Protein AF-A0A8T0EM55-F1 (afdb_monomer)

Radius of gyration: 34.76 Å; Cα contacts (8 Å, |Δi|>4): 1047; chains: 1; bounding box: 90×56×121 Å

pLDDT: mean 71.38, std 19.32, range [20.34, 96.81]

Organism: Argiope bruennichi (NCBI:txid94029)

Sequence (572 aa):
MATAEDGNACCFRWIIVNPFVPWRKMEAVFYCGSPGVTQWRVTIQPIDRRVSYWAFSFCLEFDVWFDGRYEIVADKLLVVIRLNGDLVKQEEISHYSFNSGNKYQYYLETYTTMPSSMVPHLLFIRIQISLPGLEAVNQESNELVFNRYDLERLSADLRNLIRWRYFPDMILVSAADPRSRVPAHSYILDVRWDNFFRLHHFDALAHTTVQANISVRLLMNILSYMYTGQKPASWPDWGETSYFPELFQVIDRYKLYHLYKVFVKRDLNQVRVTRNSVFTDSRAFSIKRVNGRHINDASYTWYIFQRPGYGFIFRIHVRNRNGAGPWLSYSLKSNCLFRVFTQVYLELVKRTAMPGNPRVTFRRVQLFHERDYTMDENEHVYSGPILFLGCPETFGGSSPTRRSETGRDDRLWFNSTLNFSDGITTYQIRSLDDTLPPLSESLHVLSGHMHELRKLKIGADLQVLSPSINRLPEHRDCVHKGILVARVPRWQPTFENAPREIVETVRCTLVGEALSYVLDYIYTECKIAAALWRGPAPRLFQAQPRVQMGLYINNMTDIWWHVYVPKNNCNV

Secondary structure (DSSP, 8-state):
------TTSEEEEEEEESTTSS---EEEEEE--SSS--EEEEEEEEEEEETTEEEEEEEEEEE--S---SEEEEEEEEEEEEETTEEEEEEEEEEEEEEGGGTTEEEEEEEEEPPP-SSPPEEEEEEEEE-TTGGGTTS--------HHHHHHHHHHHHHHHHH--S--EEEEETTEEEEEEEE-HHHHHHH-TTHHHHS---TTTT-EEEESS-HHHHHHHHHHHHHSS--TTPPPTT-TTHHHHHHHHHHHTT-HHHHHTT-S-TTEEEEEEEE--EEEEEEEE--EETTEE-EEEEEEEESTT-TT-EEEEEEEEEE-TTS-EEEEEEEEE--SS-EEEEEEEEEEEEEPPTT----EEEEEEEEEEEEEEE-TT-EEE---EE----HHHHS-S-S----TT----EEEEEEEEEEE-SPEEEEEE-S--PPPPHHHHHHHHHHHHHHHHHH-TT--EEEEEPP-TTPPPEEEEE-HHHHHHH-GGGHHHHHTS---SSEEEEESS-HHHHHHHHHHHHH----SSSS--SPPPS----------------TT---EE----------

Foldseek 3Di:
DDDPPPPLKAKEKEKEWQCVFPQAKDKDWAWDDPPDIKIKMWIWHWDDDDQQKTKIKIKIATPDDDDPDQKFWFQKKWKWKDKPNHTFDIDIDGGDMQHVVVPRMDMDMTMGGDDDDLHTMIMMMMIITHGPPSPDPVDDDVDFDDDPVLLQVQLVLLLCCQVVVQDFLEWEAEPVGNVDTGGDHVLLCVLQQVCQCVVWPDDSVVSDYTYDPADSLLVSQVVSCSRRLDRDPSDDDPPPQPRVVRNVVSCVNRVNVSVVCQVAVDSRYWYKYKYFDKDKDKDKAFFDDDPLFTFDFDWDWAAPPPDVQFTWIKTKGWGDDPPQGIWIKIKIWTRDQAKKKKKKWKWKWKWWDDVPDPDIDTHTDDTQDMDMDTAGHGDMDMPPIRDDPPDCPLRDDDDPPDPPPPPTPTTMIIMMMMMMGSRDMDMDIDHPDPDGHPSVVSSQVQLVSLLVCQVVVPPFQAKEWEDDDPPDPTDIGTHHSSLVCSQVVVCSVVVVPDDPDRHFYKYWDDHNVRVSQVSSCSRRVGDPPDPPPPDDDDPPDDDDDDDDPPPCPVDPPPRDIDRDDDPDDDDD

Nearest PDB structures (foldseek):
  2xxn-assembly1_A  TM=4.332E-01  e=5.073E-04  Homo sapiens
  1xf1-assembly1_A  TM=4.500E-01  e=2.824E-01  Streptococcus pyogenes
  7bj3-assembly1_A  TM=4.607E-01  e=2.395E-01  Streptococcus pyogenes
  7yzx-assembly1_A  TM=4.211E-01  e=6.443E-01  Streptococcus pyogenes
  8bty-assembly1_A  TM=4.254E-01  e=6.807E-01  Streptococcus agalactiae

InterPro domains:
  IPR011333 SKP1/BTB/POZ domain superfamily [G3DSA:3.30.710.10] (145-266)
  IPR011333 SKP1/BTB/POZ domain superfamily [SSF54695] (152-262)

Structure (mmCIF, N/CA/C/O backbone):
data_AF-A0A8T0EM55-F1
#
_entry.id   AF-A0A8T0EM55-F1
#
loop_
_atom_site.group_PDB
_atom_site.id
_atom_site.type_symbol
_atom_site.label_atom_id
_atom_site.label_alt_id
_atom_site.label_comp_id
_atom_site.label_asym_id
_atom_site.label_entity_id
_atom_site.label_seq_id
_atom_site.pdbx_PDB_ins_code
_atom_site.Cartn_x
_atom_site.Cartn_y
_atom_site.Cartn_z
_atom_site.occupancy
_atom_site.B_iso_or_equiv
_atom_site.auth_seq_id
_atom_site.auth_comp_id
_atom_site.auth_asym_id
_atom_site.auth_atom_id
_atom_site.pdbx_PDB_model_num
ATOM 1 N N . MET A 1 1 ? 9.951 -19.256 22.114 1.00 27.17 1 MET A N 1
ATOM 2 C CA . MET A 1 1 ? 10.566 -20.380 21.379 1.00 27.17 1 MET A CA 1
ATOM 3 C C . MET A 1 1 ? 10.653 -19.992 19.915 1.00 27.17 1 MET A C 1
ATOM 5 O O . MET A 1 1 ? 9.616 -19.760 19.307 1.00 27.17 1 MET A O 1
ATOM 9 N N . ALA A 1 2 ? 11.870 -19.807 19.404 1.00 26.14 2 ALA A N 1
ATOM 10 C CA . ALA A 1 2 ? 12.123 -19.561 17.990 1.00 26.14 2 ALA A CA 1
ATOM 11 C C . ALA A 1 2 ? 12.137 -20.921 17.282 1.00 26.14 2 ALA A C 1
ATOM 13 O O . ALA A 1 2 ? 13.048 -21.715 17.494 1.00 26.14 2 ALA A O 1
ATOM 14 N N . THR A 1 3 ? 11.083 -21.231 16.532 1.00 33.00 3 THR A N 1
ATOM 15 C CA . THR A 1 3 ? 11.101 -22.350 15.585 1.00 33.00 3 THR A CA 1
ATOM 16 C C . THR A 1 3 ? 12.055 -21.991 14.454 1.00 33.00 3 THR A C 1
ATOM 18 O O . THR A 1 3 ? 12.024 -20.847 13.994 1.00 33.00 3 THR A O 1
ATOM 21 N N . ALA A 1 4 ? 12.892 -22.950 14.049 1.00 30.70 4 ALA A N 1
ATOM 22 C CA . ALA A 1 4 ? 13.781 -22.850 12.898 1.00 30.70 4 ALA A CA 1
ATOM 23 C C . ALA A 1 4 ? 13.047 -22.188 11.722 1.00 30.70 4 ALA A C 1
ATOM 25 O O . ALA A 1 4 ? 11.931 -22.581 11.380 1.00 30.70 4 ALA A O 1
ATOM 26 N N . GLU A 1 5 ? 13.619 -21.112 11.185 1.00 42.66 5 GLU A N 1
ATOM 27 C CA . GLU A 1 5 ? 13.081 -20.468 9.994 1.00 42.66 5 GLU A CA 1
ATOM 28 C C . GLU A 1 5 ? 13.340 -21.416 8.820 1.00 42.66 5 GLU A C 1
ATOM 30 O O . GLU A 1 5 ? 14.487 -21.584 8.411 1.00 42.66 5 GLU A O 1
ATOM 35 N N . ASP A 1 6 ? 12.285 -22.066 8.316 1.00 46.06 6 ASP A N 1
ATOM 36 C CA . ASP A 1 6 ? 12.307 -22.722 7.008 1.00 46.06 6 ASP A CA 1
ATOM 37 C C . ASP A 1 6 ? 12.809 -21.687 5.992 1.00 46.06 6 ASP A C 1
ATOM 39 O O . ASP A 1 6 ? 12.113 -20.715 5.686 1.00 46.06 6 ASP A O 1
ATOM 43 N N . GLY A 1 7 ? 14.048 -21.858 5.521 1.00 52.88 7 GLY A N 1
ATOM 44 C CA . GLY A 1 7 ? 14.805 -20.841 4.779 1.00 52.88 7 GLY A CA 1
ATOM 45 C C . GLY A 1 7 ? 14.199 -20.410 3.438 1.00 52.88 7 GLY A C 1
ATOM 46 O O . GLY A 1 7 ? 14.714 -19.479 2.824 1.00 52.88 7 GLY A O 1
ATOM 47 N N . ASN A 1 8 ? 13.100 -21.042 3.014 1.00 62.94 8 ASN A N 1
ATOM 48 C CA . ASN A 1 8 ? 12.496 -20.896 1.689 1.00 62.94 8 ASN A CA 1
ATOM 49 C C . ASN A 1 8 ? 11.058 -20.342 1.718 1.00 62.94 8 ASN A C 1
ATOM 51 O O . ASN A 1 8 ? 10.436 -20.214 0.667 1.00 62.94 8 ASN A O 1
ATOM 55 N N . ALA A 1 9 ? 10.508 -20.004 2.890 1.00 74.31 9 ALA A N 1
ATOM 56 C CA . ALA A 1 9 ? 9.160 -19.445 3.002 1.00 74.31 9 ALA A CA 1
ATOM 57 C C . ALA A 1 9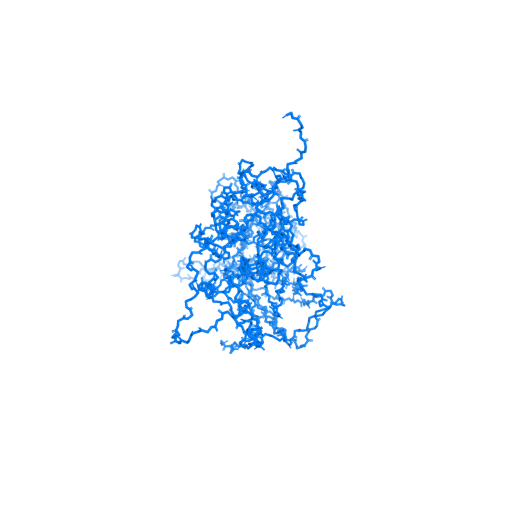 ? 9.197 -17.913 3.080 1.00 74.31 9 ALA A C 1
ATOM 59 O O . ALA A 1 9 ? 9.936 -17.338 3.884 1.00 74.31 9 ALA A O 1
ATOM 60 N N . CYS A 1 10 ? 8.339 -17.229 2.321 1.00 83.50 10 CYS A N 1
ATOM 61 C CA . CYS A 1 10 ? 8.109 -15.811 2.555 1.00 83.50 10 CYS A CA 1
ATOM 62 C C . CYS A 1 10 ? 7.296 -15.611 3.824 1.00 83.50 10 CYS A C 1
ATOM 64 O O . CYS A 1 10 ? 6.172 -16.081 3.934 1.00 83.50 10 CYS A O 1
ATOM 66 N N . CYS A 1 11 ? 7.858 -14.873 4.767 1.00 87.38 11 CYS A N 1
ATOM 67 C CA . CYS A 1 11 ? 7.248 -14.436 5.999 1.00 87.38 11 CYS A CA 1
ATOM 68 C C . CYS A 1 11 ? 6.880 -12.947 5.923 1.00 87.38 11 CYS A C 1
ATOM 70 O O . CYS A 1 11 ? 7.725 -12.049 5.974 1.00 87.38 11 CYS A O 1
ATOM 72 N N . PHE A 1 12 ? 5.583 -12.679 5.935 1.00 90.69 12 PHE A N 1
ATOM 73 C CA . PHE A 1 12 ? 5.027 -11.354 6.153 1.00 90.69 12 PHE A CA 1
ATOM 74 C C . PHE A 1 12 ? 4.574 -11.200 7.607 1.00 90.69 12 PHE A C 1
ATOM 76 O O . PHE A 1 12 ? 3.927 -12.084 8.168 1.00 90.69 12 PHE A O 1
ATOM 83 N N . ARG A 1 13 ? 4.904 -10.069 8.236 1.00 92.31 13 ARG A N 1
ATOM 84 C CA . ARG A 1 13 ? 4.462 -9.707 9.587 1.00 92.31 13 ARG A CA 1
ATOM 85 C C . ARG A 1 13 ? 3.774 -8.353 9.552 1.00 92.31 13 ARG A C 1
ATOM 87 O O . ARG A 1 13 ? 4.360 -7.365 9.117 1.00 92.31 13 ARG A O 1
ATOM 94 N N . TRP A 1 14 ? 2.570 -8.283 10.093 1.00 93.81 14 TRP A N 1
ATOM 95 C CA . TRP A 1 14 ? 1.814 -7.051 10.225 1.00 93.81 14 TRP A CA 1
ATOM 96 C C . TRP A 1 14 ? 1.487 -6.788 11.687 1.00 93.81 14 TRP A C 1
ATOM 98 O O . TRP A 1 14 ? 0.830 -7.587 12.350 1.00 93.81 14 TRP A O 1
ATOM 108 N N . ILE A 1 15 ? 1.991 -5.668 12.194 1.00 91.62 15 ILE A N 1
ATOM 109 C CA . ILE A 1 15 ? 1.780 -5.192 13.556 1.00 91.62 15 ILE A CA 1
ATOM 110 C C . ILE A 1 15 ? 0.816 -4.014 13.480 1.00 91.62 15 ILE A C 1
ATOM 112 O O . ILE A 1 15 ? 1.168 -2.957 12.959 1.00 91.62 15 ILE A O 1
ATOM 116 N N . ILE A 1 16 ? -0.384 -4.175 14.019 1.00 90.56 16 ILE A N 1
ATOM 117 C CA . ILE A 1 16 ? -1.382 -3.113 14.089 1.00 90.56 16 ILE A CA 1
ATOM 118 C C . ILE A 1 16 ? -1.510 -2.674 15.541 1.00 90.56 16 ILE A C 1
ATOM 120 O O . ILE A 1 16 ? -1.890 -3.454 16.415 1.00 90.56 16 ILE A O 1
ATOM 124 N N . VAL A 1 17 ? -1.189 -1.409 15.789 1.00 88.19 17 VAL A N 1
ATOM 125 C CA . VAL A 1 17 ? -1.362 -0.761 17.088 1.00 88.19 17 VAL A CA 1
ATOM 126 C C . VAL A 1 17 ? -2.703 -0.042 17.084 1.00 88.19 17 VAL A C 1
ATOM 128 O O . VAL A 1 17 ? -2.947 0.805 16.223 1.00 88.19 17 VAL A O 1
ATOM 131 N N . ASN A 1 18 ? -3.545 -0.368 18.064 1.00 84.06 18 ASN A N 1
ATOM 132 C CA . ASN A 1 18 ? -4.920 0.109 18.203 1.00 84.06 18 ASN A CA 1
ATOM 133 C C . ASN A 1 18 ? -5.805 -0.199 16.981 1.00 84.06 18 ASN A C 1
ATOM 135 O O . ASN A 1 18 ? -6.318 0.724 16.345 1.00 84.06 18 ASN A O 1
ATOM 139 N N . PRO A 1 19 ? -6.040 -1.484 16.657 1.00 85.81 19 PRO A N 1
ATOM 140 C CA . PRO A 1 19 ? -6.855 -1.893 15.505 1.00 85.81 19 PRO A CA 1
ATOM 141 C C . PRO A 1 19 ? -8.333 -1.457 15.566 1.00 85.81 19 PRO A C 1
ATOM 143 O O . PRO A 1 19 ? -9.062 -1.669 14.604 1.00 85.81 19 PRO A O 1
ATOM 146 N N . PHE A 1 20 ? -8.795 -0.892 16.686 1.00 80.81 20 PHE A N 1
ATOM 147 C CA . PHE A 1 20 ? -10.221 -0.694 16.972 1.00 80.81 20 PHE A CA 1
ATOM 148 C C . PHE A 1 20 ? -10.729 0.729 16.786 1.00 80.81 20 PHE A C 1
ATOM 150 O O . PHE A 1 20 ? -11.933 0.924 16.666 1.00 80.81 20 PHE A O 1
ATOM 157 N N . VAL A 1 21 ? -9.835 1.718 16.782 1.00 79.69 21 VAL A N 1
ATOM 158 C CA . VAL A 1 21 ? -10.209 3.132 16.700 1.00 79.69 21 VAL A CA 1
ATOM 159 C C . VAL A 1 21 ? -9.374 3.782 15.592 1.00 79.69 21 VAL A C 1
ATOM 161 O O . VAL A 1 21 ? -8.181 4.006 15.801 1.00 79.69 21 VAL A O 1
ATOM 164 N N . PRO A 1 22 ? -9.960 4.074 14.413 1.00 83.44 22 PRO A N 1
ATOM 165 C CA . PRO A 1 22 ? -11.349 3.807 14.019 1.00 83.44 22 PRO A CA 1
ATOM 166 C C . PRO A 1 22 ? -11.650 2.326 13.749 1.00 83.44 22 PRO A C 1
ATOM 168 O O . PRO A 1 22 ? -10.793 1.576 13.284 1.00 83.44 22 PRO A O 1
ATOM 171 N N . TRP A 1 23 ? -12.909 1.937 13.954 1.00 83.12 23 TRP A N 1
ATOM 172 C CA . TRP A 1 23 ? -13.425 0.624 13.580 1.00 83.12 23 TRP A CA 1
ATOM 173 C C . TRP A 1 23 ? -13.662 0.554 12.071 1.00 83.12 23 TRP A C 1
ATOM 175 O O . TRP A 1 23 ? -14.714 0.948 11.568 1.00 83.12 23 TRP A O 1
ATOM 185 N N . ARG A 1 24 ? -12.650 0.109 11.324 1.00 87.81 24 ARG A N 1
ATOM 186 C CA . ARG A 1 24 ? -12.695 0.077 9.858 1.00 87.81 24 ARG A CA 1
ATOM 187 C C . ARG A 1 24 ? -11.931 -1.095 9.269 1.00 87.81 24 ARG A C 1
ATOM 189 O O . ARG A 1 24 ? -11.097 -1.706 9.935 1.00 87.81 24 ARG A O 1
ATOM 196 N N . LYS A 1 25 ? -12.179 -1.337 7.980 1.00 90.31 25 LYS A N 1
ATOM 197 C CA . LYS A 1 25 ? -11.324 -2.176 7.139 1.00 90.31 25 LYS A CA 1
ATOM 198 C C . LYS A 1 25 ? -9.885 -1.670 7.218 1.00 90.31 25 LYS A C 1
ATOM 200 O O . LYS A 1 25 ? -9.634 -0.475 7.051 1.00 90.31 25 LYS A O 1
ATOM 205 N N . MET A 1 26 ? -8.954 -2.580 7.451 1.00 91.50 26 MET A N 1
ATOM 206 C CA . MET A 1 26 ? -7.525 -2.309 7.382 1.00 91.50 26 MET A CA 1
ATOM 207 C C . MET A 1 26 ? -6.910 -3.204 6.323 1.00 91.50 26 MET A C 1
ATOM 209 O O . MET A 1 26 ? -7.303 -4.362 6.183 1.00 91.50 26 MET A O 1
ATOM 213 N N . GLU A 1 27 ? -5.908 -2.687 5.626 1.00 91.44 27 GLU A N 1
ATOM 214 C CA . GLU A 1 27 ? -5.194 -3.440 4.608 1.00 91.44 27 GLU A CA 1
ATOM 215 C C . GLU A 1 27 ? -3.694 -3.154 4.636 1.00 91.44 27 GLU A C 1
ATOM 217 O O . GLU A 1 27 ? -3.240 -2.082 5.049 1.00 91.44 27 GLU A O 1
ATOM 222 N N . ALA A 1 28 ? -2.922 -4.149 4.217 1.00 89.00 28 ALA A N 1
ATOM 223 C CA . ALA A 1 28 ? -1.491 -4.045 4.013 1.00 89.00 28 ALA A CA 1
ATOM 224 C C . ALA A 1 28 ? -1.079 -4.901 2.818 1.00 89.00 28 ALA A C 1
ATOM 226 O O . ALA A 1 28 ? -1.608 -5.990 2.607 1.00 89.00 28 ALA A O 1
ATOM 227 N N . VAL A 1 29 ? -0.104 -4.414 2.056 1.00 85.44 29 VAL A N 1
ATOM 228 C CA . VAL A 1 29 ? 0.433 -5.121 0.891 1.00 85.44 29 VAL A CA 1
ATOM 229 C C . VAL A 1 29 ? 1.866 -5.571 1.138 1.00 85.44 29 VAL A C 1
ATOM 231 O O . VAL A 1 29 ? 2.669 -4.856 1.761 1.00 85.44 29 VAL A O 1
ATOM 234 N N . PHE A 1 30 ? 2.186 -6.756 0.635 1.00 83.31 30 PHE A N 1
ATOM 235 C CA . PHE A 1 30 ? 3.533 -7.309 0.591 1.00 83.31 30 PHE A CA 1
ATOM 236 C C . PHE A 1 30 ? 3.754 -8.043 -0.724 1.00 83.31 30 PHE A C 1
ATOM 238 O O . PHE A 1 30 ? 2.825 -8.235 -1.500 1.00 83.31 30 PHE A O 1
ATOM 245 N N . TYR A 1 31 ? 4.999 -8.410 -0.990 1.00 78.94 31 TYR A N 1
ATOM 246 C CA . TYR A 1 31 ? 5.387 -8.932 -2.295 1.00 78.94 31 TYR A CA 1
ATOM 247 C C . TYR A 1 31 ? 6.190 -10.212 -2.150 1.00 78.94 31 TYR A C 1
ATOM 249 O O . TYR A 1 31 ? 7.161 -10.248 -1.406 1.00 78.94 31 TYR A O 1
ATOM 257 N N . CYS A 1 32 ? 5.805 -11.266 -2.843 1.00 76.19 32 CYS A N 1
ATOM 258 C CA . CYS A 1 32 ? 6.500 -12.541 -2.771 1.00 76.19 32 CYS A CA 1
ATOM 259 C C . CYS A 1 32 ? 6.181 -13.343 -4.012 1.00 76.19 32 CYS A C 1
ATOM 261 O O . CYS A 1 32 ? 5.009 -13.650 -4.188 1.00 76.19 32 CYS A O 1
ATOM 263 N N . GLY A 1 33 ? 7.193 -13.697 -4.805 1.00 61.41 33 GLY A N 1
ATOM 264 C CA . GLY A 1 33 ? 7.090 -14.590 -5.958 1.00 61.41 33 GLY A CA 1
ATOM 265 C C . GLY A 1 33 ? 8.435 -14.736 -6.671 1.00 61.41 33 GLY A C 1
ATOM 266 O O . GLY A 1 33 ? 9.249 -13.815 -6.646 1.00 61.41 33 GLY A O 1
ATOM 267 N N . SER A 1 34 ? 8.671 -15.902 -7.270 1.00 49.12 34 SER A N 1
ATOM 268 C CA . SER A 1 34 ? 9.772 -16.186 -8.200 1.00 49.12 34 SER A CA 1
ATOM 269 C C . SER A 1 34 ? 9.191 -16.944 -9.404 1.00 49.12 34 SER A C 1
ATOM 271 O O . SER A 1 34 ? 8.292 -17.769 -9.206 1.00 49.12 34 SER A O 1
ATOM 273 N N . PRO A 1 35 ? 9.633 -16.700 -10.653 1.00 44.50 35 PRO A N 1
ATOM 274 C CA . PRO A 1 35 ? 10.558 -15.653 -11.105 1.00 44.50 35 PRO A CA 1
ATOM 275 C C . PRO A 1 35 ? 9.879 -14.280 -11.296 1.00 44.50 35 PRO A C 1
ATOM 277 O O . PRO A 1 35 ? 10.556 -13.275 -11.489 1.00 44.50 35 PRO A O 1
ATOM 280 N N . GLY A 1 36 ? 8.545 -14.230 -11.232 1.00 55.41 36 GLY A N 1
ATOM 281 C CA . GLY A 1 36 ? 7.751 -13.005 -11.297 1.00 55.41 36 GLY A CA 1
ATOM 282 C C . GLY A 1 36 ? 7.426 -12.457 -9.913 1.00 55.41 36 GLY A C 1
ATOM 283 O O . GLY A 1 36 ? 7.245 -13.200 -8.949 1.00 55.41 36 GLY A O 1
ATOM 284 N N . VAL A 1 37 ? 7.331 -11.138 -9.815 1.00 58.06 37 VAL A N 1
ATOM 285 C CA . VAL A 1 37 ? 6.968 -10.468 -8.572 1.00 58.06 37 VAL A CA 1
ATOM 286 C C . VAL A 1 37 ? 5.467 -10.512 -8.417 1.00 58.06 37 VAL A C 1
ATOM 288 O O . VAL A 1 37 ? 4.745 -9.841 -9.149 1.00 58.06 37 VAL A O 1
ATOM 291 N N . THR A 1 38 ? 5.010 -11.213 -7.392 1.00 72.56 38 THR A N 1
ATOM 292 C CA . THR A 1 38 ? 3.590 -11.271 -7.092 1.00 72.56 38 THR A CA 1
ATOM 293 C C . THR A 1 38 ? 3.211 -10.431 -5.880 1.00 72.56 38 THR A C 1
ATOM 295 O O . THR A 1 38 ? 3.831 -10.524 -4.815 1.00 72.56 38 THR A O 1
ATOM 298 N N . GLN A 1 39 ? 2.210 -9.565 -6.065 1.00 81.31 39 GLN A N 1
ATOM 299 C CA . GLN A 1 39 ? 1.658 -8.713 -5.020 1.00 81.31 39 GLN A CA 1
ATOM 300 C C . GLN A 1 39 ? 0.609 -9.494 -4.227 1.00 81.31 39 GLN A C 1
ATOM 302 O O . GLN A 1 39 ? -0.284 -10.130 -4.778 1.00 81.31 39 GLN A O 1
ATOM 307 N N . TRP A 1 40 ? 0.707 -9.404 -2.908 1.00 86.12 40 TRP A N 1
ATOM 308 C CA . TRP A 1 40 ? -0.240 -9.981 -1.973 1.00 86.12 40 TRP A CA 1
ATOM 309 C C . TRP A 1 40 ? -0.866 -8.869 -1.149 1.00 86.12 40 TRP A C 1
ATOM 311 O O . TRP A 1 40 ? -0.176 -7.968 -0.652 1.00 86.12 40 TRP A O 1
ATOM 321 N N . ARG A 1 41 ? -2.181 -8.939 -0.977 1.00 90.62 41 ARG A N 1
ATOM 322 C CA . ARG A 1 41 ? -2.951 -8.005 -0.165 1.00 90.62 41 ARG A CA 1
ATOM 323 C C . ARG A 1 41 ? -3.534 -8.737 1.028 1.00 90.62 41 ARG A C 1
ATOM 325 O O . ARG A 1 41 ? -4.213 -9.748 0.900 1.00 90.62 41 ARG A O 1
ATOM 332 N N . VAL A 1 42 ? -3.280 -8.194 2.207 1.00 93.69 42 VAL A N 1
ATOM 333 C CA . VAL A 1 42 ? -3.814 -8.687 3.470 1.00 93.69 42 VAL A CA 1
ATOM 334 C C . VAL A 1 42 ? -4.862 -7.711 3.945 1.00 93.69 42 VAL A C 1
ATOM 336 O O . VAL A 1 42 ? -4.570 -6.528 4.103 1.00 93.69 42 VAL A O 1
ATOM 339 N N . THR A 1 43 ? -6.065 -8.205 4.192 1.00 94.56 43 THR A N 1
ATOM 340 C CA . THR A 1 43 ? -7.189 -7.417 4.683 1.00 94.56 43 THR A CA 1
ATOM 341 C C . THR A 1 43 ? -7.671 -7.968 6.016 1.00 94.56 43 THR A C 1
ATOM 343 O O . THR A 1 43 ? -7.861 -9.174 6.167 1.00 94.56 43 THR A O 1
ATOM 346 N N . ILE A 1 44 ? -7.932 -7.067 6.961 1.00 94.56 44 ILE A N 1
ATOM 347 C CA . ILE A 1 44 ? -8.779 -7.345 8.119 1.00 94.56 44 ILE A CA 1
ATOM 348 C C . ILE A 1 44 ? -10.042 -6.517 7.982 1.00 94.56 44 ILE A C 1
ATOM 350 O O . ILE A 1 44 ? -9.987 -5.286 7.912 1.00 94.56 44 ILE A O 1
ATOM 354 N N . GLN A 1 45 ? -11.176 -7.201 7.998 1.00 94.06 45 GLN A N 1
ATOM 355 C CA . GLN A 1 45 ? -12.486 -6.581 8.013 1.00 94.06 45 GLN A CA 1
ATOM 356 C C . GLN A 1 45 ? -13.159 -6.894 9.356 1.00 94.06 45 GLN A C 1
ATOM 358 O O . GLN A 1 45 ? -13.415 -8.059 9.664 1.00 94.06 45 GLN A O 1
ATOM 363 N N . PRO A 1 46 ? -13.433 -5.875 10.181 1.00 91.31 46 PRO A N 1
ATOM 364 C CA . PRO A 1 46 ? -14.202 -6.073 11.400 1.00 91.31 46 PRO A CA 1
ATOM 365 C C . PRO A 1 46 ? -15.653 -6.492 11.089 1.00 91.31 46 PRO A C 1
ATOM 367 O O . PRO A 1 46 ? -16.251 -5.940 10.161 1.00 91.31 46 PRO A O 1
ATOM 370 N N . ILE A 1 47 ? -16.205 -7.445 11.857 1.00 91.75 47 I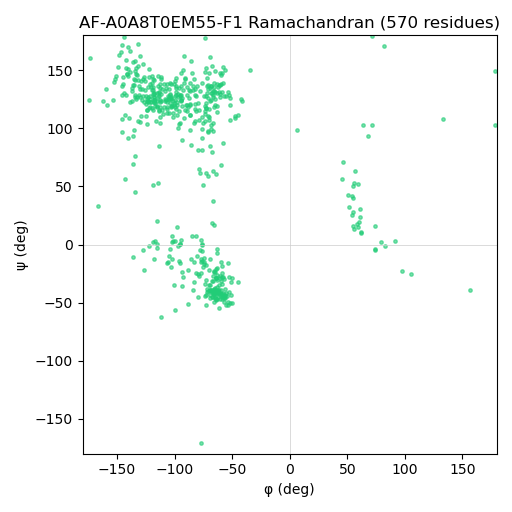LE A N 1
ATOM 371 C CA . ILE A 1 47 ? -17.554 -8.021 11.652 1.00 91.75 47 ILE A CA 1
ATOM 372 C C . ILE A 1 47 ? -18.508 -7.618 12.778 1.00 91.75 47 ILE A C 1
ATOM 374 O O . ILE A 1 47 ? -19.500 -6.940 12.534 1.00 91.75 47 ILE A O 1
ATOM 378 N N . ASP A 1 48 ? -18.207 -8.028 14.012 1.00 86.94 48 ASP A N 1
ATOM 379 C CA . ASP A 1 48 ? -19.027 -7.750 15.198 1.00 86.94 48 ASP A CA 1
ATOM 380 C C . ASP A 1 48 ? -18.118 -7.395 16.376 1.00 86.94 48 ASP A C 1
ATOM 382 O O . ASP A 1 48 ? -16.989 -7.891 16.498 1.00 86.94 48 ASP A O 1
ATOM 386 N N . ARG A 1 49 ? -18.620 -6.540 17.264 1.00 79.69 49 ARG A N 1
ATOM 387 C CA . ARG A 1 49 ? -17.958 -6.213 18.519 1.00 79.69 49 ARG A CA 1
ATOM 388 C C . ARG A 1 49 ? -18.973 -6.039 19.631 1.00 79.69 49 ARG A C 1
ATOM 390 O O . ARG A 1 49 ? -19.922 -5.267 19.524 1.00 79.69 49 ARG A O 1
ATOM 397 N N . ARG A 1 50 ? -18.725 -6.736 20.733 1.00 80.88 50 ARG A N 1
ATOM 398 C CA . ARG A 1 50 ? -19.485 -6.622 21.980 1.00 80.88 50 ARG A CA 1
ATOM 399 C C . ARG A 1 50 ? -18.500 -6.483 23.128 1.00 80.88 50 ARG A C 1
ATOM 401 O O . ARG A 1 50 ? -17.299 -6.656 22.944 1.00 80.88 50 ARG A O 1
ATOM 408 N N . VAL A 1 51 ? -19.011 -6.208 24.323 1.00 75.81 51 VAL A N 1
ATOM 409 C CA . VAL A 1 51 ? -18.177 -6.129 25.526 1.00 75.81 51 VAL A CA 1
ATOM 410 C C . VAL A 1 51 ? -17.321 -7.391 25.642 1.00 75.81 51 VAL A C 1
ATOM 412 O O . VAL A 1 51 ? -17.849 -8.500 25.717 1.00 75.81 51 VAL A O 1
ATOM 415 N N . SER A 1 52 ? -16.000 -7.210 25.643 1.00 77.00 52 SER A N 1
ATOM 416 C CA . SER A 1 52 ? -15.022 -8.303 25.708 1.00 77.00 52 SER A CA 1
ATOM 417 C C . SER A 1 52 ? -15.082 -9.315 24.555 1.00 77.00 52 SER A C 1
ATOM 419 O O . SER A 1 52 ? -14.527 -10.403 24.690 1.00 77.00 52 SER A O 1
ATOM 421 N N . TYR A 1 53 ? -15.685 -8.980 23.414 1.00 85.44 53 TYR A N 1
ATOM 422 C CA . TYR A 1 53 ? -15.800 -9.865 22.255 1.00 85.44 53 TYR A CA 1
ATOM 423 C C . TYR A 1 53 ? -15.527 -9.121 20.953 1.00 85.44 53 TYR A C 1
ATOM 425 O O . TYR A 1 53 ? -16.084 -8.053 20.696 1.00 85.44 53 TYR A O 1
ATOM 433 N N . TRP A 1 54 ? -14.725 -9.737 20.092 1.00 88.19 54 TRP A N 1
ATOM 434 C CA . TRP A 1 54 ? -14.421 -9.209 18.775 1.00 88.19 54 TRP A CA 1
ATOM 435 C C . TRP A 1 54 ? -14.409 -10.297 17.723 1.00 88.19 54 TRP A C 1
ATOM 437 O O . TRP A 1 54 ? -13.597 -11.208 17.825 1.00 88.19 54 TRP A O 1
ATOM 447 N N . ALA A 1 55 ? -15.244 -10.146 16.698 1.00 91.81 55 ALA A N 1
ATOM 448 C CA . ALA A 1 55 ? -15.205 -10.932 15.475 1.00 91.81 55 ALA A CA 1
ATOM 449 C C . ALA A 1 55 ? -14.654 -10.117 14.298 1.00 91.81 55 ALA A C 1
ATOM 451 O O . ALA A 1 55 ? -15.011 -8.948 14.097 1.00 91.81 55 ALA A O 1
ATOM 452 N N . PHE A 1 56 ? -13.810 -10.753 13.493 1.00 94.06 56 PHE A N 1
ATOM 453 C CA . PHE A 1 56 ? -13.266 -10.184 12.267 1.00 94.06 56 PHE A CA 1
ATOM 454 C C . PHE A 1 56 ? -13.001 -11.278 11.233 1.00 94.06 56 PHE A C 1
ATOM 456 O O . PHE A 1 56 ? -12.713 -12.427 11.575 1.00 94.06 56 PHE A O 1
ATOM 463 N N . SER A 1 57 ? -13.049 -10.895 9.961 1.00 95.62 57 SER A N 1
ATOM 464 C CA . SER A 1 57 ? -12.556 -11.719 8.865 1.00 95.62 57 SER A CA 1
ATOM 465 C C . SER A 1 57 ? -11.163 -11.273 8.464 1.00 95.62 57 SER A C 1
ATOM 467 O O . SER A 1 57 ? -10.890 -10.078 8.300 1.00 95.62 57 SER A O 1
ATOM 469 N N . PHE A 1 58 ? -10.303 -12.253 8.258 1.00 96.81 58 PHE A N 1
ATOM 470 C CA . PHE A 1 58 ? -9.017 -12.104 7.612 1.00 96.81 58 PHE A CA 1
ATOM 471 C C . PHE A 1 58 ? -9.135 -12.579 6.162 1.00 96.81 58 PHE A C 1
ATOM 473 O O . PHE A 1 58 ? -9.754 -13.606 5.891 1.00 96.81 58 PHE A O 1
ATOM 480 N N . CYS A 1 59 ? -8.521 -11.844 5.240 1.00 96.06 59 CYS A N 1
ATOM 481 C CA . CYS A 1 59 ? -8.408 -12.232 3.841 1.00 96.06 59 CYS A CA 1
ATOM 482 C C . CYS A 1 59 ? -6.975 -12.004 3.358 1.00 96.06 59 CYS A C 1
ATOM 484 O O . CYS A 1 59 ? -6.427 -10.911 3.518 1.00 96.06 59 CYS A O 1
ATOM 486 N N . LEU A 1 60 ? -6.391 -13.029 2.750 1.00 94.94 60 LEU A N 1
ATOM 487 C CA . LEU A 1 60 ? -5.169 -12.962 1.967 1.00 94.94 60 LEU A CA 1
ATOM 488 C C . LEU A 1 60 ? -5.554 -13.099 0.497 1.00 94.94 60 LEU A C 1
ATOM 490 O O . LEU A 1 60 ? -6.078 -14.125 0.077 1.00 94.94 60 LEU A O 1
ATOM 494 N N . GLU A 1 61 ? -5.291 -12.059 -0.272 1.00 91.44 61 GLU A N 1
ATOM 495 C CA . GLU A 1 61 ? -5.604 -11.971 -1.689 1.00 91.44 61 GLU A CA 1
ATOM 496 C C . GLU A 1 61 ? -4.310 -11.938 -2.495 1.00 91.44 61 GLU A C 1
ATOM 498 O O . GLU A 1 61 ? -3.375 -11.201 -2.169 1.00 91.44 61 GLU A O 1
ATOM 503 N N . PHE A 1 62 ? -4.278 -12.729 -3.558 1.00 86.56 62 PHE A N 1
ATOM 504 C CA . PHE A 1 62 ? -3.266 -12.636 -4.590 1.00 86.56 62 PHE A CA 1
ATOM 505 C C . PHE A 1 62 ? -3.700 -11.600 -5.638 1.00 86.56 62 PHE A C 1
ATOM 507 O O . PHE A 1 62 ? -4.669 -11.797 -6.371 1.00 86.56 62 PHE A O 1
ATOM 514 N N . ASP A 1 63 ? -2.989 -10.475 -5.684 1.00 75.69 63 ASP A N 1
ATOM 515 C CA . ASP A 1 63 ? -3.268 -9.330 -6.552 1.00 75.69 63 ASP A CA 1
ATOM 516 C C . ASP A 1 63 ? -2.429 -9.501 -7.835 1.00 75.69 63 ASP A C 1
ATOM 518 O O . ASP A 1 63 ? -1.252 -9.140 -7.884 1.00 75.69 63 ASP A O 1
ATOM 522 N N . VAL A 1 64 ? -3.016 -10.178 -8.832 1.00 65.81 64 VAL A N 1
ATOM 523 C CA . VAL A 1 64 ? -2.374 -10.692 -10.063 1.00 65.81 64 VAL A CA 1
ATOM 524 C C . VAL A 1 64 ? -1.501 -9.645 -10.752 1.00 65.81 64 VAL A C 1
ATOM 526 O O . VAL A 1 64 ? -2.030 -8.737 -11.391 1.00 65.81 64 VAL A O 1
ATOM 529 N N . TRP A 1 65 ? -0.177 -9.809 -10.714 1.00 58.19 65 TRP A N 1
ATOM 530 C CA . TRP A 1 65 ? 0.753 -8.964 -11.461 1.00 58.19 65 TRP A CA 1
ATOM 531 C C . TRP A 1 65 ? 1.828 -9.813 -12.169 1.00 58.19 65 TRP A C 1
ATOM 533 O O . TRP A 1 65 ? 2.498 -10.637 -11.555 1.00 58.19 65 TRP A O 1
ATOM 543 N N . PHE A 1 66 ? 1.956 -9.584 -13.481 1.00 50.72 66 PHE A N 1
ATOM 544 C CA . PHE A 1 66 ? 3.018 -10.023 -14.406 1.00 50.72 66 PHE A CA 1
ATOM 545 C C . PHE A 1 66 ? 3.117 -11.473 -14.876 1.00 50.72 66 PHE A C 1
ATOM 547 O O . PHE A 1 66 ? 3.904 -11.727 -15.785 1.00 50.72 66 PHE A O 1
ATOM 554 N N . ASP A 1 67 ? 2.304 -12.399 -14.380 1.00 49.91 67 ASP A N 1
ATOM 555 C CA . ASP A 1 67 ? 2.309 -13.758 -14.917 1.00 49.91 67 ASP A CA 1
ATOM 556 C C . ASP A 1 67 ? 0.912 -14.151 -15.380 1.00 49.91 67 ASP A C 1
ATOM 558 O O . ASP A 1 67 ? -0.039 -14.110 -14.603 1.00 49.91 67 ASP A O 1
ATOM 562 N N . GLY A 1 68 ? 0.771 -14.539 -16.648 1.00 53.34 68 GLY A N 1
ATOM 563 C CA . GLY A 1 68 ? -0.488 -15.021 -17.229 1.00 53.34 68 GLY A CA 1
ATOM 564 C C . GLY A 1 68 ? -0.952 -16.367 -16.656 1.00 53.34 68 GLY A C 1
ATOM 565 O O . GLY A 1 68 ? -1.746 -17.060 -17.291 1.00 53.34 68 GLY A O 1
ATOM 566 N N . ARG A 1 69 ? -0.434 -16.773 -15.489 1.00 63.44 69 ARG A N 1
ATOM 567 C CA . ARG A 1 69 ? -0.831 -17.986 -14.782 1.00 63.44 69 ARG A CA 1
ATOM 568 C C . ARG A 1 69 ? -2.257 -17.841 -14.270 1.00 63.44 69 ARG A C 1
ATOM 570 O O . ARG A 1 69 ? -2.608 -16.890 -13.579 1.00 63.44 69 ARG A O 1
ATOM 577 N N . TYR A 1 70 ? -3.059 -18.854 -14.567 1.00 67.50 70 TYR A N 1
ATOM 578 C CA . TYR A 1 70 ? -4.444 -18.959 -14.116 1.00 67.50 70 TYR A CA 1
ATOM 579 C C . TYR A 1 70 ? -4.566 -19.395 -12.648 1.00 67.50 70 TYR A C 1
ATOM 581 O O . TYR A 1 70 ? -5.637 -19.242 -12.058 1.00 67.50 70 TYR A O 1
ATOM 589 N N . GLU A 1 71 ? -3.481 -19.913 -12.066 1.00 80.25 71 GLU A N 1
ATOM 590 C CA . GLU A 1 71 ? -3.437 -20.513 -10.737 1.00 80.25 71 GLU A CA 1
ATOM 591 C C . GLU A 1 71 ? -2.053 -20.352 -10.093 1.00 80.25 71 GLU A C 1
ATOM 593 O O . GLU A 1 71 ? -1.022 -20.444 -10.768 1.00 80.25 71 GLU A O 1
ATOM 598 N N . ILE A 1 72 ? -2.038 -20.163 -8.772 1.00 82.25 72 ILE A N 1
ATOM 599 C CA . ILE A 1 72 ? -0.841 -20.275 -7.935 1.00 82.25 72 ILE A CA 1
ATOM 600 C C . ILE A 1 72 ? -1.121 -21.233 -6.793 1.00 82.25 72 ILE A C 1
ATOM 602 O O . ILE A 1 72 ? -2.022 -21.007 -5.989 1.00 82.25 72 ILE A O 1
ATOM 606 N N . VAL A 1 73 ? -0.304 -22.274 -6.695 1.00 86.12 73 VAL A N 1
ATOM 607 C CA . VAL A 1 73 ? -0.376 -23.247 -5.609 1.00 86.12 73 VAL A CA 1
ATOM 608 C C . VAL A 1 73 ? 0.707 -22.918 -4.591 1.00 86.12 73 VAL A C 1
ATOM 610 O O . VAL A 1 73 ? 1.890 -22.898 -4.923 1.00 86.12 73 VAL A O 1
ATOM 613 N N . ALA A 1 74 ? 0.300 -22.636 -3.356 1.00 87.56 74 ALA A N 1
ATOM 614 C CA . ALA A 1 74 ? 1.210 -22.508 -2.228 1.00 87.56 74 ALA A CA 1
ATOM 615 C C . ALA A 1 74 ? 1.419 -23.884 -1.596 1.00 87.56 74 ALA A C 1
ATOM 617 O O . ALA A 1 74 ? 0.472 -24.470 -1.071 1.00 87.56 74 ALA A O 1
ATOM 618 N N . ASP A 1 75 ? 2.658 -24.378 -1.598 1.00 87.12 75 ASP A N 1
ATOM 619 C CA . ASP A 1 75 ? 3.024 -25.655 -0.971 1.00 87.12 75 ASP A CA 1
ATOM 620 C C . ASP A 1 75 ? 2.642 -25.665 0.508 1.00 87.12 75 ASP A C 1
ATOM 622 O O . ASP A 1 75 ? 2.133 -26.656 1.036 1.00 87.12 75 ASP A O 1
ATOM 626 N N . LYS A 1 76 ? 2.827 -24.514 1.159 1.00 89.62 76 LYS A N 1
ATOM 627 C CA . LYS A 1 76 ? 2.440 -24.284 2.544 1.00 89.62 76 LYS A CA 1
ATOM 628 C C . LYS A 1 76 ? 1.992 -22.843 2.739 1.00 89.62 76 LYS A C 1
ATOM 630 O O . LYS A 1 76 ? 2.718 -21.907 2.405 1.00 89.62 76 LYS A O 1
ATOM 635 N N . LEU A 1 77 ? 0.820 -22.678 3.337 1.00 92.81 77 LEU A N 1
ATOM 636 C CA . LEU A 1 77 ? 0.278 -21.413 3.810 1.00 92.81 77 LEU A CA 1
ATOM 637 C C . LEU A 1 77 ? 0.047 -21.516 5.319 1.00 92.81 77 LEU A C 1
ATOM 639 O O . LEU A 1 77 ? -0.767 -22.315 5.770 1.00 92.81 77 LEU A O 1
ATOM 643 N N . LEU A 1 78 ? 0.746 -20.697 6.099 1.00 94.94 78 LEU A N 1
ATOM 644 C CA . LEU A 1 78 ? 0.543 -20.572 7.541 1.00 94.94 78 LEU A CA 1
ATOM 645 C C . LEU A 1 78 ? 0.089 -19.153 7.869 1.00 94.94 78 LEU A C 1
ATOM 647 O O . LEU A 1 78 ? 0.803 -18.191 7.588 1.00 94.94 78 LEU A O 1
ATOM 651 N N . VAL A 1 79 ? -1.049 -19.021 8.543 1.00 96.38 79 VAL A N 1
ATOM 652 C CA . VAL A 1 79 ? -1.536 -17.750 9.085 1.00 96.38 79 VAL A CA 1
ATOM 653 C C . VAL A 1 79 ? -1.619 -17.853 10.601 1.00 96.38 79 VAL A C 1
ATOM 655 O O . VAL A 1 79 ? -2.288 -18.726 11.146 1.00 96.38 79 VAL A O 1
ATOM 658 N N . VAL A 1 80 ? -0.942 -16.940 11.296 1.00 96.50 80 VAL A N 1
ATOM 659 C CA . VAL A 1 80 ? -0.950 -16.832 12.759 1.00 96.50 80 VAL A CA 1
ATOM 660 C C . VAL A 1 80 ? -1.416 -15.439 13.145 1.00 96.50 80 VAL A C 1
ATOM 662 O O . VAL A 1 80 ? -0.791 -14.446 12.774 1.00 96.50 80 VAL A O 1
ATOM 665 N N . ILE A 1 81 ? -2.474 -15.364 13.945 1.00 95.69 81 ILE A N 1
ATOM 666 C CA . ILE A 1 81 ? -3.040 -14.117 14.456 1.00 95.69 81 ILE A CA 1
ATOM 667 C C . ILE A 1 81 ? -2.945 -14.124 15.978 1.00 95.69 81 ILE A C 1
ATOM 669 O O . ILE A 1 81 ? -3.394 -15.064 16.639 1.00 95.69 81 ILE A O 1
ATOM 673 N N . ARG A 1 82 ? -2.355 -13.071 16.544 1.00 94.00 82 ARG A N 1
ATOM 674 C CA . ARG A 1 82 ? -2.214 -12.877 17.990 1.00 94.00 82 ARG A CA 1
ATOM 675 C C . ARG A 1 82 ? -2.697 -11.501 18.408 1.00 94.00 82 ARG A C 1
ATOM 677 O O . ARG A 1 82 ? -2.401 -10.520 17.731 1.00 94.00 82 ARG A O 1
ATOM 684 N N . LEU A 1 83 ? -3.367 -11.417 19.549 1.00 90.62 83 LEU A N 1
ATOM 685 C CA . LEU A 1 83 ? -3.793 -10.161 20.159 1.00 90.62 83 LEU A CA 1
ATOM 686 C C . LEU A 1 83 ? -3.109 -10.027 21.517 1.00 90.62 83 LEU A C 1
ATOM 688 O O . LEU A 1 83 ? -3.240 -10.902 22.360 1.00 90.62 83 LEU A O 1
ATOM 692 N N . ASN A 1 84 ? -2.358 -8.946 21.728 1.00 88.25 84 ASN A N 1
ATOM 693 C CA . ASN A 1 84 ? -1.609 -8.690 22.965 1.00 88.25 84 ASN A CA 1
ATOM 694 C C . ASN A 1 84 ? -0.662 -9.836 23.387 1.00 88.25 84 ASN A C 1
ATOM 696 O O . ASN A 1 84 ? -0.314 -9.958 24.556 1.00 88.25 84 ASN A O 1
ATOM 700 N N . GLY A 1 85 ? -0.214 -10.652 22.428 1.00 86.88 85 GLY A N 1
ATOM 701 C CA . GLY A 1 85 ? 0.635 -11.824 22.661 1.00 86.88 85 GLY A CA 1
ATOM 702 C C . GLY A 1 85 ? -0.127 -13.150 22.717 1.00 86.88 85 GLY A C 1
ATOM 703 O O . GLY A 1 85 ? 0.467 -14.180 22.387 1.00 86.88 85 GLY A O 1
ATOM 704 N N . ASP A 1 86 ? -1.426 -13.116 23.017 1.00 89.62 86 ASP A N 1
ATOM 705 C CA . ASP A 1 86 ? -2.287 -14.295 23.091 1.00 89.62 86 ASP A CA 1
ATOM 706 C C . ASP A 1 86 ? -2.651 -14.797 21.692 1.00 89.62 86 ASP A C 1
ATOM 708 O O . ASP A 1 86 ? -2.916 -14.011 20.778 1.00 89.62 86 ASP A O 1
ATOM 712 N N . LEU A 1 87 ? -2.643 -16.119 21.507 1.00 93.06 87 LEU A N 1
ATOM 713 C CA . LEU A 1 87 ? -3.000 -16.740 20.235 1.00 93.06 87 LEU A CA 1
ATOM 714 C C . LEU A 1 87 ? -4.510 -16.642 20.007 1.00 93.06 87 LEU A C 1
ATOM 716 O O . LEU A 1 87 ? -5.285 -17.223 20.758 1.00 93.06 87 LEU A O 1
ATOM 720 N N . VAL A 1 88 ? -4.908 -15.942 18.944 1.00 93.00 88 VAL A N 1
ATOM 721 C CA . VAL A 1 88 ? -6.310 -15.857 18.512 1.00 93.00 88 VAL A CA 1
ATOM 722 C C . VAL A 1 88 ? -6.626 -17.000 17.559 1.00 93.00 88 VAL A C 1
ATOM 724 O O . VAL A 1 88 ? -7.595 -17.728 17.746 1.00 93.00 88 VAL A O 1
ATOM 727 N N . LYS A 1 89 ? -5.796 -17.159 16.526 1.00 94.94 89 LYS A N 1
ATOM 728 C CA . LYS A 1 89 ? -6.001 -18.151 15.474 1.00 94.94 89 LYS A CA 1
ATOM 729 C C . LYS A 1 89 ? -4.663 -18.575 14.883 1.00 94.94 89 LYS A C 1
ATOM 731 O O . LYS A 1 89 ? -3.769 -17.748 14.705 1.00 94.94 89 LYS A O 1
ATOM 736 N N . GLN A 1 90 ? -4.547 -19.856 14.563 1.00 95.75 90 GLN A N 1
ATOM 737 C CA . GLN A 1 90 ? -3.473 -20.408 13.750 1.00 95.75 90 GLN A CA 1
ATOM 738 C C . GLN A 1 90 ? -4.093 -21.398 12.767 1.00 95.75 90 GLN A C 1
ATOM 740 O O . GLN A 1 90 ? -4.779 -22.321 13.199 1.00 95.75 90 GLN A O 1
ATOM 745 N N . GLU A 1 91 ? -3.867 -21.193 11.473 1.00 95.25 91 GLU A N 1
ATOM 746 C CA . GLU A 1 91 ? -4.232 -22.148 10.423 1.00 95.25 91 GLU A CA 1
ATOM 747 C C . GLU A 1 91 ? -3.023 -22.428 9.544 1.00 95.25 91 GLU A C 1
ATOM 749 O O . GLU A 1 91 ? -2.310 -21.509 9.141 1.00 95.25 91 GLU A O 1
ATOM 754 N N . GLU A 1 92 ? -2.804 -23.709 9.273 1.00 94.94 92 GLU A N 1
ATOM 755 C CA . GLU A 1 92 ? -1.779 -24.205 8.368 1.00 94.94 92 GLU A CA 1
ATOM 756 C C . GLU A 1 92 ? -2.464 -25.059 7.308 1.00 94.94 92 GLU A C 1
ATOM 758 O O . GLU A 1 92 ? -3.209 -25.982 7.639 1.00 94.94 92 GLU A O 1
ATOM 763 N N . ILE A 1 93 ? -2.236 -24.723 6.043 1.00 93.81 93 ILE A N 1
ATOM 764 C CA . ILE A 1 93 ? -2.836 -25.395 4.898 1.00 93.81 93 ILE A CA 1
ATOM 765 C C . ILE A 1 93 ? -1.723 -25.736 3.920 1.00 93.81 93 ILE A C 1
ATOM 767 O O . ILE A 1 93 ? -0.945 -24.870 3.517 1.00 93.81 93 ILE A O 1
ATOM 771 N N . SER A 1 94 ? -1.657 -27.003 3.534 1.00 92.12 94 SER A N 1
ATOM 772 C CA . SER A 1 94 ? -0.751 -27.475 2.492 1.00 92.12 94 SER A CA 1
ATOM 773 C C . SER A 1 94 ? -1.437 -27.426 1.131 1.00 92.12 94 SER A C 1
ATOM 775 O O . SER A 1 94 ? -2.629 -27.717 1.03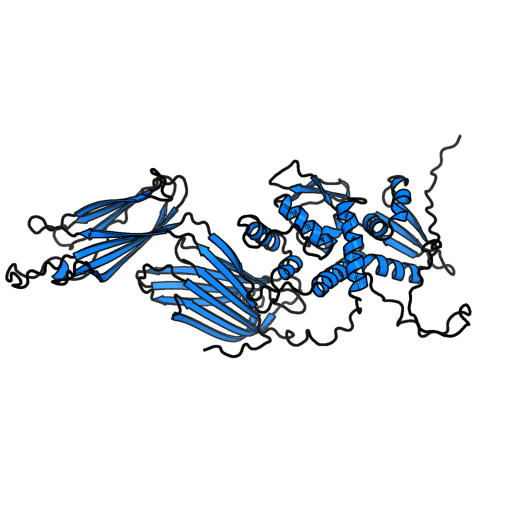2 1.00 92.12 94 SER A O 1
ATOM 777 N N . HIS A 1 95 ? -0.679 -27.086 0.089 1.00 90.81 95 HIS A N 1
ATOM 778 C CA . HIS A 1 95 ? -1.131 -27.077 -1.310 1.00 90.81 95 HIS A CA 1
ATOM 779 C C . HIS A 1 95 ? -2.392 -26.233 -1.564 1.00 90.81 95 HIS A C 1
ATOM 781 O O . HIS A 1 95 ? -3.276 -26.623 -2.328 1.00 90.81 95 HIS A O 1
ATOM 787 N N . TYR A 1 96 ? -2.496 -25.067 -0.919 1.00 91.50 96 TYR A N 1
ATOM 788 C CA . TYR A 1 96 ? -3.620 -24.164 -1.160 1.00 91.50 96 TYR A CA 1
ATOM 789 C C . TYR A 1 96 ? -3.506 -23.532 -2.550 1.00 91.50 96 TYR A C 1
ATOM 791 O O . TYR A 1 96 ? -2.491 -22.918 -2.878 1.00 91.50 96 TYR A O 1
ATOM 799 N N . SER A 1 97 ? -4.562 -23.651 -3.350 1.00 89.75 97 SER A N 1
ATOM 800 C CA . SER A 1 97 ? -4.628 -23.107 -4.705 1.00 89.75 97 SER A CA 1
ATOM 801 C C . SER A 1 97 ? -5.359 -21.764 -4.728 1.00 89.75 97 SER A C 1
ATOM 803 O O . SER A 1 97 ? -6.534 -21.677 -4.373 1.00 89.75 97 SER A O 1
ATOM 805 N N . PHE A 1 98 ? -4.672 -20.711 -5.167 1.00 89.00 98 PHE A N 1
ATOM 806 C CA . PHE A 1 98 ? -5.244 -19.409 -5.504 1.00 89.00 98 PHE A CA 1
ATOM 807 C C . PHE A 1 98 ? -5.594 -19.402 -6.996 1.00 89.00 98 PHE A C 1
ATOM 809 O O . PHE A 1 98 ? -4.701 -19.378 -7.843 1.00 89.00 98 PHE A O 1
ATOM 816 N N . ASN A 1 99 ? -6.885 -19.426 -7.326 1.00 88.56 99 ASN A N 1
ATOM 817 C CA . ASN A 1 99 ? -7.385 -19.538 -8.696 1.00 88.56 99 ASN A CA 1
ATOM 818 C C . ASN A 1 99 ? -8.661 -18.704 -8.911 1.00 88.56 99 ASN A C 1
ATOM 820 O O . ASN A 1 99 ? -9.196 -18.072 -8.002 1.00 88.56 99 ASN A O 1
ATOM 824 N N . SER A 1 100 ? -9.194 -18.698 -10.129 1.00 85.00 100 SER A N 1
ATOM 825 C CA . SER A 1 100 ? -10.422 -17.955 -10.440 1.00 85.00 100 SER A CA 1
ATOM 826 C C . SER A 1 100 ? -11.645 -18.418 -9.630 1.00 85.00 100 SER A C 1
ATOM 828 O O . SER A 1 100 ? -12.519 -17.604 -9.328 1.00 85.00 100 SER A O 1
ATOM 830 N N . GLY A 1 101 ? -11.694 -19.690 -9.222 1.00 86.44 101 GLY A N 1
ATOM 831 C CA . GLY A 1 101 ? -12.785 -20.279 -8.443 1.00 86.44 101 GLY A CA 1
ATOM 832 C C . GLY A 1 101 ? -12.917 -19.697 -7.035 1.00 86.44 101 GLY A C 1
ATOM 833 O O . GLY A 1 101 ? -14.033 -19.433 -6.590 1.00 86.44 101 GLY A O 1
ATOM 834 N N . ASN A 1 102 ? -11.800 -19.419 -6.356 1.00 89.62 102 ASN A N 1
ATOM 835 C CA . ASN A 1 102 ? -11.788 -18.696 -5.076 1.00 89.62 102 ASN A CA 1
ATOM 836 C C . ASN A 1 102 ? -11.481 -17.202 -5.234 1.00 89.62 102 ASN A C 1
ATOM 838 O O . ASN A 1 102 ? -11.163 -16.537 -4.250 1.00 89.62 102 ASN A O 1
ATOM 842 N N . LYS A 1 103 ? -11.569 -16.667 -6.460 1.00 88.50 103 LYS A N 1
ATOM 843 C CA . LYS A 1 103 ? -11.206 -15.279 -6.784 1.00 88.50 103 LYS A CA 1
ATOM 844 C C . LYS A 1 103 ? -9.807 -14.906 -6.285 1.00 88.50 103 LYS A C 1
ATOM 846 O O . LYS A 1 103 ? -9.584 -13.760 -5.912 1.00 88.50 103 LYS A O 1
ATOM 851 N N . TYR A 1 104 ? -8.885 -15.868 -6.267 1.00 89.06 104 TYR A N 1
ATOM 852 C CA . TYR A 1 104 ? -7.513 -15.698 -5.797 1.00 89.06 104 TYR A CA 1
ATOM 853 C C . TYR A 1 104 ? -7.411 -15.279 -4.320 1.00 89.06 104 TYR A C 1
ATOM 855 O O . TYR A 1 104 ? -6.469 -14.591 -3.922 1.00 89.06 104 TYR A O 1
ATOM 863 N N . GLN A 1 105 ? -8.375 -15.690 -3.492 1.00 92.31 105 GLN A N 1
ATOM 864 C CA . GLN A 1 105 ? -8.471 -15.299 -2.087 1.00 92.31 105 GLN A CA 1
ATOM 865 C C . GLN A 1 105 ? -8.487 -16.510 -1.159 1.00 92.31 105 GLN A C 1
ATOM 867 O O . GLN A 1 105 ? -9.236 -17.462 -1.362 1.00 92.31 105 GLN A O 1
ATOM 872 N N . TYR A 1 106 ? -7.709 -16.414 -0.084 1.00 94.69 106 TYR A N 1
ATOM 873 C CA . TYR A 1 106 ? -7.844 -17.228 1.115 1.00 94.69 106 TYR A CA 1
ATOM 874 C C . TYR A 1 106 ? -8.486 -16.386 2.217 1.00 94.69 106 TYR A C 1
ATOM 876 O O . TYR A 1 106 ? -8.032 -15.279 2.507 1.00 94.69 106 TYR A O 1
ATOM 884 N N . TYR A 1 107 ? -9.527 -16.911 2.853 1.00 94.69 107 TYR A N 1
ATOM 885 C CA . TYR A 1 107 ? -10.279 -16.206 3.883 1.00 94.69 107 TYR A CA 1
ATOM 886 C C . TYR A 1 107 ? -10.496 -17.101 5.098 1.00 94.69 107 TYR A C 1
ATOM 888 O O . TYR A 1 107 ? -10.706 -18.307 4.969 1.00 94.69 107 TYR A O 1
ATOM 896 N N . LEU A 1 108 ? -10.487 -16.477 6.274 1.00 94.88 108 LEU A N 1
ATOM 897 C CA . LEU A 1 108 ? -10.941 -17.092 7.511 1.00 94.88 108 LEU A CA 1
ATOM 898 C C . LEU A 1 108 ? -11.689 -16.066 8.360 1.00 94.88 108 LEU A C 1
ATOM 900 O O . LEU A 1 108 ? -11.338 -14.884 8.403 1.00 94.88 108 LEU A O 1
ATOM 904 N N . GLU A 1 109 ? -12.687 -16.543 9.089 1.00 94.81 109 GLU A N 1
ATOM 905 C CA . GLU A 1 109 ? -13.352 -15.797 10.149 1.00 94.81 109 GLU A CA 1
ATOM 906 C C . GLU A 1 109 ? -12.896 -16.296 11.509 1.00 94.81 109 GLU A C 1
ATOM 908 O O . GLU A 1 109 ? -12.723 -17.495 11.742 1.00 94.81 109 GLU A O 1
ATOM 913 N N . THR A 1 110 ? -12.684 -15.361 12.426 1.00 93.44 110 THR A N 1
ATOM 914 C CA . THR A 1 110 ? -12.332 -15.699 13.797 1.00 93.44 110 THR A CA 1
ATOM 915 C C . THR A 1 110 ? -12.878 -14.661 14.757 1.00 93.44 110 THR A C 1
ATOM 917 O O . THR A 1 110 ? -13.236 -13.541 14.386 1.00 93.44 110 THR A O 1
ATOM 920 N N . TYR A 1 111 ? -12.914 -15.043 16.025 1.00 92.31 111 TYR A N 1
ATOM 921 C CA . TYR A 1 111 ? -13.204 -14.133 17.110 1.00 92.31 111 TYR A CA 1
ATOM 922 C C . TYR A 1 111 ? -12.161 -14.257 18.214 1.00 92.31 111 TYR A C 1
ATOM 924 O O . TYR A 1 111 ? -11.418 -15.234 18.291 1.00 92.31 111 TYR A O 1
ATOM 932 N N . THR A 1 112 ? -12.101 -13.251 19.076 1.00 88.25 112 THR A N 1
ATOM 933 C CA . THR A 1 112 ? -11.277 -13.256 20.280 1.00 88.25 112 THR A CA 1
ATOM 934 C C . THR A 1 112 ? -12.025 -12.606 21.426 1.00 88.25 112 THR A C 1
ATOM 936 O O . THR A 1 112 ? -12.763 -11.632 21.247 1.00 88.25 112 THR A O 1
ATOM 939 N N . THR A 1 113 ? -11.808 -13.127 22.629 1.00 82.50 113 THR A N 1
ATOM 940 C CA . THR A 1 113 ? -12.217 -12.441 23.851 1.00 82.50 113 THR A CA 1
ATOM 941 C C . THR A 1 113 ? -11.219 -11.336 24.160 1.00 82.50 113 THR A C 1
ATOM 943 O O . THR A 1 113 ? -10.011 -11.573 24.129 1.00 82.50 113 THR A O 1
ATOM 946 N N . MET A 1 114 ? -11.702 -10.130 24.450 1.00 71.88 114 MET A N 1
ATOM 947 C CA . MET A 1 114 ? -10.831 -9.010 24.787 1.00 71.88 114 MET A CA 1
ATOM 948 C C . MET A 1 114 ? -10.661 -8.881 26.303 1.00 71.88 114 MET A C 1
ATOM 950 O O . MET A 1 114 ? -11.656 -8.682 27.018 1.00 71.88 114 MET A O 1
ATOM 954 N N . PRO A 1 115 ? -9.419 -8.896 26.816 1.00 62.44 115 PRO A N 1
ATOM 955 C CA . PRO A 1 115 ? -9.169 -8.361 28.141 1.00 62.44 115 PRO A CA 1
ATOM 956 C C . PRO A 1 115 ? -9.419 -6.851 28.087 1.00 62.44 115 PRO A C 1
ATOM 958 O O . PRO A 1 115 ? -8.867 -6.172 27.221 1.00 62.44 115 PRO A O 1
ATOM 961 N N . SER A 1 116 ? -10.231 -6.304 29.002 1.00 57.69 116 SER A N 1
ATOM 962 C CA . SER A 1 116 ? -10.226 -4.846 29.154 1.00 57.69 116 SER A CA 1
ATOM 963 C C . SER A 1 116 ? -8.851 -4.451 29.676 1.00 57.69 116 SER A C 1
ATOM 965 O O . SER A 1 116 ? -8.390 -4.924 30.720 1.00 57.69 116 SER A O 1
ATOM 967 N N . SER A 1 117 ? -8.160 -3.657 28.878 1.00 60.59 117 SER A N 1
ATOM 968 C CA . SER A 1 117 ? -6.829 -3.169 29.167 1.00 60.59 117 SER A CA 1
ATOM 969 C C . SER A 1 117 ? -6.799 -1.698 28.802 1.00 60.59 117 SER A C 1
ATOM 971 O O . SER A 1 117 ? -7.313 -1.303 27.761 1.00 60.59 117 SER A O 1
ATOM 973 N N . MET A 1 118 ? -6.178 -0.887 29.656 1.00 56.25 118 MET A N 1
ATOM 974 C CA . MET A 1 118 ? -5.854 0.501 29.315 1.00 56.25 118 MET A CA 1
ATOM 975 C C . MET A 1 118 ? -4.625 0.606 28.400 1.00 56.25 118 MET A C 1
ATOM 977 O O . MET A 1 118 ? -4.255 1.702 27.992 1.00 56.25 118 MET A O 1
ATOM 981 N N . VAL A 1 119 ? -3.962 -0.517 28.105 1.00 66.25 119 VAL A N 1
ATOM 982 C CA . VAL A 1 119 ? -2.805 -0.567 27.208 1.00 66.25 119 VAL A CA 1
ATOM 983 C C . VAL A 1 119 ? -3.302 -0.670 25.765 1.00 66.25 119 VAL A C 1
ATOM 985 O O . VAL A 1 119 ? -4.199 -1.478 25.507 1.00 66.25 119 VAL A O 1
ATOM 988 N N . PRO A 1 120 ? -2.716 0.092 24.821 1.00 73.06 120 PRO A N 1
ATOM 989 C CA . PRO A 1 120 ? -3.060 -0.004 23.411 1.00 73.06 120 PRO A CA 1
ATOM 990 C C . PRO A 1 120 ? -2.971 -1.448 22.924 1.00 73.06 120 PRO A C 1
ATOM 992 O O . PRO A 1 120 ? -1.961 -2.127 23.121 1.00 73.06 120 PRO A O 1
ATOM 995 N N . HIS A 1 121 ? -4.041 -1.913 22.286 1.00 83.44 121 HIS A N 1
ATOM 996 C CA . HIS A 1 121 ? -4.098 -3.276 21.790 1.00 83.44 121 HIS A CA 1
ATOM 997 C C . HIS A 1 121 ? -3.135 -3.453 20.618 1.00 83.44 121 HIS A C 1
ATOM 999 O O . HIS A 1 121 ? -3.096 -2.632 19.698 1.00 83.44 121 HIS A O 1
ATOM 1005 N N . LEU A 1 122 ? -2.377 -4.544 20.644 1.00 89.31 122 LEU A N 1
ATOM 1006 C CA . LEU A 1 122 ? -1.442 -4.915 19.596 1.00 89.31 122 LEU A CA 1
ATOM 1007 C C . LEU A 1 122 ? -1.943 -6.181 18.917 1.00 89.31 122 LEU A C 1
ATOM 1009 O O . LEU A 1 122 ? -1.908 -7.265 19.498 1.00 89.31 122 LEU A O 1
ATOM 1013 N N . LEU A 1 123 ? -2.396 -6.035 17.677 1.00 91.62 123 LEU A N 1
ATOM 1014 C CA . LEU A 1 123 ? -2.723 -7.160 16.817 1.00 91.62 123 LEU A CA 1
ATOM 1015 C C . LEU A 1 123 ? -1.509 -7.491 15.957 1.00 91.62 123 LEU A C 1
ATOM 1017 O O . LEU A 1 123 ? -0.960 -6.633 15.267 1.00 91.62 123 LEU A O 1
ATOM 1021 N N . PHE A 1 124 ? -1.092 -8.743 16.014 1.00 93.94 124 PHE A N 1
ATOM 1022 C CA . PHE A 1 124 ? 0.009 -9.281 15.242 1.00 93.94 124 PHE A CA 1
ATOM 1023 C C . PHE A 1 124 ? -0.527 -10.338 14.288 1.00 93.94 124 PHE A C 1
ATOM 1025 O O . PHE A 1 124 ? -1.117 -11.325 14.723 1.00 93.94 124 PHE A O 1
ATOM 1032 N N . ILE A 1 125 ? -0.278 -10.150 12.999 1.00 95.31 125 ILE A N 1
ATOM 1033 C CA . ILE A 1 125 ? -0.516 -11.161 11.976 1.00 95.31 125 ILE A CA 1
ATOM 1034 C C . ILE A 1 125 ? 0.828 -11.583 11.411 1.00 95.31 125 ILE A C 1
ATOM 1036 O O . ILE A 1 125 ? 1.629 -10.743 11.004 1.00 95.31 125 ILE A O 1
ATOM 1040 N N . ARG A 1 126 ? 1.053 -12.889 11.334 1.00 94.88 126 ARG A N 1
ATOM 1041 C CA . ARG A 1 126 ? 2.140 -13.488 10.569 1.00 94.88 126 ARG A CA 1
ATOM 1042 C C . ARG A 1 126 ? 1.549 -14.376 9.493 1.00 94.88 126 ARG A C 1
ATOM 1044 O O . ARG A 1 126 ? 0.715 -15.222 9.792 1.00 94.88 126 ARG A O 1
ATOM 1051 N N . ILE A 1 127 ? 2.024 -14.195 8.274 1.00 94.00 127 ILE A N 1
ATOM 1052 C CA . ILE A 1 127 ? 1.714 -15.047 7.133 1.00 94.00 127 ILE A CA 1
ATOM 1053 C C . ILE A 1 127 ? 3.032 -15.662 6.690 1.00 94.00 127 ILE A C 1
ATOM 1055 O O . ILE A 1 127 ? 4.013 -14.935 6.535 1.00 94.00 127 ILE A O 1
ATOM 1059 N N . GLN A 1 128 ? 3.071 -16.978 6.520 1.00 91.88 128 GLN A N 1
ATOM 1060 C CA . GLN A 1 128 ? 4.161 -17.656 5.834 1.00 91.88 128 GLN A CA 1
ATOM 1061 C C . GLN A 1 128 ? 3.618 -18.356 4.596 1.00 91.88 128 GLN A C 1
ATOM 1063 O O . GLN A 1 128 ? 2.656 -19.112 4.706 1.00 91.88 128 GLN A O 1
ATOM 1068 N N . ILE A 1 129 ? 4.219 -18.083 3.441 1.00 88.50 129 ILE A N 1
ATOM 1069 C CA . ILE A 1 129 ? 3.853 -18.676 2.155 1.00 88.50 129 ILE A CA 1
ATOM 1070 C C . ILE A 1 129 ? 5.101 -19.321 1.563 1.00 88.50 129 ILE A C 1
ATOM 1072 O O . ILE A 1 129 ? 6.102 -18.639 1.330 1.00 88.50 129 ILE A O 1
ATOM 1076 N N . SER A 1 130 ? 5.031 -20.620 1.308 1.00 85.94 130 SER A N 1
ATOM 1077 C CA . SER A 1 130 ? 6.012 -21.350 0.506 1.00 85.94 130 SER A CA 1
ATOM 1078 C C . SER A 1 130 ? 5.439 -21.533 -0.895 1.00 85.94 130 SER A C 1
ATOM 1080 O O . SER A 1 130 ? 4.347 -22.083 -1.038 1.00 85.94 130 SER A O 1
ATOM 1082 N N . LEU A 1 131 ? 6.147 -21.041 -1.911 1.00 79.88 131 LEU A N 1
ATOM 1083 C CA . LEU A 1 131 ? 5.776 -21.192 -3.320 1.00 79.88 131 LEU A CA 1
ATOM 1084 C C . LEU A 1 131 ? 6.790 -22.108 -4.029 1.00 79.88 131 LEU A C 1
ATOM 1086 O O . LEU A 1 131 ? 7.991 -22.005 -3.747 1.00 79.88 131 LEU A O 1
ATOM 1090 N N . PRO A 1 132 ? 6.348 -22.936 -4.988 1.00 67.44 132 PRO A N 1
ATOM 1091 C CA . PRO A 1 132 ? 7.245 -23.787 -5.760 1.00 67.44 132 PRO A CA 1
ATOM 1092 C C . PRO A 1 132 ? 8.232 -22.933 -6.573 1.00 67.44 132 PRO A C 1
ATOM 1094 O O . PRO A 1 132 ? 7.848 -21.943 -7.197 1.00 67.44 132 PRO A O 1
ATOM 1097 N N . GLY A 1 133 ? 9.517 -23.306 -6.568 1.00 58.97 133 GLY A N 1
ATOM 1098 C CA . GLY A 1 133 ? 10.576 -22.603 -7.315 1.00 58.97 133 GLY A CA 1
ATOM 1099 C C . GLY A 1 133 ? 11.308 -21.486 -6.555 1.00 58.97 133 GLY A C 1
ATOM 1100 O O . GLY A 1 133 ? 12.211 -20.860 -7.111 1.00 58.97 133 GLY A O 1
ATOM 1101 N N . LEU A 1 134 ? 10.995 -21.261 -5.273 1.00 55.75 134 LEU A N 1
ATOM 1102 C CA . LEU A 1 134 ? 11.825 -20.431 -4.381 1.00 55.75 134 LEU A CA 1
ATOM 1103 C C . LEU A 1 134 ? 13.228 -21.021 -4.144 1.00 55.75 134 LEU A C 1
ATOM 1105 O O . LEU A 1 134 ? 14.160 -20.290 -3.819 1.00 55.75 134 LEU A O 1
ATOM 1109 N N . GLU A 1 135 ? 13.386 -22.328 -4.362 1.00 46.97 135 GLU A N 1
ATOM 1110 C CA . GLU A 1 135 ? 14.619 -23.091 -4.131 1.00 46.97 135 GLU A CA 1
ATOM 1111 C C . GLU A 1 135 ? 15.715 -22.846 -5.189 1.00 46.97 135 GLU A C 1
ATOM 1113 O O . GLU A 1 135 ? 16.877 -23.172 -4.956 1.00 46.97 135 GLU A O 1
ATOM 1118 N N . ALA A 1 136 ? 15.379 -22.247 -6.339 1.00 40.94 136 ALA A N 1
ATOM 1119 C CA . ALA A 1 136 ? 16.235 -22.261 -7.532 1.00 40.94 136 ALA A CA 1
ATOM 1120 C C . ALA A 1 136 ? 17.053 -20.978 -7.794 1.00 40.94 136 ALA A C 1
ATOM 1122 O O . ALA A 1 136 ? 17.760 -20.906 -8.792 1.00 40.94 136 ALA A O 1
ATOM 1123 N N . VAL A 1 137 ? 17.018 -19.958 -6.928 1.00 43.72 137 VAL A N 1
ATOM 1124 C CA . VAL A 1 137 ? 17.704 -18.672 -7.221 1.00 43.72 137 VAL A CA 1
ATOM 1125 C C . VAL A 1 137 ? 19.234 -18.743 -7.042 1.00 43.72 137 VAL A C 1
ATOM 1127 O O . VAL A 1 137 ? 19.948 -17.818 -7.415 1.00 43.72 137 VAL A O 1
ATOM 1130 N N . ASN A 1 138 ? 19.772 -19.863 -6.549 1.00 36.06 138 ASN A N 1
ATOM 1131 C CA . ASN A 1 138 ? 21.222 -20.067 -6.461 1.00 36.06 138 ASN A CA 1
ATOM 1132 C C . ASN A 1 138 ? 21.816 -20.918 -7.595 1.00 36.06 138 ASN A C 1
ATOM 1134 O O . ASN A 1 138 ? 23.018 -21.181 -7.557 1.00 36.06 138 ASN A O 1
ATOM 1138 N N . GLN A 1 139 ? 21.037 -21.352 -8.593 1.00 34.94 139 GLN A N 1
ATOM 1139 C CA . GLN A 1 139 ? 21.567 -22.175 -9.684 1.00 34.94 139 GLN A CA 1
ATOM 1140 C C . GLN A 1 139 ? 21.135 -21.673 -11.063 1.00 34.94 139 GLN A C 1
ATOM 1142 O O . GLN A 1 139 ? 19.998 -21.845 -11.485 1.00 34.94 139 GLN A O 1
ATOM 1147 N N . GLU A 1 140 ? 22.118 -21.072 -11.740 1.00 37.34 140 GLU A N 1
ATOM 1148 C CA . GLU A 1 140 ? 22.343 -21.130 -13.188 1.00 37.34 140 GLU A CA 1
ATOM 1149 C C . GLU A 1 140 ? 21.104 -20.915 -14.069 1.00 37.34 140 GLU A C 1
ATOM 1151 O O . GLU A 1 140 ? 20.665 -21.805 -14.798 1.00 37.34 140 GLU A O 1
ATOM 1156 N N . SER A 1 141 ? 20.603 -19.678 -14.116 1.00 34.03 141 SER A N 1
ATOM 1157 C CA . SER A 1 141 ? 20.072 -19.220 -15.394 1.00 34.03 141 SER A CA 1
ATOM 1158 C C . SER A 1 141 ? 21.256 -19.106 -16.364 1.00 34.03 141 SER A C 1
ATOM 1160 O O . SER A 1 141 ? 22.305 -18.551 -16.034 1.00 34.03 141 SER A O 1
ATOM 1162 N N . ASN A 1 142 ? 21.115 -19.658 -17.570 1.00 34.38 142 ASN A N 1
ATOM 1163 C CA . ASN A 1 142 ? 22.047 -19.496 -18.699 1.00 34.38 142 ASN A CA 1
ATOM 1164 C C . ASN A 1 142 ? 22.068 -18.036 -19.220 1.00 34.38 142 ASN A C 1
ATOM 1166 O O . ASN A 1 142 ? 22.108 -17.781 -20.424 1.00 34.38 142 ASN A O 1
ATOM 1170 N N . GLU A 1 143 ? 21.976 -17.059 -18.324 1.00 42.28 143 GLU A N 1
ATOM 1171 C CA . GLU A 1 143 ? 21.778 -15.653 -18.624 1.00 42.28 143 GLU A CA 1
ATOM 1172 C C . GLU A 1 143 ? 23.117 -14.920 -18.619 1.00 42.28 143 GLU A C 1
ATOM 1174 O O . GLU A 1 143 ? 23.909 -15.014 -17.684 1.00 42.28 143 GLU A O 1
ATOM 1179 N N . LEU A 1 144 ? 23.353 -14.219 -19.729 1.00 48.69 144 LEU A N 1
ATOM 1180 C CA . LEU A 1 144 ? 24.208 -13.044 -19.890 1.00 48.69 144 LEU A CA 1
ATOM 1181 C C . LEU A 1 144 ? 25.023 -12.691 -18.631 1.00 48.69 144 LEU A C 1
ATOM 1183 O O . LEU A 1 144 ? 24.532 -12.046 -17.710 1.00 48.69 144 LEU A O 1
ATOM 1187 N N . VAL A 1 145 ? 26.292 -13.106 -18.592 1.00 48.91 145 VAL A N 1
ATOM 1188 C CA . VAL A 1 145 ? 27.191 -12.764 -17.483 1.00 48.91 145 VAL A CA 1
ATOM 1189 C C . VAL A 1 145 ? 27.526 -11.276 -17.574 1.00 48.91 145 VAL A C 1
ATOM 1191 O O . VAL A 1 145 ? 28.419 -10.866 -18.321 1.00 48.91 145 VAL A O 1
ATOM 1194 N N . PHE A 1 146 ? 26.802 -10.453 -16.819 1.00 59.00 146 PHE A N 1
ATOM 1195 C CA . PHE A 1 146 ? 27.080 -9.027 -16.730 1.00 59.00 146 PHE A CA 1
ATOM 1196 C C . PHE A 1 146 ? 28.240 -8.778 -15.767 1.00 59.00 146 PHE A C 1
ATOM 1198 O O . PHE A 1 146 ? 28.197 -9.104 -14.580 1.00 59.00 146 PHE A O 1
ATOM 1205 N N . ASN A 1 147 ? 29.296 -8.151 -16.271 1.00 68.19 147 ASN A N 1
ATOM 1206 C CA . ASN A 1 147 ? 30.375 -7.667 -15.428 1.00 68.19 147 ASN A CA 1
ATOM 1207 C C . ASN A 1 147 ? 29.896 -6.432 -14.650 1.00 68.19 147 ASN A C 1
ATOM 1209 O O . ASN A 1 147 ? 29.413 -5.460 -15.232 1.00 68.19 147 ASN A O 1
ATOM 1213 N N . ARG A 1 148 ? 30.072 -6.446 -13.325 1.00 71.56 148 ARG A N 1
ATOM 1214 C CA . ARG A 1 148 ? 29.678 -5.346 -12.432 1.00 71.56 148 ARG A CA 1
ATOM 1215 C C . ARG A 1 148 ? 30.239 -3.989 -12.870 1.00 71.56 148 ARG A C 1
ATOM 1217 O O . ARG A 1 148 ? 29.520 -2.998 -12.794 1.00 71.56 148 ARG A O 1
ATOM 1224 N N . TYR A 1 149 ? 31.494 -3.946 -13.321 1.00 77.25 149 TYR A N 1
ATOM 1225 C CA . TYR A 1 149 ? 32.133 -2.702 -13.765 1.00 77.25 149 TYR A CA 1
ATOM 1226 C C . TYR A 1 149 ? 31.411 -2.085 -14.970 1.00 77.25 149 TYR A C 1
ATOM 1228 O O . TYR A 1 149 ? 31.169 -0.879 -15.011 1.00 77.25 149 TYR A O 1
ATOM 1236 N N . ASP A 1 150 ? 31.014 -2.930 -15.920 1.00 74.31 150 ASP A N 1
ATOM 1237 C CA . ASP A 1 15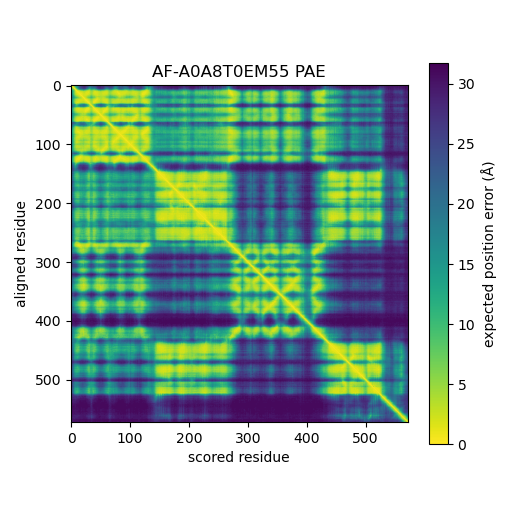0 ? 30.347 -2.499 -17.144 1.00 74.31 150 ASP A CA 1
ATOM 1238 C C . ASP A 1 150 ? 28.933 -1.973 -16.814 1.00 74.31 150 ASP A C 1
ATOM 1240 O O . ASP A 1 150 ? 28.536 -0.902 -17.268 1.00 74.31 150 ASP A O 1
ATOM 1244 N N . LEU A 1 151 ? 28.211 -2.620 -15.890 1.00 81.12 151 LEU A N 1
ATOM 1245 C CA . LEU A 1 151 ? 26.914 -2.122 -15.413 1.00 81.12 151 LEU A CA 1
ATOM 1246 C C . LEU A 1 151 ? 27.000 -0.797 -14.630 1.00 81.12 151 LEU A C 1
ATOM 1248 O O . LEU A 1 151 ? 26.123 0.063 -14.755 1.00 81.12 151 LEU A O 1
ATOM 1252 N N . GLU A 1 152 ? 28.041 -0.611 -13.814 1.00 84.38 152 GLU A N 1
ATOM 1253 C CA . GLU A 1 152 ? 28.285 0.660 -13.119 1.00 84.38 152 GLU A CA 1
ATOM 1254 C C . GLU A 1 152 ? 28.542 1.793 -14.126 1.00 84.38 152 GLU A C 1
ATOM 1256 O O . GLU A 1 152 ? 28.053 2.912 -13.934 1.00 84.38 152 GLU A O 1
ATOM 1261 N N . ARG A 1 153 ? 29.226 1.491 -15.237 1.00 83.44 153 ARG A N 1
ATOM 1262 C CA . ARG A 1 153 ? 29.424 2.424 -16.349 1.00 83.44 153 ARG A CA 1
ATOM 1263 C C . ARG A 1 153 ? 28.118 2.750 -17.076 1.00 83.44 153 ARG A C 1
ATOM 1265 O O . ARG A 1 153 ? 27.851 3.930 -17.282 1.00 83.44 153 ARG A O 1
ATOM 1272 N N . LEU A 1 154 ? 27.275 1.757 -17.384 1.00 86.38 154 LEU A N 1
ATOM 1273 C CA . LEU A 1 154 ? 25.941 1.993 -17.961 1.00 86.38 154 LEU A CA 1
ATOM 1274 C C . LEU A 1 154 ? 25.128 2.968 -17.103 1.00 86.38 154 LEU A C 1
ATOM 1276 O O . LEU A 1 154 ? 24.592 3.955 -17.601 1.00 86.38 154 LEU A O 1
ATOM 1280 N N . SER A 1 155 ? 25.078 2.716 -15.795 1.00 89.50 155 SER A N 1
ATOM 1281 C CA . SER A 1 155 ? 24.395 3.572 -14.822 1.00 89.50 155 SER A CA 1
ATOM 1282 C C . SER A 1 155 ? 24.962 4.999 -14.799 1.00 89.50 155 SER A C 1
ATOM 1284 O O . SER A 1 155 ? 24.198 5.971 -14.773 1.00 89.50 155 SER A O 1
ATOM 1286 N N . ALA A 1 156 ? 26.291 5.145 -14.847 1.00 87.81 156 ALA A N 1
ATOM 1287 C CA . ALA A 1 156 ? 26.959 6.442 -14.889 1.00 87.81 156 ALA A CA 1
ATOM 1288 C C . ALA A 1 156 ? 26.666 7.214 -16.185 1.00 87.81 156 ALA A C 1
ATOM 1290 O O . ALA A 1 156 ? 26.372 8.408 -16.121 1.00 87.81 156 ALA A O 1
ATOM 1291 N N . ASP A 1 157 ? 26.682 6.541 -17.334 1.00 87.69 157 ASP A N 1
ATOM 1292 C CA . ASP A 1 157 ? 26.389 7.155 -18.627 1.00 87.69 157 ASP A CA 1
ATOM 1293 C C . ASP A 1 157 ? 24.919 7.576 -18.711 1.00 87.69 157 ASP A C 1
ATOM 1295 O O . ASP A 1 157 ? 24.620 8.712 -19.067 1.00 87.69 157 ASP A O 1
ATOM 1299 N N . LEU A 1 158 ? 23.977 6.723 -18.293 1.00 90.56 158 LEU A N 1
ATOM 1300 C CA . LEU A 1 158 ? 22.547 7.061 -18.297 1.00 90.56 158 LEU A CA 1
ATOM 1301 C C . LEU A 1 158 ? 22.196 8.192 -17.322 1.00 90.56 158 LEU A C 1
ATOM 1303 O O . LEU A 1 158 ? 21.237 8.930 -17.550 1.00 90.56 158 LEU A O 1
ATOM 1307 N N . ARG A 1 159 ? 23.005 8.424 -16.280 1.00 89.69 159 ARG A N 1
ATOM 1308 C CA . ARG A 1 159 ? 22.879 9.614 -15.418 1.00 89.69 159 ARG A CA 1
ATOM 1309 C C . ARG A 1 159 ? 23.010 10.922 -16.209 1.00 89.69 159 ARG A C 1
ATOM 1311 O O . ARG A 1 159 ? 22.419 11.932 -15.817 1.00 89.69 159 ARG A O 1
ATOM 1318 N N . ASN A 1 160 ? 23.742 10.916 -17.325 1.00 87.12 160 ASN A N 1
ATOM 1319 C CA . ASN A 1 160 ? 23.902 12.084 -18.191 1.00 87.12 160 ASN A CA 1
ATOM 1320 C C . ASN A 1 160 ? 22.581 12.526 -18.827 1.00 87.12 160 ASN A C 1
ATOM 1322 O O . ASN A 1 160 ? 22.387 13.725 -19.014 1.00 87.12 160 ASN A O 1
ATOM 1326 N N . LEU A 1 161 ? 21.638 11.607 -19.059 1.00 87.81 161 LEU A N 1
ATOM 1327 C CA . LEU A 1 161 ? 20.300 11.946 -19.555 1.00 87.81 161 LEU A CA 1
ATOM 1328 C C . LEU A 1 161 ? 19.538 12.858 -18.591 1.00 87.81 161 LEU A C 1
ATOM 1330 O O . LEU A 1 161 ? 18.811 13.744 -19.027 1.00 87.81 161 LEU A O 1
ATOM 1334 N N . ILE A 1 162 ? 19.737 12.689 -17.283 1.00 84.69 162 ILE A N 1
ATOM 1335 C CA . ILE A 1 162 ? 19.124 13.554 -16.267 1.00 84.69 162 ILE A CA 1
ATOM 1336 C C . ILE A 1 162 ? 19.898 14.863 -16.134 1.00 84.69 162 ILE A C 1
ATOM 1338 O O . ILE A 1 162 ? 19.301 15.937 -16.046 1.00 84.69 162 ILE A O 1
ATOM 1342 N N . ARG A 1 163 ? 21.233 14.778 -16.088 1.00 82.94 163 ARG A N 1
ATOM 1343 C CA . ARG A 1 163 ? 22.098 15.935 -15.822 1.00 82.94 163 ARG A CA 1
ATOM 1344 C C . ARG A 1 163 ? 22.091 16.939 -16.972 1.00 82.94 163 ARG A C 1
ATOM 1346 O O . ARG A 1 163 ? 21.981 18.135 -16.722 1.00 82.94 163 ARG A O 1
ATOM 1353 N N . TRP A 1 164 ? 22.220 16.448 -18.199 1.00 81.25 164 TRP A N 1
ATOM 1354 C CA . TRP A 1 164 ? 22.388 17.266 -19.400 1.00 81.25 164 TRP A CA 1
ATOM 1355 C C . TRP A 1 164 ? 21.128 17.338 -20.257 1.00 81.25 164 TRP A C 1
ATOM 1357 O O . TRP A 1 164 ? 21.058 18.192 -21.131 1.00 81.25 164 TRP A O 1
ATOM 1367 N N . ARG A 1 165 ? 20.112 16.511 -19.957 1.00 80.50 165 ARG A N 1
ATOM 1368 C CA . ARG A 1 165 ? 18.786 16.552 -20.597 1.00 80.50 165 ARG A CA 1
ATOM 1369 C C . ARG A 1 165 ? 18.893 16.422 -22.116 1.00 80.50 165 ARG A C 1
ATOM 1371 O O . ARG A 1 165 ? 18.391 17.259 -22.859 1.00 80.50 165 ARG A O 1
ATOM 1378 N N . TYR A 1 166 ? 19.588 15.382 -22.562 1.00 82.31 166 TYR A N 1
ATOM 1379 C CA . TYR A 1 166 ? 19.782 15.109 -23.981 1.00 82.31 166 TYR A CA 1
ATOM 1380 C C . TYR A 1 166 ? 18.504 14.574 -24.622 1.00 82.31 166 TYR A C 1
ATOM 1382 O O . TYR A 1 166 ? 18.188 13.408 -24.439 1.00 82.31 166 TYR A O 1
ATOM 1390 N N . PHE A 1 167 ? 17.839 15.407 -25.425 1.00 84.31 167 PHE A N 1
ATOM 1391 C CA . PHE A 1 167 ? 16.658 15.047 -26.226 1.00 84.31 167 PHE A CA 1
ATOM 1392 C C . PHE A 1 167 ? 15.447 14.522 -25.417 1.00 84.31 167 PHE A C 1
ATOM 1394 O O . PHE A 1 167 ? 14.909 13.467 -25.746 1.00 84.31 167 PHE A O 1
ATOM 1401 N N . PRO A 1 168 ? 14.978 15.236 -24.372 1.00 87.44 168 PRO A N 1
ATOM 1402 C CA . PRO A 1 168 ? 13.735 14.889 -23.695 1.00 87.44 168 PRO A CA 1
ATOM 1403 C C . PRO A 1 168 ? 12.541 15.138 -24.622 1.00 87.44 168 PRO A C 1
ATOM 1405 O O . PRO A 1 168 ? 12.444 16.190 -25.254 1.00 87.44 168 PRO A O 1
ATOM 1408 N N . ASP A 1 169 ? 11.605 14.199 -24.643 1.00 86.50 169 ASP A N 1
ATOM 1409 C CA . ASP A 1 169 ? 10.362 14.241 -25.423 1.00 86.50 169 ASP A CA 1
ATOM 1410 C C . ASP A 1 169 ? 9.131 14.576 -24.555 1.00 86.50 169 ASP A C 1
ATOM 1412 O O . ASP A 1 169 ? 8.024 14.751 -25.063 1.00 86.50 169 ASP A O 1
ATOM 1416 N N . MET A 1 170 ? 9.320 14.702 -23.237 1.00 88.56 170 MET A N 1
ATOM 1417 C CA . MET A 1 170 ? 8.250 14.939 -22.272 1.00 88.56 170 MET A CA 1
ATOM 1418 C C . MET A 1 170 ? 8.678 15.901 -21.156 1.00 88.56 170 MET A C 1
ATOM 1420 O O . MET A 1 170 ? 9.845 15.971 -20.759 1.00 88.56 170 MET A O 1
ATOM 1424 N N . ILE A 1 171 ? 7.703 16.618 -20.588 1.00 90.56 171 ILE A N 1
ATOM 1425 C CA . ILE A 1 171 ? 7.879 17.417 -19.368 1.00 90.56 171 ILE A CA 1
ATOM 1426 C C . ILE A 1 171 ? 6.961 16.877 -18.277 1.00 90.56 171 ILE A C 1
ATOM 1428 O O . ILE A 1 171 ? 5.745 16.862 -18.435 1.00 90.56 171 ILE A O 1
ATOM 1432 N N . LEU A 1 172 ? 7.540 16.498 -17.143 1.00 90.88 172 LEU A N 1
ATOM 1433 C CA . LEU A 1 172 ? 6.810 16.131 -15.936 1.00 90.88 172 LEU A CA 1
ATOM 1434 C C . LEU A 1 172 ? 6.621 17.349 -15.035 1.00 90.88 172 LEU A C 1
ATOM 1436 O O . LEU A 1 172 ? 7.551 18.139 -14.847 1.00 90.88 172 LEU A O 1
ATOM 1440 N N . VAL A 1 173 ? 5.433 17.471 -14.446 1.00 90.75 173 VAL A N 1
ATOM 1441 C CA . VAL A 1 173 ? 5.100 18.534 -13.492 1.00 90.75 173 VAL A CA 1
ATOM 1442 C C . VAL A 1 173 ? 4.567 17.947 -12.197 1.00 90.75 173 VAL A C 1
ATOM 1444 O O . VAL A 1 173 ? 3.697 17.082 -12.221 1.00 90.75 173 VAL A O 1
ATOM 1447 N N . SER A 1 174 ? 5.070 18.410 -11.052 1.00 87.50 174 SER A N 1
ATOM 1448 C CA . SER A 1 174 ? 4.536 18.009 -9.746 1.00 87.50 174 SER A CA 1
ATOM 1449 C C . SER A 1 174 ? 3.168 18.636 -9.499 1.00 87.50 174 SER A C 1
ATOM 1451 O O . SER A 1 174 ? 2.988 19.839 -9.671 1.00 87.50 174 SER A O 1
ATOM 1453 N N . ALA A 1 175 ? 2.219 17.855 -8.987 1.00 77.50 175 ALA A N 1
ATOM 1454 C CA . ALA A 1 175 ? 0.937 18.391 -8.533 1.00 77.50 175 ALA A CA 1
ATOM 1455 C C . ALA A 1 175 ? 1.066 19.381 -7.361 1.00 77.50 175 ALA A C 1
ATOM 1457 O O . ALA A 1 175 ? 0.214 20.253 -7.214 1.00 77.50 175 ALA A O 1
ATOM 1458 N N . ALA A 1 176 ? 2.122 19.267 -6.548 1.00 78.12 176 ALA A N 1
ATOM 1459 C CA . ALA A 1 176 ? 2.372 20.175 -5.428 1.00 78.12 176 ALA A CA 1
ATOM 1460 C C . ALA A 1 176 ? 2.946 21.528 -5.878 1.00 78.12 176 ALA A C 1
ATOM 1462 O O . ALA A 1 176 ? 2.793 22.525 -5.176 1.00 78.12 176 ALA A O 1
ATOM 1463 N N . ASP A 1 177 ? 3.604 21.564 -7.038 1.00 82.56 177 ASP A N 1
ATOM 1464 C CA . ASP A 1 177 ? 4.157 22.783 -7.618 1.00 82.56 177 ASP A CA 1
ATOM 1465 C C . ASP A 1 177 ? 4.067 22.736 -9.151 1.00 82.56 177 ASP A C 1
ATOM 1467 O O . ASP A 1 177 ? 4.964 22.197 -9.810 1.00 82.56 177 ASP A O 1
ATOM 1471 N N . PRO A 1 178 ? 3.030 23.351 -9.746 1.00 77.62 178 PRO A N 1
ATOM 1472 C CA . PRO A 1 178 ? 2.869 23.426 -11.195 1.00 77.62 178 PRO A CA 1
ATOM 1473 C C . PRO A 1 178 ? 4.021 24.128 -11.935 1.00 77.62 178 PRO A C 1
ATOM 1475 O O . PRO A 1 178 ? 4.125 24.021 -13.156 1.00 77.62 178 PRO A O 1
ATOM 1478 N N . ARG A 1 179 ? 4.891 24.864 -11.227 1.00 83.56 179 ARG A N 1
ATOM 1479 C CA . ARG A 1 179 ? 6.075 25.512 -11.817 1.00 83.56 179 ARG A CA 1
ATOM 1480 C C . ARG A 1 179 ? 7.262 24.563 -11.935 1.00 83.56 179 ARG A C 1
ATOM 1482 O O . ARG A 1 179 ? 8.208 24.865 -12.664 1.00 83.56 179 ARG A O 1
ATOM 1489 N N . SER A 1 180 ? 7.221 23.419 -11.257 1.00 86.62 180 SER A N 1
ATOM 1490 C CA . SER A 1 180 ? 8.257 22.398 -11.358 1.00 86.62 180 SER A CA 1
ATOM 1491 C C . SER A 1 180 ? 8.189 21.718 -12.725 1.00 86.62 180 SER A C 1
ATOM 1493 O O . SER A 1 180 ? 7.374 20.842 -12.968 1.00 86.62 180 SER A O 1
ATOM 1495 N N . ARG A 1 181 ? 9.032 22.146 -13.665 1.00 88.25 181 ARG A N 1
ATOM 1496 C CA . ARG A 1 181 ? 9.129 21.526 -14.994 1.00 88.25 181 ARG A CA 1
ATOM 1497 C C . ARG A 1 181 ? 10.355 20.630 -15.027 1.00 88.25 181 ARG A C 1
ATOM 1499 O O . ARG A 1 181 ? 11.483 21.125 -15.010 1.00 88.25 181 ARG A O 1
ATOM 1506 N N . VAL A 1 182 ? 10.131 19.321 -15.067 1.00 89.12 182 VAL A N 1
ATOM 1507 C CA . VAL A 1 182 ? 11.184 18.303 -15.074 1.00 89.12 182 VAL A CA 1
ATOM 1508 C C . VAL A 1 182 ? 11.184 17.591 -16.428 1.00 89.12 182 VAL A C 1
ATOM 1510 O O . VAL A 1 182 ? 10.297 16.780 -16.681 1.00 89.12 182 VAL A O 1
ATOM 1513 N N . PRO A 1 183 ? 12.148 17.881 -17.318 1.00 90.38 183 PRO A N 1
ATOM 1514 C CA . PRO A 1 183 ? 12.270 17.167 -18.586 1.00 90.38 183 PRO A CA 1
ATOM 1515 C C . PRO A 1 183 ? 12.573 15.682 -18.360 1.00 90.38 183 PRO A C 1
ATOM 1517 O O . PRO A 1 183 ? 13.380 15.340 -17.492 1.00 90.38 183 PRO A 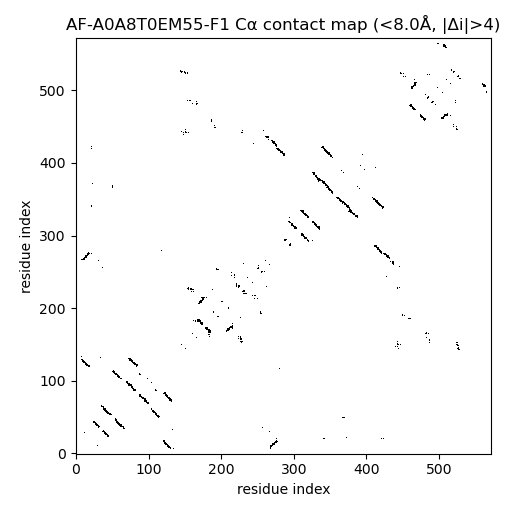O 1
ATOM 1520 N N . ALA A 1 184 ? 11.930 14.816 -19.136 1.00 91.31 184 ALA A N 1
ATOM 1521 C CA . ALA A 1 184 ? 12.054 13.367 -19.052 1.00 91.31 184 ALA A CA 1
ATOM 1522 C C . ALA A 1 184 ? 11.944 12.725 -20.446 1.00 91.31 184 ALA A C 1
ATOM 1524 O O . ALA A 1 184 ? 11.623 13.395 -21.423 1.00 91.31 184 ALA A O 1
ATOM 1525 N N . HIS A 1 185 ? 12.222 11.424 -20.499 1.00 90.81 185 HIS A N 1
ATOM 1526 C CA . HIS A 1 185 ? 12.173 10.590 -21.692 1.00 90.81 185 HIS A CA 1
ATOM 1527 C C . HIS A 1 185 ? 11.052 9.566 -21.521 1.00 90.81 185 HIS A C 1
ATOM 1529 O O . HIS A 1 185 ? 11.126 8.727 -20.614 1.00 90.81 185 HIS A O 1
ATOM 1535 N N . SER A 1 186 ? 10.017 9.654 -22.353 1.00 89.31 186 SER A N 1
ATOM 1536 C CA . SER A 1 186 ? 8.824 8.813 -22.267 1.00 89.31 186 SER A CA 1
ATOM 1537 C C . SER A 1 186 ? 9.183 7.333 -22.374 1.00 89.31 186 SER A C 1
ATOM 1539 O O . SER A 1 186 ? 8.759 6.547 -21.537 1.00 89.31 186 SER A O 1
ATOM 1541 N N . TYR A 1 187 ? 10.093 6.983 -23.283 1.00 87.69 187 TYR A N 1
ATOM 1542 C CA . TYR A 1 187 ? 10.567 5.618 -23.506 1.00 87.69 187 TYR A CA 1
ATOM 1543 C C . TYR A 1 187 ? 11.301 5.001 -22.299 1.00 87.69 187 TYR A C 1
ATOM 1545 O O . TYR A 1 187 ? 11.226 3.795 -22.078 1.00 87.69 187 TYR A O 1
ATOM 1553 N N . ILE A 1 188 ? 11.984 5.805 -21.467 1.00 89.62 188 ILE A N 1
ATOM 1554 C CA . ILE A 1 188 ? 12.570 5.306 -20.208 1.00 89.62 188 ILE A CA 1
ATOM 1555 C C . ILE A 1 188 ? 11.465 5.032 -19.191 1.00 89.62 188 ILE A C 1
ATOM 1557 O O . ILE A 1 188 ? 11.531 4.036 -18.474 1.00 89.62 188 ILE A O 1
ATOM 1561 N N . LEU A 1 189 ? 10.463 5.913 -19.107 1.00 89.12 189 LEU A N 1
ATOM 1562 C CA . LEU A 1 189 ? 9.352 5.713 -18.179 1.00 89.12 189 LEU A CA 1
ATOM 1563 C C . LEU A 1 189 ? 8.463 4.552 -18.609 1.00 89.12 189 LEU A C 1
ATOM 1565 O O . LEU A 1 189 ? 7.986 3.833 -17.749 1.00 89.12 189 LEU A O 1
ATOM 1569 N N . ASP A 1 190 ? 8.267 4.327 -19.901 1.00 84.75 190 ASP A N 1
ATOM 1570 C CA . ASP A 1 190 ? 7.397 3.253 -20.375 1.00 84.75 190 ASP A CA 1
ATOM 1571 C C . ASP A 1 190 ? 7.933 1.871 -19.976 1.00 84.75 190 ASP A C 1
ATOM 1573 O O . ASP A 1 190 ? 7.187 1.019 -19.509 1.00 84.75 190 ASP A O 1
ATOM 1577 N N . VAL A 1 191 ? 9.255 1.687 -20.055 1.00 83.12 191 VAL A N 1
ATOM 1578 C CA . VAL A 1 191 ? 9.905 0.401 -19.750 1.00 83.12 191 VAL A CA 1
ATOM 1579 C C . VAL A 1 191 ? 10.267 0.243 -18.270 1.00 83.12 191 VAL A C 1
ATOM 1581 O O . VAL A 1 191 ? 10.492 -0.867 -17.796 1.00 83.12 191 VAL A O 1
ATOM 1584 N N . ARG A 1 192 ? 10.392 1.346 -17.523 1.00 84.81 192 ARG A N 1
ATOM 1585 C CA . ARG A 1 192 ? 10.809 1.309 -16.107 1.00 84.81 192 ARG A CA 1
ATOM 1586 C C . ARG A 1 192 ? 9.745 1.780 -15.134 1.00 84.81 192 ARG A C 1
ATOM 1588 O O . ARG A 1 192 ? 9.970 1.774 -13.928 1.00 84.81 192 ARG A O 1
ATOM 1595 N N . TRP A 1 193 ? 8.608 2.228 -15.631 1.00 84.62 193 TRP A N 1
ATOM 1596 C CA . TRP A 1 193 ? 7.524 2.798 -14.851 1.00 84.62 193 TRP A CA 1
ATOM 1597 C C . TRP A 1 193 ? 6.187 2.373 -15.470 1.00 84.62 193 TRP A C 1
ATOM 1599 O O . TRP A 1 193 ? 5.335 3.204 -15.766 1.00 84.62 193 TRP A O 1
ATOM 1609 N N . ASP A 1 194 ? 5.993 1.060 -15.600 1.00 69.69 194 ASP A N 1
ATOM 1610 C CA . ASP A 1 194 ? 4.950 0.366 -16.377 1.00 69.69 194 ASP A CA 1
ATOM 1611 C C . ASP A 1 194 ? 3.519 0.920 -16.237 1.00 69.69 194 ASP A C 1
ATOM 1613 O O . ASP A 1 194 ? 2.713 0.868 -17.163 1.00 69.69 194 ASP A O 1
ATOM 1617 N N . ASN A 1 195 ? 3.162 1.452 -15.066 1.00 76.00 195 ASN A N 1
ATOM 1618 C CA . ASN A 1 195 ? 1.824 1.986 -14.793 1.00 76.00 195 ASN A CA 1
ATOM 1619 C C . ASN A 1 195 ? 1.698 3.505 -14.951 1.00 76.00 195 ASN A C 1
ATOM 1621 O O . ASN A 1 195 ? 0.614 4.049 -14.725 1.00 76.00 195 ASN A O 1
ATOM 1625 N N . PHE A 1 196 ? 2.775 4.210 -15.291 1.00 84.50 196 PHE A N 1
ATOM 1626 C CA . PHE A 1 196 ? 2.766 5.664 -15.392 1.00 84.50 196 PHE A CA 1
ATOM 1627 C C . PHE A 1 196 ? 1.774 6.132 -16.458 1.00 84.50 196 PHE A C 1
ATOM 1629 O O . PHE A 1 196 ? 0.835 6.860 -16.136 1.00 84.50 196 PHE A O 1
ATOM 1636 N N . PHE A 1 197 ? 1.905 5.634 -17.689 1.00 82.75 197 PHE A N 1
ATOM 1637 C CA . PHE A 1 197 ? 1.055 6.054 -18.808 1.00 82.75 197 PHE A CA 1
ATOM 1638 C C . PHE A 1 197 ? -0.354 5.454 -18.796 1.00 82.75 197 PHE A C 1
ATOM 1640 O O . PHE A 1 197 ? -1.248 5.948 -19.478 1.00 82.75 197 PHE A O 1
ATOM 1647 N N . ARG A 1 198 ? -0.606 4.435 -17.963 1.00 78.94 198 ARG A N 1
ATOM 1648 C CA . ARG A 1 198 ? -1.980 3.977 -17.693 1.00 78.94 198 ARG A CA 1
ATOM 1649 C C . ARG A 1 198 ? -2.781 4.997 -16.890 1.00 78.94 198 ARG A C 1
ATOM 1651 O O . ARG A 1 198 ? -3.989 5.101 -17.066 1.00 78.94 198 ARG A O 1
ATOM 1658 N N . LEU A 1 199 ? -2.117 5.712 -15.982 1.00 78.19 199 LEU A N 1
ATOM 1659 C CA . LEU A 1 199 ? -2.747 6.719 -15.126 1.00 78.19 199 LEU A CA 1
ATOM 1660 C C . LEU A 1 199 ? -2.661 8.126 -15.718 1.00 78.19 199 LEU A C 1
ATOM 1662 O O . LEU A 1 199 ? -3.477 8.981 -15.379 1.00 78.19 199 LEU A O 1
ATOM 1666 N N . HIS A 1 200 ? -1.686 8.354 -16.592 1.00 81.56 200 HIS A N 1
ATOM 1667 C CA . HIS A 1 200 ? -1.413 9.645 -17.199 1.00 81.56 200 HIS A CA 1
ATOM 1668 C C . HIS A 1 200 ? -1.419 9.518 -18.711 1.00 81.56 200 HIS A C 1
ATOM 1670 O O . HIS A 1 200 ? -0.513 8.925 -19.289 1.00 81.56 200 HIS A O 1
ATOM 1676 N N . HIS A 1 201 ? -2.429 10.094 -19.358 1.00 77.94 201 HIS A N 1
ATOM 1677 C CA . HIS A 1 201 ? -2.472 10.110 -20.813 1.00 77.94 201 HIS A CA 1
ATOM 1678 C C . HIS A 1 201 ? -1.255 10.860 -21.372 1.00 77.94 201 HIS A C 1
ATOM 1680 O O . HIS A 1 201 ? -0.968 11.986 -20.959 1.00 77.94 201 HIS A O 1
ATOM 1686 N N . PHE A 1 202 ? -0.561 10.228 -22.314 1.00 78.38 202 PHE A N 1
ATOM 1687 C CA . PHE A 1 202 ? 0.579 10.793 -23.019 1.00 78.38 202 PHE A CA 1
ATOM 1688 C C . PHE A 1 202 ? 0.352 10.660 -24.520 1.00 78.38 202 PHE A C 1
ATOM 1690 O O . PHE A 1 202 ? 0.079 9.569 -25.020 1.00 78.38 202 PHE A O 1
ATOM 1697 N N . ASP A 1 203 ? 0.484 11.783 -25.220 1.00 72.06 203 ASP A N 1
ATOM 1698 C CA . ASP A 1 203 ? 0.535 11.829 -26.676 1.00 72.06 203 ASP A CA 1
ATOM 1699 C C . ASP A 1 203 ? 1.957 12.211 -27.100 1.00 72.06 203 ASP A C 1
ATOM 1701 O O . ASP A 1 203 ? 2.420 13.333 -26.856 1.00 72.06 203 ASP A O 1
ATOM 1705 N N . ALA A 1 204 ? 2.650 11.251 -27.718 1.00 66.00 204 ALA A N 1
ATOM 1706 C CA . ALA A 1 204 ? 4.020 11.401 -28.196 1.00 66.00 204 ALA A CA 1
ATOM 1707 C C . ALA A 1 204 ? 4.144 12.459 -29.304 1.00 66.00 204 ALA A C 1
ATOM 1709 O O . ALA A 1 204 ? 5.182 13.108 -29.428 1.00 66.00 204 ALA A O 1
ATOM 1710 N N . LEU A 1 205 ? 3.084 12.679 -30.091 1.00 64.38 205 LEU A N 1
ATOM 1711 C CA . LEU A 1 205 ? 3.097 13.644 -31.191 1.00 64.38 205 LEU A CA 1
ATOM 1712 C C . LEU A 1 205 ? 2.933 15.084 -30.687 1.00 64.38 205 LEU A C 1
ATOM 1714 O O . LEU A 1 205 ? 3.444 16.017 -31.306 1.00 64.38 205 LEU A O 1
ATOM 1718 N N . ALA A 1 206 ? 2.282 15.271 -29.537 1.00 66.19 206 ALA A N 1
ATOM 1719 C CA . ALA A 1 206 ? 1.943 16.588 -29.004 1.00 66.19 206 ALA A CA 1
ATOM 1720 C C . ALA A 1 206 ? 2.957 17.160 -27.989 1.00 66.19 206 ALA A C 1
ATOM 1722 O O . ALA A 1 206 ? 2.705 18.238 -27.450 1.00 66.19 206 ALA A O 1
ATOM 1723 N N . HIS A 1 207 ? 4.088 16.482 -27.721 1.00 62.00 207 HIS A N 1
ATOM 1724 C CA . HIS A 1 207 ? 5.096 16.903 -26.722 1.00 62.00 207 HIS A CA 1
ATOM 1725 C C . HIS A 1 207 ? 4.436 17.335 -25.401 1.00 62.00 207 HIS A C 1
ATOM 1727 O O . HIS A 1 207 ? 4.550 18.476 -24.935 1.00 62.00 207 HIS A O 1
ATOM 1733 N N . THR A 1 208 ? 3.650 16.421 -24.835 1.00 72.81 208 THR A N 1
ATOM 1734 C CA . THR A 1 208 ? 2.736 16.750 -23.741 1.00 72.81 208 THR A CA 1
ATOM 1735 C C . THR A 1 208 ? 3.463 17.018 -22.421 1.00 72.81 208 THR A C 1
ATOM 1737 O O . THR A 1 208 ? 4.475 16.409 -22.068 1.00 72.81 208 THR A O 1
ATOM 1740 N N . THR A 1 209 ? 2.926 17.979 -21.668 1.00 85.00 209 THR A N 1
ATOM 1741 C CA . THR A 1 209 ? 3.280 18.170 -20.261 1.00 85.00 209 THR A CA 1
ATOM 1742 C C . THR A 1 209 ? 2.384 17.266 -19.425 1.00 85.00 209 THR A C 1
ATOM 1744 O O . THR A 1 209 ? 1.163 17.399 -19.479 1.00 85.00 209 THR A O 1
ATOM 1747 N N . VAL A 1 210 ? 2.982 16.363 -18.651 1.00 86.69 210 VAL A N 1
ATOM 1748 C CA . VAL A 1 210 ? 2.272 15.366 -17.849 1.00 86.69 210 VAL A CA 1
ATOM 1749 C C . VAL A 1 210 ? 2.378 15.718 -16.368 1.00 86.69 210 VAL A C 1
ATOM 1751 O O . VAL A 1 210 ? 3.471 15.860 -15.817 1.00 86.69 210 VAL A O 1
ATOM 1754 N N . GLN A 1 211 ? 1.236 15.856 -15.699 1.00 86.62 211 GLN A N 1
ATOM 1755 C CA . GLN A 1 211 ? 1.189 16.178 -14.276 1.00 86.62 211 GLN A CA 1
ATOM 1756 C C . GLN A 1 211 ? 1.264 14.906 -13.420 1.00 86.62 211 GLN A C 1
ATOM 1758 O O . GLN A 1 211 ? 0.315 14.134 -13.342 1.00 86.62 211 GLN A O 1
ATOM 1763 N N . ALA A 1 212 ? 2.366 14.721 -12.698 1.00 84.75 212 ALA A N 1
ATOM 1764 C CA . ALA A 1 212 ? 2.532 13.646 -11.732 1.00 84.75 212 ALA A CA 1
ATOM 1765 C C . ALA A 1 212 ? 2.038 14.078 -10.342 1.00 84.75 212 ALA A C 1
ATOM 1767 O O . ALA A 1 212 ? 2.472 15.089 -9.785 1.00 84.75 212 ALA A O 1
ATOM 1768 N N . ASN A 1 213 ? 1.174 13.269 -9.724 1.00 85.44 213 ASN A N 1
ATOM 1769 C CA . ASN A 1 213 ? 0.731 13.474 -8.340 1.00 85.44 213 ASN A CA 1
ATOM 1770 C C . ASN A 1 213 ? 1.797 13.006 -7.324 1.00 85.44 213 ASN A C 1
ATOM 1772 O O . ASN A 1 213 ? 1.589 12.028 -6.601 1.00 85.44 213 ASN A O 1
ATOM 1776 N N . ILE A 1 214 ? 2.974 13.635 -7.378 1.00 89.25 214 ILE A N 1
ATOM 1777 C CA . ILE A 1 214 ? 4.193 13.324 -6.616 1.00 89.25 214 ILE A CA 1
ATOM 1778 C C . ILE A 1 214 ? 4.899 14.647 -6.306 1.00 89.25 214 ILE A C 1
ATOM 1780 O O . ILE A 1 214 ? 4.996 15.502 -7.188 1.00 89.25 214 ILE A O 1
ATOM 1784 N N . SER A 1 215 ? 5.418 14.826 -5.096 1.00 89.56 215 SER A N 1
ATOM 1785 C CA . SER A 1 215 ? 6.224 15.980 -4.702 1.00 89.56 215 SER A CA 1
ATOM 1786 C C . SER A 1 215 ? 7.498 16.089 -5.542 1.00 89.56 215 SER A C 1
ATOM 1788 O O . SER A 1 215 ? 8.087 15.092 -5.960 1.00 89.56 215 SER A O 1
ATOM 1790 N N . VAL A 1 216 ? 7.957 17.319 -5.786 1.00 89.31 216 VAL A N 1
ATOM 1791 C CA . VAL A 1 216 ? 9.114 17.596 -6.660 1.00 89.31 216 VAL A CA 1
ATOM 1792 C C . VAL A 1 216 ? 10.360 16.817 -6.226 1.00 89.31 216 VAL A C 1
ATOM 1794 O O . VAL A 1 216 ? 11.044 16.214 -7.053 1.00 89.31 216 VAL A O 1
ATOM 1797 N N . ARG A 1 217 ? 10.645 16.796 -4.917 1.00 89.12 217 ARG A N 1
ATOM 1798 C CA . ARG A 1 217 ? 11.821 16.116 -4.358 1.00 89.12 217 ARG A CA 1
ATOM 1799 C C . ARG A 1 217 ? 11.752 14.606 -4.580 1.00 89.12 217 ARG A C 1
ATOM 1801 O O . ARG A 1 217 ? 12.736 14.013 -5.019 1.00 89.12 217 ARG A O 1
ATOM 1808 N N . LEU A 1 218 ? 10.602 13.991 -4.298 1.00 90.56 218 LEU A N 1
ATOM 1809 C CA . LEU A 1 218 ? 10.398 12.560 -4.497 1.00 90.56 218 LEU A CA 1
ATOM 1810 C C . LEU A 1 218 ? 10.432 12.192 -5.987 1.00 90.56 218 LEU A C 1
ATOM 1812 O O . LEU A 1 218 ? 11.091 11.222 -6.351 1.00 90.56 218 LEU A O 1
ATOM 1816 N N . LEU A 1 219 ? 9.811 12.998 -6.853 1.00 91.44 219 LEU A N 1
ATOM 1817 C CA . LEU A 1 219 ? 9.816 12.799 -8.303 1.00 91.44 219 LEU A CA 1
ATOM 1818 C C . LEU A 1 219 ? 11.244 12.753 -8.863 1.00 91.44 219 LEU A C 1
ATOM 1820 O O . LEU A 1 219 ? 11.599 11.805 -9.558 1.00 91.44 219 LEU A O 1
ATOM 1824 N N . MET A 1 220 ? 12.088 13.727 -8.513 1.00 90.44 220 MET A N 1
ATOM 1825 C CA . MET A 1 220 ? 13.492 13.760 -8.949 1.00 90.44 220 MET A CA 1
ATOM 1826 C C . MET A 1 220 ? 14.286 12.546 -8.454 1.00 90.44 220 MET A C 1
ATOM 1828 O O . MET A 1 220 ? 15.107 11.989 -9.183 1.00 90.44 220 MET A O 1
ATOM 1832 N N . ASN A 1 221 ? 14.030 12.117 -7.219 1.00 91.06 221 ASN A N 1
ATOM 1833 C CA . ASN A 1 221 ? 14.678 10.961 -6.613 1.00 91.06 221 ASN A CA 1
ATOM 1834 C C . ASN A 1 221 ? 14.269 9.639 -7.286 1.00 91.06 221 ASN A C 1
ATOM 1836 O O . ASN A 1 221 ? 15.134 8.792 -7.519 1.00 91.06 221 ASN A O 1
ATOM 1840 N N . ILE A 1 222 ? 12.986 9.482 -7.629 1.00 91.38 222 ILE A N 1
ATOM 1841 C CA . ILE A 1 222 ? 12.471 8.335 -8.390 1.00 91.38 222 ILE A CA 1
ATOM 1842 C C . ILE A 1 222 ? 13.056 8.343 -9.799 1.00 91.38 222 ILE A C 1
ATOM 1844 O O . ILE A 1 222 ? 13.617 7.335 -10.210 1.00 91.38 222 ILE A O 1
ATOM 1848 N N . LEU A 1 223 ? 13.011 9.475 -10.510 1.00 91.31 223 LEU A N 1
ATOM 1849 C CA . LEU A 1 223 ? 13.601 9.597 -11.846 1.00 91.31 223 LEU A CA 1
ATOM 1850 C C . LEU A 1 223 ? 15.086 9.242 -11.827 1.00 91.31 223 LEU A C 1
ATOM 1852 O O . LEU A 1 223 ? 15.532 8.433 -12.626 1.00 91.31 223 LEU A O 1
ATOM 1856 N N . SER A 1 224 ? 15.852 9.755 -10.869 1.00 91.19 224 SER A N 1
ATOM 1857 C CA . SER A 1 224 ? 17.267 9.404 -10.745 1.00 91.19 224 SER A CA 1
ATOM 1858 C C . SER A 1 224 ? 17.495 7.893 -10.635 1.00 91.19 224 SER A C 1
ATOM 1860 O O . SER A 1 224 ? 18.339 7.341 -11.346 1.00 91.19 224 SER A O 1
ATOM 1862 N N . TYR A 1 225 ? 16.667 7.190 -9.861 1.00 90.88 225 TYR A N 1
ATOM 1863 C CA . TYR A 1 225 ? 16.684 5.729 -9.824 1.00 90.88 225 TYR A CA 1
ATOM 1864 C C . TYR A 1 225 ? 16.225 5.076 -11.147 1.00 90.88 225 TYR A C 1
ATOM 1866 O O . TYR A 1 225 ? 16.836 4.099 -11.588 1.00 90.88 225 TYR A O 1
ATOM 1874 N N . MET A 1 226 ? 15.206 5.618 -11.820 1.00 90.06 226 MET A N 1
ATOM 1875 C CA . MET A 1 226 ? 14.711 5.100 -13.106 1.00 90.06 226 MET A CA 1
ATOM 1876 C C . MET A 1 226 ? 15.720 5.222 -14.245 1.00 90.06 226 MET A C 1
ATOM 1878 O O . MET A 1 226 ? 15.662 4.441 -15.182 1.00 90.06 226 MET A O 1
ATOM 1882 N N . TYR A 1 227 ? 16.680 6.138 -14.185 1.00 90.88 227 TYR A N 1
ATOM 1883 C CA . TYR A 1 227 ? 17.723 6.212 -15.216 1.00 90.88 227 TYR A CA 1
ATOM 1884 C C . TYR A 1 227 ? 18.963 5.418 -14.827 1.00 90.88 227 TYR A C 1
ATOM 1886 O O . TYR A 1 227 ? 19.608 4.821 -15.679 1.00 90.88 227 TYR A O 1
ATOM 1894 N N . THR A 1 228 ? 19.308 5.397 -13.539 1.00 88.88 228 THR A N 1
ATOM 1895 C CA . THR A 1 228 ? 20.616 4.891 -13.095 1.00 88.88 228 THR A CA 1
ATOM 1896 C C . THR A 1 228 ? 20.551 3.522 -12.429 1.00 88.88 228 THR A C 1
ATOM 1898 O O . THR A 1 228 ? 21.585 2.902 -12.218 1.00 88.88 228 THR A O 1
ATOM 1901 N N . GLY A 1 229 ? 19.369 3.049 -12.029 1.00 86.06 229 GLY A N 1
ATOM 1902 C CA . GLY A 1 229 ? 19.229 1.848 -11.194 1.00 86.06 229 GLY A CA 1
ATOM 1903 C C . GLY A 1 229 ? 19.887 1.976 -9.813 1.00 86.06 229 GLY A C 1
ATOM 1904 O O . GLY A 1 229 ? 20.008 0.985 -9.098 1.00 86.06 229 GLY A O 1
ATOM 1905 N N . GLN A 1 230 ? 20.330 3.174 -9.424 1.00 84.94 230 GLN A N 1
ATOM 1906 C CA . GLN A 1 230 ? 21.032 3.428 -8.170 1.00 84.94 230 GLN A CA 1
ATOM 1907 C C . GLN A 1 230 ? 20.193 4.317 -7.270 1.00 84.94 230 GLN A C 1
ATOM 1909 O O . GLN A 1 230 ? 19.506 5.217 -7.748 1.00 84.94 230 GLN A O 1
ATOM 1914 N N . LYS A 1 231 ? 20.278 4.083 -5.957 1.00 81.19 231 LYS A N 1
ATOM 1915 C CA . LYS A 1 231 ? 19.722 4.991 -4.954 1.00 81.19 231 LYS A CA 1
ATOM 1916 C C . LYS A 1 231 ? 20.571 6.277 -4.929 1.00 81.19 231 LYS A C 1
ATOM 1918 O O . LYS A 1 231 ? 21.752 6.206 -4.594 1.00 81.19 231 LYS A O 1
ATOM 1923 N N . PRO A 1 232 ? 20.006 7.446 -5.264 1.00 77.56 232 PRO A N 1
ATOM 1924 C CA . PRO A 1 232 ? 20.695 8.728 -5.159 1.00 77.56 232 PRO A CA 1
ATOM 1925 C C . PRO A 1 232 ? 21.142 9.033 -3.726 1.00 77.56 232 PRO A C 1
ATOM 1927 O O . PRO A 1 232 ? 20.418 8.764 -2.768 1.00 77.56 232 PRO A O 1
ATOM 1930 N N . ALA A 1 233 ? 22.288 9.702 -3.588 1.00 74.81 233 ALA A N 1
ATOM 1931 C CA . ALA A 1 233 ? 22.793 10.172 -2.295 1.00 74.81 233 ALA A CA 1
ATOM 1932 C C . ALA A 1 233 ? 21.870 11.206 -1.614 1.00 74.81 233 ALA A C 1
ATOM 1934 O O . ALA A 1 233 ? 21.937 11.394 -0.409 1.00 74.81 233 ALA A O 1
ATOM 1935 N N . SER A 1 234 ? 20.985 11.859 -2.376 1.00 73.25 234 SER A N 1
ATOM 1936 C CA . SER A 1 234 ? 20.009 12.853 -1.902 1.00 73.25 234 SER A CA 1
ATOM 1937 C C . SER A 1 234 ? 18.789 12.263 -1.181 1.00 73.25 234 SER A C 1
ATOM 1939 O O . SER A 1 234 ? 17.868 13.003 -0.812 1.00 73.25 234 SER A O 1
ATOM 1941 N N . TRP A 1 235 ? 18.725 10.939 -1.034 1.00 77.06 235 TRP A N 1
ATOM 1942 C CA . TRP A 1 235 ? 17.622 10.280 -0.347 1.00 77.06 235 TRP A CA 1
ATOM 1943 C C . TRP A 1 235 ? 17.699 10.532 1.154 1.00 77.06 235 TRP A C 1
ATOM 1945 O O . TRP A 1 235 ? 18.761 10.322 1.735 1.00 77.06 235 TRP A O 1
ATOM 1955 N N . PRO A 1 236 ? 16.596 10.965 1.782 1.00 74.69 236 PRO A N 1
ATOM 1956 C CA . PRO A 1 236 ? 16.616 11.264 3.199 1.00 74.69 236 PRO A CA 1
ATOM 1957 C C . PRO A 1 236 ? 16.765 10.017 4.061 1.00 74.69 236 PRO A C 1
ATOM 1959 O O . PRO A 1 236 ? 16.464 8.895 3.640 1.00 74.69 236 PRO A O 1
ATOM 1962 N N . ASP A 1 237 ? 17.181 10.256 5.299 1.00 69.81 237 ASP A N 1
ATOM 1963 C CA . ASP A 1 237 ? 17.170 9.251 6.347 1.00 69.81 237 ASP A CA 1
ATOM 1964 C C . ASP A 1 237 ? 15.737 8.838 6.682 1.00 69.81 237 ASP A C 1
ATOM 1966 O O . ASP A 1 237 ? 14.801 9.640 6.633 1.00 69.81 237 ASP A O 1
ATOM 1970 N N . TRP A 1 238 ? 15.577 7.583 7.105 1.00 66.31 238 TRP A N 1
ATOM 1971 C CA . TRP A 1 238 ? 14.296 6.970 7.475 1.00 66.31 238 TRP A CA 1
ATOM 1972 C C . TRP A 1 238 ? 13.474 7.747 8.519 1.00 66.31 238 TRP A C 1
ATOM 1974 O O . TRP A 1 238 ? 12.283 7.485 8.678 1.00 66.31 238 TRP A O 1
ATOM 1984 N N . GLY A 1 239 ? 14.093 8.690 9.236 1.00 59.25 239 GLY A N 1
ATOM 1985 C CA . GLY A 1 239 ? 13.431 9.564 10.203 1.00 59.25 239 GLY A CA 1
ATOM 1986 C C . GLY A 1 239 ? 12.579 10.685 9.592 1.00 59.25 239 GLY A C 1
ATOM 1987 O O . GLY A 1 239 ? 11.823 11.315 10.331 1.00 59.25 239 GLY A O 1
ATOM 1988 N N . GLU A 1 240 ? 12.663 10.951 8.281 1.00 68.75 240 GLU A N 1
ATOM 1989 C CA . GLU A 1 240 ? 11.858 11.999 7.641 1.00 68.75 240 GLU A CA 1
ATOM 1990 C C . GLU A 1 240 ? 10.387 11.564 7.501 1.00 68.75 240 GLU A C 1
ATOM 1992 O O . GLU A 1 240 ? 10.040 10.658 6.739 1.00 68.75 240 GLU A O 1
ATOM 1997 N N . THR A 1 241 ? 9.502 12.230 8.248 1.00 64.56 241 THR A N 1
ATOM 1998 C CA . THR A 1 241 ? 8.108 11.810 8.462 1.00 64.56 241 THR A CA 1
ATOM 1999 C C . THR A 1 241 ? 7.172 12.036 7.274 1.00 64.56 241 THR A C 1
ATOM 2001 O O . THR A 1 241 ? 6.103 11.432 7.244 1.00 64.56 241 THR A O 1
ATOM 2004 N N . SER A 1 242 ? 7.543 12.864 6.295 1.00 73.38 242 SER A N 1
ATOM 2005 C CA . SER A 1 242 ? 6.727 13.155 5.104 1.00 73.38 242 SER A CA 1
ATOM 2006 C C . SER A 1 242 ? 7.165 12.381 3.856 1.00 73.38 242 SER A C 1
ATOM 2008 O O . SER A 1 242 ? 6.316 11.970 3.069 1.00 73.38 242 SER A O 1
ATOM 2010 N N . TYR A 1 243 ? 8.467 12.130 3.684 1.00 83.31 243 TYR A N 1
ATOM 2011 C CA . TYR A 1 243 ? 9.025 11.581 2.443 1.00 83.31 243 TYR A CA 1
ATOM 2012 C C . TYR A 1 243 ? 8.698 10.097 2.220 1.00 83.31 243 TYR A C 1
ATOM 2014 O O . TYR A 1 243 ? 8.207 9.711 1.160 1.00 83.31 243 TYR A O 1
ATOM 2022 N N . PHE A 1 244 ? 8.971 9.238 3.207 1.00 80.12 244 PHE A N 1
ATOM 2023 C CA . PHE A 1 244 ? 8.801 7.787 3.049 1.00 80.12 244 PHE A CA 1
ATOM 2024 C C . PHE A 1 244 ? 7.337 7.341 2.928 1.00 80.12 244 PHE A C 1
ATOM 2026 O O . PHE A 1 244 ? 7.068 6.463 2.105 1.00 80.12 244 PHE A O 1
ATOM 2033 N N . PRO A 1 245 ? 6.372 7.922 3.669 1.00 80.75 245 PRO A N 1
ATOM 2034 C CA . PRO A 1 245 ? 4.962 7.626 3.435 1.00 80.75 245 PRO A CA 1
ATOM 2035 C C . PRO A 1 245 ? 4.530 7.944 2.001 1.00 80.75 245 PRO A C 1
ATOM 2037 O O . PRO A 1 245 ? 3.875 7.116 1.372 1.00 80.75 245 PRO A O 1
ATOM 2040 N N . GLU A 1 246 ? 4.944 9.096 1.463 1.00 84.81 246 GLU A N 1
ATOM 2041 C CA . GLU A 1 246 ? 4.658 9.467 0.076 1.00 84.81 246 GLU A CA 1
ATOM 2042 C C . GLU A 1 246 ? 5.318 8.493 -0.912 1.00 84.81 246 GLU A C 1
ATOM 2044 O O . GLU A 1 246 ? 4.651 7.982 -1.808 1.00 84.81 246 GLU A O 1
ATOM 2049 N N . LEU A 1 247 ? 6.600 8.161 -0.717 1.00 86.56 247 LEU A N 1
ATOM 2050 C CA . LEU A 1 247 ? 7.321 7.187 -1.541 1.00 86.56 247 LEU A CA 1
ATOM 2051 C C . LEU A 1 247 ? 6.564 5.864 -1.653 1.00 86.56 247 LEU A C 1
ATOM 2053 O O . LEU A 1 247 ? 6.390 5.359 -2.758 1.00 86.56 247 LEU A O 1
ATOM 2057 N N . PHE A 1 248 ? 6.123 5.291 -0.533 1.00 81.62 248 PHE A N 1
ATOM 2058 C CA . PHE A 1 248 ? 5.442 3.999 -0.566 1.00 81.62 248 PHE A CA 1
ATOM 2059 C C . PHE A 1 248 ? 4.029 4.088 -1.147 1.00 81.62 248 PHE A C 1
ATOM 2061 O O . PHE A 1 248 ? 3.604 3.148 -1.815 1.00 81.62 248 PHE A O 1
ATOM 2068 N N . GLN A 1 249 ? 3.337 5.222 -0.990 1.00 81.81 249 GLN A N 1
ATOM 2069 C CA . GLN A 1 249 ? 2.091 5.485 -1.721 1.00 81.81 249 GLN A CA 1
ATOM 2070 C C . GLN A 1 249 ? 2.328 5.562 -3.233 1.00 81.81 249 GLN A C 1
ATOM 2072 O O . GLN A 1 249 ? 1.521 5.055 -4.005 1.00 81.81 249 GLN A O 1
ATOM 2077 N N . VAL A 1 250 ? 3.430 6.174 -3.669 1.00 85.38 250 VAL A N 1
ATOM 2078 C CA . VAL A 1 250 ? 3.810 6.264 -5.086 1.00 85.38 250 VAL A CA 1
ATOM 2079 C C . VAL A 1 250 ? 4.221 4.895 -5.627 1.00 85.38 250 VAL A C 1
ATOM 2081 O O . VAL A 1 250 ? 3.767 4.510 -6.703 1.00 85.38 250 VAL A O 1
ATOM 2084 N N . ILE A 1 251 ? 5.010 4.128 -4.873 1.00 83.25 251 ILE A N 1
ATOM 2085 C CA . ILE A 1 251 ? 5.373 2.749 -5.218 1.00 83.25 251 ILE A CA 1
ATOM 2086 C C . ILE A 1 251 ? 4.126 1.890 -5.397 1.00 83.25 251 ILE A C 1
ATOM 2088 O O . ILE A 1 251 ? 4.065 1.153 -6.371 1.00 83.25 251 ILE A O 1
ATOM 2092 N N . ASP A 1 252 ? 3.138 1.981 -4.506 1.00 77.25 252 ASP A N 1
ATOM 2093 C CA . ASP A 1 252 ? 1.907 1.199 -4.646 1.00 77.25 252 ASP A CA 1
ATOM 2094 C C . ASP A 1 252 ? 1.013 1.722 -5.781 1.00 77.25 252 ASP A C 1
ATOM 2096 O O . ASP A 1 252 ? 0.551 0.939 -6.607 1.00 77.25 252 ASP A O 1
ATOM 2100 N N . ARG A 1 253 ? 0.832 3.044 -5.902 1.00 81.81 253 ARG A N 1
ATOM 2101 C CA . ARG A 1 253 ? 0.006 3.657 -6.958 1.00 81.81 253 ARG A CA 1
ATOM 2102 C C . ARG A 1 253 ? 0.506 3.308 -8.355 1.00 81.81 253 ARG A C 1
ATOM 2104 O O . ARG A 1 253 ? -0.285 2.944 -9.220 1.00 81.81 253 ARG A O 1
ATOM 2111 N N . TYR A 1 254 ? 1.812 3.434 -8.577 1.00 80.06 254 TYR A N 1
ATOM 2112 C CA . TYR A 1 254 ? 2.425 3.181 -9.879 1.00 80.06 254 TYR A CA 1
ATOM 2113 C C . TYR A 1 254 ? 3.130 1.831 -9.977 1.00 80.06 254 TYR A C 1
ATOM 2115 O O . TYR A 1 254 ? 3.806 1.569 -10.968 1.00 80.06 254 TYR A O 1
ATOM 2123 N N . LYS A 1 255 ? 2.988 0.989 -8.953 1.00 75.88 255 LYS A N 1
ATOM 2124 C CA . LYS A 1 255 ? 3.487 -0.387 -8.931 1.00 75.88 255 LYS A CA 1
ATOM 2125 C C . LYS A 1 255 ? 4.985 -0.494 -9.248 1.00 75.88 255 LYS A C 1
ATOM 2127 O O . LYS A 1 255 ? 5.444 -1.396 -9.942 1.00 75.88 255 LYS A O 1
ATOM 2132 N N . LEU A 1 256 ? 5.772 0.431 -8.692 1.00 80.25 256 LEU A N 1
ATOM 2133 C CA . LEU A 1 256 ? 7.226 0.528 -8.876 1.00 80.25 256 LEU A CA 1
ATOM 2134 C C . LEU A 1 256 ? 7.973 -0.486 -8.005 1.00 80.25 256 LEU A C 1
ATOM 2136 O O . LEU A 1 256 ? 8.706 -0.132 -7.079 1.00 80.25 256 LEU A O 1
ATOM 2140 N N . TYR A 1 257 ? 7.776 -1.769 -8.269 1.00 76.06 257 TYR A N 1
ATOM 2141 C CA . TYR A 1 257 ? 8.263 -2.796 -7.359 1.00 76.06 257 TYR A CA 1
ATOM 2142 C C . TYR A 1 257 ? 9.794 -2.930 -7.323 1.00 76.06 257 TYR A C 1
ATOM 2144 O O . TYR A 1 257 ? 10.389 -3.095 -6.260 1.00 76.06 257 TYR A O 1
ATOM 2152 N N . HIS A 1 258 ? 10.468 -2.810 -8.460 1.00 76.12 258 HIS A N 1
ATOM 2153 C CA . HIS A 1 258 ? 11.928 -2.823 -8.470 1.00 76.12 258 HIS A CA 1
ATOM 2154 C C . HIS A 1 258 ? 12.521 -1.685 -7.611 1.00 76.12 258 HIS A C 1
ATOM 2156 O O . HIS A 1 258 ? 13.531 -1.888 -6.940 1.00 76.12 258 HIS A O 1
ATOM 2162 N N . LEU A 1 259 ? 11.836 -0.534 -7.517 1.00 80.62 259 LEU A N 1
ATOM 2163 C CA . LEU A 1 259 ? 12.177 0.522 -6.561 1.00 80.62 259 LEU A CA 1
ATOM 2164 C C . LEU A 1 259 ? 11.888 0.100 -5.111 1.00 80.62 259 LEU A C 1
ATOM 2166 O O . LEU A 1 259 ? 12.687 0.397 -4.230 1.00 80.62 259 LEU A O 1
ATOM 2170 N N . TYR A 1 260 ? 10.789 -0.611 -4.846 1.00 77.75 260 TYR A N 1
ATOM 2171 C CA . TYR A 1 260 ? 10.495 -1.166 -3.518 1.00 77.75 260 TYR A CA 1
ATOM 2172 C C . TYR A 1 260 ? 11.621 -2.070 -2.997 1.00 77.75 260 TYR A C 1
ATOM 2174 O O . TYR A 1 260 ? 12.034 -1.918 -1.844 1.00 77.75 260 TYR A O 1
ATOM 2182 N N . LYS A 1 261 ? 12.171 -2.946 -3.851 1.00 72.88 261 LYS A N 1
ATOM 2183 C CA . LYS A 1 261 ? 13.286 -3.845 -3.500 1.00 72.88 261 LYS A CA 1
ATOM 2184 C C . LYS A 1 261 ? 14.529 -3.111 -3.004 1.00 72.88 261 LYS A C 1
ATOM 2186 O O . LYS A 1 261 ? 15.222 -3.617 -2.130 1.00 72.88 261 LYS A O 1
ATOM 2191 N N . VAL A 1 262 ? 14.771 -1.881 -3.466 1.00 73.19 262 VAL A N 1
ATOM 2192 C CA . VAL A 1 262 ? 15.881 -1.038 -2.979 1.00 73.19 262 VAL A CA 1
ATOM 2193 C C . VAL A 1 262 ? 15.787 -0.776 -1.468 1.00 73.19 262 VAL A C 1
ATOM 2195 O O . VAL A 1 262 ? 16.806 -0.570 -0.810 1.00 73.19 262 VAL A O 1
ATOM 2198 N N . PHE A 1 263 ? 14.575 -0.790 -0.909 1.00 72.00 263 PHE A N 1
ATOM 2199 C CA . PHE A 1 263 ? 14.308 -0.489 0.500 1.00 72.00 263 PHE A CA 1
ATOM 2200 C C . PHE A 1 263 ? 14.070 -1.727 1.360 1.00 72.00 263 PHE A C 1
ATOM 2202 O O . PHE A 1 263 ? 14.064 -1.613 2.586 1.00 72.00 263 PHE A O 1
ATOM 2209 N N . VAL A 1 264 ? 13.864 -2.895 0.749 1.00 66.25 264 VAL A N 1
ATOM 2210 C CA . VAL A 1 264 ? 13.470 -4.123 1.443 1.00 66.25 264 VAL A CA 1
ATOM 2211 C C . VAL A 1 264 ? 14.317 -5.282 0.920 1.00 66.25 264 VAL A C 1
ATOM 2213 O O . VAL A 1 264 ? 14.045 -5.834 -0.137 1.00 66.25 264 VAL A O 1
ATOM 2216 N N . LYS A 1 265 ? 15.369 -5.636 1.672 1.00 54.66 265 LYS A N 1
ATOM 2217 C CA . LYS A 1 265 ? 16.448 -6.544 1.235 1.00 54.66 265 LYS A CA 1
ATOM 2218 C C . LYS A 1 265 ? 16.017 -8.000 1.005 1.00 54.66 265 LYS A C 1
ATOM 2220 O O . LYS A 1 265 ? 16.673 -8.719 0.262 1.00 54.66 265 LYS A O 1
ATOM 2225 N N . ARG A 1 266 ? 14.973 -8.476 1.692 1.00 59.22 266 ARG A N 1
ATOM 2226 C CA . ARG A 1 266 ? 14.468 -9.850 1.554 1.00 59.22 266 ARG A CA 1
ATOM 2227 C C . ARG A 1 266 ? 12.968 -9.825 1.312 1.00 59.22 266 ARG A C 1
ATOM 2229 O O . ARG A 1 266 ? 12.204 -9.576 2.244 1.00 59.22 266 ARG A O 1
ATOM 2236 N N . ASP A 1 267 ? 12.555 -10.195 0.102 1.00 60.91 267 ASP A N 1
ATOM 2237 C CA . ASP A 1 267 ? 11.152 -10.508 -0.212 1.00 60.91 267 ASP A CA 1
ATOM 2238 C C . ASP A 1 267 ? 10.590 -11.553 0.765 1.00 60.91 267 ASP A C 1
ATOM 2240 O O . ASP A 1 267 ? 9.406 -11.541 1.103 1.00 60.91 267 ASP A O 1
ATOM 2244 N N . LEU A 1 268 ? 11.472 -12.400 1.305 1.00 70.12 268 LEU A N 1
ATOM 2245 C CA . LEU A 1 268 ? 11.139 -13.430 2.277 1.00 70.12 268 LEU A CA 1
ATOM 2246 C C . LEU A 1 268 ? 10.810 -12.916 3.679 1.00 70.12 268 LEU A C 1
ATOM 2248 O O . LEU A 1 268 ? 10.239 -13.674 4.441 1.00 70.12 268 LEU A O 1
ATOM 2252 N N . ASN A 1 269 ? 11.165 -11.689 4.071 1.00 76.12 269 ASN A N 1
ATOM 2253 C CA . ASN A 1 269 ? 10.946 -11.215 5.443 1.00 76.12 269 ASN A CA 1
ATOM 2254 C C . ASN A 1 269 ? 10.496 -9.753 5.448 1.00 76.12 269 ASN A C 1
ATOM 2256 O O . ASN A 1 269 ? 11.307 -8.830 5.502 1.00 76.12 269 ASN A O 1
ATOM 2260 N N . GLN A 1 270 ? 9.181 -9.539 5.431 1.00 82.44 270 GLN A N 1
ATOM 2261 C CA . GLN A 1 270 ? 8.582 -8.208 5.336 1.00 82.44 270 GLN A CA 1
ATOM 2262 C C . GLN A 1 270 ? 7.801 -7.854 6.592 1.00 82.44 270 GLN A C 1
ATOM 2264 O O . GLN A 1 270 ? 6.948 -8.623 7.032 1.00 82.44 270 GLN A O 1
ATOM 2269 N N . VAL A 1 271 ? 8.053 -6.665 7.150 1.00 84.44 271 VAL A N 1
ATOM 2270 C CA . VAL A 1 271 ? 7.328 -6.165 8.323 1.00 84.44 271 VAL A CA 1
ATOM 2271 C C . VAL A 1 271 ? 6.593 -4.867 7.999 1.00 84.44 271 VAL A C 1
ATOM 2273 O O . VAL A 1 271 ? 7.162 -3.896 7.491 1.00 84.44 271 VAL A O 1
ATOM 2276 N N . ARG A 1 272 ? 5.307 -4.838 8.343 1.00 85.62 272 ARG A N 1
ATOM 2277 C CA . ARG A 1 272 ? 4.446 -3.656 8.304 1.00 85.62 272 ARG A CA 1
ATOM 2278 C C . ARG A 1 272 ? 4.026 -3.295 9.710 1.00 85.62 272 ARG A C 1
ATOM 2280 O O . ARG A 1 272 ? 3.638 -4.165 10.486 1.00 85.62 272 ARG A O 1
ATOM 2287 N N . VAL A 1 273 ? 4.071 -2.009 10.023 1.00 84.69 273 VAL A N 1
ATOM 2288 C CA . VAL A 1 273 ? 3.524 -1.472 11.263 1.00 84.69 273 VAL A CA 1
ATOM 2289 C C . VAL A 1 273 ? 2.494 -0.411 10.917 1.00 84.69 273 VAL A C 1
ATOM 2291 O O . VAL A 1 273 ? 2.819 0.612 10.323 1.00 84.69 273 VAL A O 1
ATOM 2294 N N . THR A 1 274 ? 1.256 -0.659 11.311 1.00 85.69 274 THR A N 1
ATOM 2295 C CA . THR A 1 274 ? 0.146 0.282 11.200 1.00 85.69 274 THR A CA 1
ATOM 2296 C C . THR A 1 274 ? -0.093 0.856 12.584 1.00 85.69 274 THR A C 1
ATOM 2298 O O . THR A 1 274 ? -0.383 0.110 13.519 1.00 85.69 274 THR A O 1
ATOM 2301 N N . ARG A 1 275 ? 0.063 2.171 12.749 1.00 81.12 275 ARG A N 1
ATOM 2302 C CA . ARG A 1 275 ? -0.227 2.839 14.022 1.00 81.12 275 ARG A CA 1
ATOM 2303 C C . ARG A 1 275 ? -1.386 3.797 13.846 1.00 81.12 275 ARG A C 1
ATOM 2305 O O . ARG A 1 275 ? -1.277 4.768 13.093 1.00 81.12 275 ARG A O 1
ATOM 2312 N N . ASN A 1 276 ? -2.447 3.539 14.595 1.00 78.50 276 ASN A N 1
ATOM 2313 C CA . ASN A 1 276 ? -3.522 4.494 14.789 1.00 78.50 276 ASN A CA 1
ATOM 2314 C C . ASN A 1 276 ? -3.169 5.343 16.011 1.00 78.50 276 ASN A C 1
ATOM 2316 O O . ASN A 1 276 ? -2.957 4.811 17.108 1.00 78.50 276 ASN A O 1
ATOM 2320 N N . SER A 1 277 ? -3.045 6.655 15.803 1.00 71.12 277 SER A N 1
ATOM 2321 C CA . SER A 1 277 ? -2.849 7.604 16.897 1.00 71.12 277 SER A CA 1
ATOM 2322 C C . SER A 1 277 ? -4.119 7.611 17.740 1.00 71.12 277 SER A C 1
ATOM 2324 O O . SER A 1 277 ? -5.152 8.120 17.304 1.00 71.12 277 SER A O 1
ATOM 2326 N N . VAL A 1 278 ? -4.060 6.976 18.909 1.00 77.06 278 VAL A N 1
ATOM 2327 C CA . VAL A 1 278 ? -5.166 6.935 19.863 1.00 77.06 278 VAL A CA 1
ATOM 2328 C C . V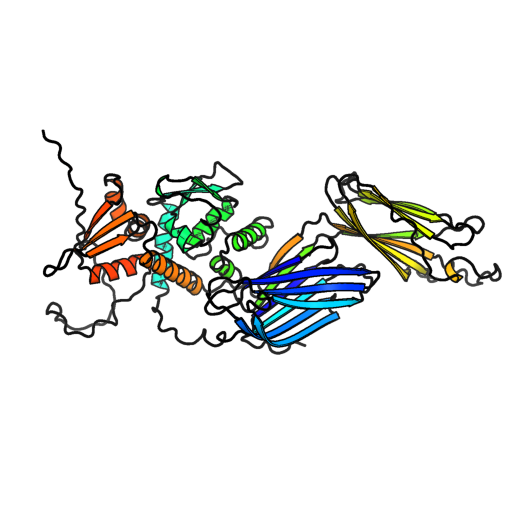AL A 1 278 ? -4.683 7.536 21.164 1.00 77.06 278 VAL A C 1
ATOM 2330 O O . VAL A 1 278 ? -3.677 7.099 21.725 1.00 77.06 278 VAL A O 1
ATOM 2333 N N . PHE A 1 279 ? -5.409 8.533 21.643 1.00 77.75 279 PHE A N 1
ATOM 2334 C CA . PHE A 1 279 ? -5.263 9.019 23.001 1.00 77.75 279 PHE A CA 1
ATOM 2335 C C . PHE A 1 279 ? -6.268 8.297 23.891 1.00 77.75 279 PHE A C 1
ATOM 2337 O O . PHE A 1 279 ? -7.450 8.214 23.554 1.00 77.75 279 PHE A O 1
ATOM 2344 N N . THR A 1 280 ? -5.794 7.818 25.034 1.00 79.12 280 THR A N 1
ATOM 2345 C CA . THR A 1 280 ? -6.601 7.122 26.034 1.00 79.12 280 THR A CA 1
ATOM 2346 C C . THR A 1 280 ? -6.518 7.887 27.347 1.00 79.12 280 THR A C 1
ATOM 2348 O O . THR A 1 280 ? -5.427 8.068 27.883 1.00 79.12 280 THR A O 1
ATOM 2351 N N . ASP A 1 281 ? -7.660 8.313 27.887 1.00 81.62 281 ASP A N 1
ATOM 2352 C CA . ASP A 1 281 ? -7.755 8.843 29.254 1.00 81.62 281 ASP A CA 1
ATOM 2353 C C . ASP A 1 281 ? -8.940 8.217 29.988 1.00 81.62 281 ASP A C 1
ATOM 2355 O O . ASP A 1 281 ? -9.928 7.798 29.383 1.00 81.62 281 ASP A O 1
ATOM 2359 N N . SER A 1 282 ? -8.824 8.122 31.310 1.00 80.25 282 SER A N 1
ATOM 2360 C CA . SER A 1 282 ? -9.816 7.481 32.169 1.00 80.25 282 SER A CA 1
ATOM 2361 C C . SER A 1 282 ? -10.188 8.363 33.347 1.00 80.25 282 SER A C 1
ATOM 2363 O O . SER A 1 282 ? -9.332 8.954 34.008 1.00 80.25 282 SER A O 1
ATOM 2365 N N . ARG A 1 283 ? -11.487 8.441 33.641 1.00 82.50 283 ARG A N 1
ATOM 2366 C CA . ARG A 1 283 ? -12.027 9.247 34.736 1.00 82.50 283 ARG A CA 1
ATOM 2367 C C . ARG A 1 283 ? -13.022 8.454 35.561 1.00 82.50 283 ARG A C 1
ATOM 2369 O O . ARG A 1 283 ? -13.999 7.924 35.041 1.00 82.50 283 ARG A O 1
ATOM 2376 N N . ALA A 1 284 ? -12.790 8.436 36.870 1.00 78.44 284 ALA A N 1
ATOM 2377 C CA . ALA A 1 284 ? -13.676 7.803 37.831 1.00 78.44 284 ALA A CA 1
ATOM 2378 C C . ALA A 1 284 ? -14.673 8.815 38.418 1.00 78.44 284 ALA A C 1
ATOM 2380 O O . ALA A 1 284 ? -14.284 9.849 38.964 1.00 78.44 284 ALA A O 1
ATOM 2381 N N . PHE A 1 285 ? -15.958 8.473 38.387 1.00 75.94 285 PHE A N 1
ATOM 2382 C CA . PHE A 1 285 ? -17.060 9.240 38.961 1.00 75.94 285 PHE A CA 1
ATOM 2383 C C . PHE A 1 285 ? -17.668 8.485 40.147 1.00 75.94 285 PHE A C 1
ATOM 2385 O O . PHE A 1 285 ? -18.089 7.335 40.023 1.00 75.94 285 PHE A O 1
ATOM 2392 N N . SER A 1 286 ? -17.722 9.127 41.315 1.00 71.12 286 SER A N 1
ATOM 2393 C CA . SER A 1 286 ? -18.266 8.518 42.537 1.00 71.12 286 SER A CA 1
ATOM 2394 C C . SER A 1 286 ? -19.774 8.384 42.435 1.00 71.12 286 SER A C 1
ATOM 2396 O O . SER A 1 286 ? -20.441 9.370 42.141 1.00 71.12 286 SER A O 1
ATOM 2398 N N . ILE A 1 287 ? -20.334 7.229 42.791 1.00 68.56 287 ILE A N 1
ATOM 2399 C CA . ILE A 1 287 ? -21.787 7.066 42.895 1.00 68.56 287 ILE A CA 1
ATOM 2400 C C . ILE A 1 287 ? -22.246 7.670 44.228 1.00 68.56 287 ILE A C 1
ATOM 2402 O O . ILE A 1 287 ? -21.985 7.100 45.286 1.00 68.56 287 ILE A O 1
ATOM 2406 N N . LYS A 1 288 ? -22.905 8.835 44.208 1.00 61.84 288 LYS A N 1
ATOM 2407 C CA . LYS A 1 288 ? -23.474 9.442 45.423 1.00 61.84 288 LYS A CA 1
ATOM 2408 C C . LYS A 1 288 ? -24.906 8.948 45.655 1.00 61.84 288 LYS A C 1
ATOM 2410 O O . LYS A 1 288 ? -25.715 8.892 44.728 1.00 61.84 288 LYS A O 1
ATOM 2415 N N . ARG A 1 289 ? -25.223 8.598 46.906 1.00 57.41 289 ARG A N 1
ATOM 2416 C CA . ARG A 1 289 ? -26.595 8.362 47.379 1.00 57.41 289 ARG A CA 1
ATOM 2417 C C . ARG A 1 289 ? -27.042 9.573 48.195 1.00 57.41 289 ARG A C 1
ATOM 2419 O O . ARG A 1 289 ? -26.358 9.949 49.141 1.00 57.41 289 ARG A O 1
ATOM 2426 N N . VAL A 1 290 ? -28.180 10.159 47.841 1.00 51.31 290 VAL A N 1
ATOM 2427 C CA . VAL A 1 290 ? -28.841 11.231 48.600 1.00 51.31 290 VAL A CA 1
ATOM 2428 C C . VAL A 1 290 ? -30.255 10.746 48.912 1.00 51.31 290 VAL A C 1
ATOM 2430 O O . VAL A 1 290 ? -30.989 10.375 48.000 1.00 51.31 290 VAL A O 1
ATOM 2433 N N . ASN A 1 291 ? -30.628 10.684 50.195 1.00 47.09 291 ASN A N 1
ATOM 2434 C CA . ASN A 1 291 ? -31.943 10.203 50.656 1.00 47.09 291 ASN A CA 1
ATOM 2435 C C . ASN A 1 291 ? -32.349 8.831 50.070 1.00 47.09 291 ASN A C 1
ATOM 2437 O O . ASN A 1 291 ? -33.471 8.645 49.605 1.00 47.09 291 ASN A O 1
ATOM 2441 N N . GLY A 1 292 ? -31.412 7.877 50.015 1.00 51.69 292 GLY A N 1
ATOM 2442 C CA . GLY A 1 292 ? -31.651 6.534 49.466 1.00 51.69 292 GLY A CA 1
ATOM 2443 C C . GLY A 1 292 ? -31.755 6.456 47.935 1.00 51.69 292 GLY A C 1
ATOM 2444 O O . GLY A 1 292 ? -31.835 5.358 47.392 1.00 51.69 292 GLY A O 1
ATOM 2445 N N . ARG A 1 293 ? -31.699 7.587 47.217 1.00 51.81 293 ARG A N 1
ATOM 2446 C CA . ARG A 1 293 ? -31.708 7.642 45.747 1.00 51.81 293 ARG A CA 1
ATOM 2447 C C . ARG A 1 293 ? -30.305 7.912 45.209 1.00 51.81 293 ARG A C 1
ATOM 2449 O O . ARG A 1 293 ? -29.564 8.738 45.738 1.00 51.81 293 ARG A O 1
ATOM 2456 N N . HIS A 1 294 ? -29.933 7.206 44.146 1.00 58.09 294 HIS A N 1
ATOM 2457 C CA . HIS A 1 294 ? -28.696 7.466 43.413 1.00 58.09 294 HIS A CA 1
ATOM 2458 C C . HIS A 1 294 ? -28.862 8.754 42.599 1.00 58.09 294 HIS A C 1
ATOM 2460 O O . HIS A 1 294 ? -29.752 8.822 41.754 1.00 58.09 294 HIS A O 1
ATOM 2466 N N . ILE A 1 295 ? -28.032 9.765 42.864 1.00 54.75 295 ILE A N 1
ATOM 2467 C CA . ILE A 1 295 ? -27.997 11.007 42.084 1.00 54.75 295 ILE A CA 1
ATOM 2468 C C . ILE A 1 295 ? -26.567 11.188 41.596 1.00 54.75 295 ILE A C 1
ATOM 2470 O O . ILE A 1 295 ? -25.649 11.358 42.400 1.00 54.75 295 ILE A O 1
ATOM 2474 N N . ASN A 1 296 ? -26.381 11.142 40.280 1.00 60.81 296 ASN A N 1
ATOM 2475 C CA . ASN A 1 296 ? -25.132 11.556 39.663 1.00 60.81 296 ASN A CA 1
ATOM 2476 C C . ASN A 1 296 ? -25.421 12.197 38.306 1.00 60.81 296 ASN A C 1
ATOM 2478 O O . ASN A 1 296 ? -25.771 11.491 37.363 1.00 60.81 296 ASN A O 1
ATOM 2482 N N . ASP A 1 297 ? -25.258 13.519 38.254 1.00 66.94 297 ASP A N 1
ATOM 2483 C CA . ASP A 1 297 ? -25.113 14.311 37.034 1.00 66.94 297 ASP A CA 1
ATOM 2484 C C . ASP A 1 297 ? -23.690 14.873 37.063 1.00 66.94 297 ASP A C 1
ATOM 2486 O O . ASP A 1 297 ? -23.438 15.956 37.593 1.00 66.94 297 ASP A O 1
ATOM 2490 N N . ALA A 1 298 ? -22.729 14.077 36.598 1.00 68.25 298 ALA A N 1
ATOM 2491 C CA . ALA A 1 298 ? -21.331 14.490 36.547 1.00 68.25 298 ALA A CA 1
ATOM 2492 C C . ALA A 1 298 ? -20.936 14.762 35.097 1.00 68.25 298 ALA A C 1
ATOM 2494 O O . ALA A 1 298 ? -21.245 13.981 34.199 1.00 68.25 298 ALA A O 1
ATOM 2495 N N . SER A 1 299 ? -20.243 15.873 34.868 1.00 73.25 299 SER A N 1
ATOM 2496 C CA . SER A 1 299 ? -19.691 16.220 33.563 1.00 73.25 299 SER A CA 1
ATOM 2497 C C . SER A 1 299 ? -18.183 16.344 33.644 1.00 73.25 299 SER A C 1
ATOM 2499 O O . SER A 1 299 ? -17.660 16.945 34.583 1.00 73.25 299 SER A O 1
ATOM 2501 N N . TYR A 1 300 ? -17.498 15.840 32.632 1.00 78.62 300 TYR A N 1
ATOM 2502 C CA . TYR A 1 300 ? -16.071 16.019 32.459 1.00 78.62 300 TYR A CA 1
ATOM 2503 C C . TYR A 1 300 ? -15.766 16.376 31.008 1.00 78.62 300 TYR A C 1
ATOM 2505 O O . TYR A 1 300 ? -16.397 15.854 30.092 1.00 78.62 300 TYR A O 1
ATOM 2513 N N . THR A 1 301 ? -14.797 17.263 30.810 1.00 75.31 301 THR A N 1
ATOM 2514 C CA . THR A 1 301 ? -14.333 17.654 29.479 1.00 75.31 301 THR A CA 1
ATOM 2515 C C . THR A 1 301 ? -12.924 17.124 29.274 1.00 75.31 301 THR A C 1
ATOM 2517 O O . THR A 1 301 ? -11.997 17.548 29.964 1.00 75.31 301 THR A O 1
ATOM 2520 N N . TRP A 1 302 ? -12.765 16.213 28.318 1.00 73.81 302 TRP A N 1
ATOM 2521 C CA . TRP A 1 302 ? -11.466 15.813 27.789 1.00 73.81 302 TRP A CA 1
ATOM 2522 C C . TRP A 1 302 ? -11.006 16.834 26.758 1.00 73.81 302 TRP A C 1
ATOM 2524 O O . TRP A 1 302 ? -11.746 17.131 25.827 1.00 73.81 302 TRP A O 1
ATOM 2534 N N . TYR A 1 303 ? -9.792 17.357 26.903 1.00 69.62 303 TYR A N 1
ATOM 2535 C CA . TYR A 1 303 ? -9.202 18.290 25.943 1.00 69.62 303 TYR A CA 1
ATOM 2536 C C . TYR A 1 303 ? -8.256 17.547 25.001 1.00 69.62 303 TYR A C 1
ATOM 2538 O O . TYR A 1 303 ? -7.387 16.798 25.447 1.00 69.62 303 TYR A O 1
ATOM 2546 N N . ILE A 1 304 ? -8.412 17.773 23.700 1.00 63.19 304 ILE A N 1
ATOM 2547 C CA . ILE A 1 304 ? -7.591 17.180 22.644 1.00 63.19 304 ILE A CA 1
ATOM 2548 C C . ILE A 1 304 ? -6.452 18.156 22.299 1.00 63.19 304 ILE A C 1
ATOM 2550 O O . ILE A 1 304 ? -6.658 19.365 22.186 1.00 63.19 304 ILE A O 1
ATOM 2554 N N . PHE A 1 305 ? -5.232 17.634 22.132 1.00 61.44 305 PHE A N 1
ATOM 2555 C CA . PHE A 1 305 ? -4.050 18.376 21.656 1.00 61.44 305 PHE A CA 1
ATOM 2556 C C . PHE A 1 305 ? -3.589 19.562 22.519 1.00 61.44 305 PHE A C 1
ATOM 2558 O O . PHE A 1 305 ? -2.934 20.465 22.005 1.00 61.44 305 PHE A O 1
ATOM 2565 N N . GLN A 1 306 ? -3.919 19.588 23.817 1.00 55.16 306 GLN A N 1
ATOM 2566 C CA . GLN A 1 306 ? -3.577 20.699 24.726 1.00 55.16 306 GLN A CA 1
ATOM 2567 C C . GLN A 1 306 ? -4.081 22.082 24.249 1.00 55.16 306 GLN A C 1
ATOM 2569 O O . GLN A 1 306 ? -3.673 23.106 24.793 1.00 55.16 306 GLN A O 1
ATOM 2574 N N . ARG A 1 307 ? -4.982 22.139 23.256 1.00 55.69 307 ARG A N 1
ATOM 2575 C CA . ARG A 1 307 ? -5.587 23.385 22.775 1.00 55.69 307 ARG A CA 1
ATOM 2576 C C . ARG A 1 307 ? -6.940 23.578 23.467 1.00 55.69 307 ARG A C 1
ATOM 2578 O O . ARG A 1 307 ? -7.842 22.769 23.244 1.00 55.69 307 ARG A O 1
ATOM 2585 N N . PRO A 1 308 ? -7.110 24.620 24.299 1.00 54.81 308 PRO A N 1
ATOM 2586 C CA . PRO A 1 308 ? -8.377 24.895 24.968 1.00 54.81 308 PRO A CA 1
ATOM 2587 C C . PRO A 1 308 ? -9.427 25.294 23.920 1.00 54.81 308 PRO A C 1
ATOM 2589 O O . PRO A 1 308 ? -9.445 26.419 23.438 1.00 54.81 308 PRO A O 1
ATOM 2592 N N . GLY A 1 309 ? -10.254 24.334 23.507 1.00 59.88 309 GLY A N 1
ATOM 2593 C CA . GLY A 1 309 ? -11.293 24.519 22.488 1.00 59.88 309 GLY A CA 1
ATOM 2594 C C . GLY A 1 309 ? -11.693 23.208 21.817 1.00 59.88 309 GLY A C 1
ATOM 2595 O O . GLY A 1 309 ? -12.879 22.947 21.649 1.00 59.88 309 GLY A O 1
ATOM 2596 N N . TYR A 1 310 ? -10.720 22.335 21.548 1.00 66.94 310 TYR A N 1
ATOM 2597 C CA . TYR A 1 310 ? -10.964 21.011 20.973 1.00 66.94 310 TYR A CA 1
ATOM 2598 C C . TYR A 1 310 ? -11.083 19.990 22.095 1.00 66.94 310 TYR A C 1
ATOM 2600 O O . TYR A 1 310 ? -10.166 19.826 22.900 1.00 66.94 310 TYR A O 1
ATOM 2608 N N . GLY A 1 311 ? -12.229 19.328 22.201 1.00 69.19 311 GLY A N 1
ATOM 2609 C CA . GLY A 1 311 ? -12.497 18.474 23.346 1.00 69.19 311 GLY A CA 1
ATOM 2610 C C . GLY A 1 311 ? -13.784 17.680 23.243 1.00 69.19 311 GLY A C 1
ATOM 2611 O O . GLY A 1 311 ? -14.691 18.046 22.499 1.00 69.19 311 GLY A O 1
ATOM 2612 N N . PHE A 1 312 ? -13.857 16.620 24.041 1.00 74.69 312 PHE A N 1
ATOM 2613 C CA . PHE A 1 312 ? -15.072 15.853 24.266 1.00 74.69 312 PHE A CA 1
ATOM 2614 C C . PHE A 1 312 ? -15.656 16.192 25.621 1.00 74.69 312 PHE A C 1
ATOM 2616 O O . PHE A 1 312 ? -15.016 15.986 26.652 1.00 74.69 312 PHE A O 1
ATOM 2623 N N . ILE A 1 313 ? -16.896 16.660 25.630 1.00 78.88 313 ILE A N 1
ATOM 2624 C CA . ILE A 1 313 ? -17.660 16.792 26.865 1.00 78.88 313 ILE A CA 1
ATOM 2625 C C . ILE A 1 313 ? -18.429 15.496 27.062 1.00 78.88 313 ILE A C 1
ATOM 2627 O O . ILE A 1 313 ? -19.322 15.179 26.279 1.00 78.88 313 ILE A O 1
ATOM 2631 N N . PHE A 1 314 ? -18.099 14.778 28.126 1.00 80.44 314 PHE A N 1
ATOM 2632 C CA . PHE A 1 314 ? -18.829 13.608 28.576 1.00 80.44 314 PHE A CA 1
ATOM 2633 C C . PHE A 1 314 ? -19.659 13.950 29.794 1.00 80.44 314 PHE A C 1
ATOM 2635 O O . PHE A 1 314 ? -19.159 14.491 30.783 1.00 80.44 314 PHE A O 1
ATOM 2642 N N . ARG A 1 315 ? -20.946 13.636 29.722 1.00 79.38 315 ARG A N 1
ATOM 2643 C CA . ARG A 1 315 ? -21.882 13.826 30.828 1.00 79.38 315 ARG A CA 1
ATOM 2644 C C . ARG A 1 315 ? -22.509 12.500 31.153 1.00 79.38 315 ARG A C 1
ATOM 2646 O O . ARG A 1 315 ? -23.048 11.878 30.252 1.00 79.38 315 ARG A O 1
ATOM 2653 N N . ILE A 1 316 ? -22.447 12.086 32.410 1.00 75.38 316 ILE A N 1
ATOM 2654 C CA . ILE A 1 316 ? -23.060 10.854 32.891 1.00 75.38 316 ILE A CA 1
ATOM 2655 C C . ILE A 1 316 ? -24.268 11.200 33.752 1.00 75.38 316 ILE A C 1
ATOM 2657 O O . ILE A 1 316 ? -24.188 12.049 34.639 1.00 75.38 316 ILE A O 1
ATOM 2661 N N . HIS A 1 317 ? -25.374 10.524 33.474 1.00 74.56 317 HIS A N 1
ATOM 2662 C CA . HIS A 1 317 ? -26.659 10.696 34.130 1.00 74.56 317 HIS A CA 1
ATOM 2663 C C . HIS A 1 317 ? -27.095 9.349 34.697 1.00 74.56 317 HIS A C 1
ATOM 2665 O O . HIS A 1 317 ? -27.342 8.402 33.944 1.00 74.56 317 HIS A O 1
ATOM 2671 N N . VAL A 1 318 ? -27.201 9.256 36.021 1.00 70.06 318 VAL A N 1
ATOM 2672 C CA . VAL A 1 318 ? -27.685 8.055 36.717 1.00 70.06 318 VAL A CA 1
ATOM 2673 C C . VAL A 1 318 ? -29.084 8.325 37.244 1.00 70.06 318 VAL A C 1
ATOM 2675 O O . VAL A 1 318 ? -29.288 9.262 38.017 1.00 70.06 318 VAL A O 1
ATOM 2678 N N . ARG A 1 319 ? -30.057 7.501 36.846 1.00 66.12 319 ARG A N 1
ATOM 2679 C CA . ARG A 1 319 ? -31.444 7.617 37.308 1.00 66.12 319 ARG A CA 1
ATOM 2680 C C . ARG A 1 319 ? -31.969 6.261 37.763 1.00 66.12 319 ARG A C 1
ATOM 2682 O O . ARG A 1 319 ? -31.706 5.234 37.154 1.00 66.12 319 ARG A O 1
ATOM 2689 N N . ASN A 1 320 ? -32.756 6.275 38.834 1.00 59.88 320 ASN A N 1
ATOM 2690 C CA . ASN A 1 320 ? -33.531 5.124 39.285 1.00 59.88 320 ASN A CA 1
ATOM 2691 C C . ASN A 1 320 ? -35.012 5.506 39.169 1.00 59.88 320 ASN A C 1
ATOM 2693 O O . ASN A 1 320 ? -35.482 6.367 39.917 1.00 59.88 320 ASN A O 1
ATOM 2697 N N . ARG A 1 321 ? -35.722 4.962 38.172 1.00 56.06 321 ARG A N 1
ATOM 2698 C CA . ARG A 1 321 ? -37.179 5.136 38.036 1.00 56.06 321 ARG A CA 1
ATOM 2699 C C . ARG A 1 321 ? -37.874 3.892 38.585 1.00 56.06 321 ARG A C 1
ATOM 2701 O O . ARG A 1 321 ? -37.398 2.782 38.375 1.00 56.06 321 ARG A O 1
ATOM 2708 N N . ASN A 1 322 ? -38.992 4.109 39.277 1.00 49.72 322 ASN A N 1
ATOM 2709 C CA . ASN A 1 322 ? -39.774 3.088 39.976 1.00 49.72 322 ASN A CA 1
ATOM 2710 C C . ASN A 1 322 ? -39.975 1.820 39.118 1.00 49.72 322 ASN A C 1
ATOM 2712 O O . ASN A 1 322 ? -40.679 1.867 38.113 1.00 49.72 322 ASN A O 1
ATOM 2716 N N . GLY A 1 323 ? -39.353 0.706 39.526 1.00 51.94 323 GLY A N 1
ATOM 2717 C CA . GLY A 1 323 ? -39.627 -0.651 39.030 1.00 51.94 323 GLY A CA 1
ATOM 2718 C C . GLY A 1 323 ? -38.600 -1.280 38.076 1.00 51.94 323 GLY A C 1
ATOM 2719 O O . GLY A 1 323 ? -38.498 -2.500 38.060 1.00 51.94 323 GLY A O 1
ATOM 2720 N N . ALA A 1 324 ? -37.807 -0.501 37.329 1.00 52.97 324 ALA A N 1
ATOM 2721 C CA . ALA A 1 324 ? -36.935 -1.033 36.259 1.00 52.97 324 ALA A CA 1
ATOM 2722 C C . ALA A 1 324 ? -35.438 -1.150 36.627 1.00 52.97 324 ALA A C 1
ATOM 2724 O O . ALA A 1 324 ? -34.621 -1.540 35.795 1.00 52.97 324 ALA A O 1
ATOM 2725 N N . GLY A 1 325 ? -35.070 -0.807 37.866 1.00 56.47 325 GLY A N 1
ATOM 2726 C CA . GLY A 1 325 ? -33.680 -0.763 38.325 1.00 56.47 325 GLY A CA 1
ATOM 2727 C C . GLY A 1 325 ? -32.937 0.533 37.948 1.00 56.47 325 GLY A C 1
ATOM 2728 O O . GLY A 1 325 ? -33.462 1.383 37.218 1.00 56.47 325 GLY A O 1
ATOM 2729 N N . PRO A 1 326 ? -31.719 0.735 38.486 1.00 61.47 326 PRO A N 1
ATOM 2730 C CA . PRO A 1 326 ? -30.885 1.877 38.139 1.00 61.47 326 PRO A CA 1
ATOM 2731 C C . PRO A 1 326 ? -30.397 1.753 36.692 1.00 61.47 326 PRO A C 1
ATOM 2733 O O . PRO A 1 326 ? -29.843 0.732 36.292 1.00 61.47 326 PRO A O 1
ATOM 2736 N N . TRP A 1 327 ? -30.558 2.820 35.917 1.00 66.25 327 TRP A N 1
ATOM 2737 C CA . TRP A 1 327 ? -30.008 2.922 34.571 1.00 66.25 327 TRP A CA 1
ATOM 2738 C C . TRP A 1 327 ? -29.095 4.136 34.467 1.00 66.25 327 TRP A C 1
ATOM 2740 O O . TRP A 1 327 ? -29.243 5.142 35.173 1.00 66.25 327 TRP A O 1
ATOM 2750 N N . LEU A 1 328 ? -28.118 4.011 33.580 1.00 76.31 328 LEU A N 1
ATOM 2751 C CA . LEU A 1 328 ? -27.105 5.016 33.325 1.00 76.31 328 LEU A CA 1
ATOM 2752 C C . LEU A 1 328 ? -27.237 5.478 31.883 1.00 76.31 328 LEU A C 1
ATOM 2754 O O . LEU A 1 328 ? -27.515 4.687 30.997 1.00 76.31 328 LEU A O 1
ATOM 2758 N N . SER A 1 329 ? -27.047 6.755 31.618 1.00 77.00 329 SER A N 1
ATOM 2759 C CA . SER A 1 329 ? -26.885 7.248 30.253 1.00 77.00 329 SER A CA 1
ATOM 2760 C C . SER A 1 329 ? -25.744 8.238 30.230 1.00 77.00 329 SER A C 1
ATOM 2762 O O . SER A 1 329 ? -25.408 8.819 31.265 1.00 77.00 329 SER A O 1
ATOM 2764 N N . TYR A 1 330 ? -25.144 8.432 29.067 1.00 82.62 330 TYR A N 1
ATOM 2765 C CA . TYR A 1 330 ? -24.196 9.504 28.871 1.00 82.62 330 TYR A CA 1
ATOM 2766 C C . TYR A 1 330 ? -24.444 10.256 27.573 1.00 82.62 330 TYR A C 1
ATOM 2768 O O . TYR A 1 330 ? -25.063 9.744 26.637 1.00 82.62 330 TYR A O 1
ATOM 2776 N N . SER A 1 331 ? -23.952 11.486 27.528 1.00 84.19 331 SER A N 1
ATOM 2777 C CA . SER A 1 331 ? -23.863 12.266 26.302 1.00 84.19 331 SER A CA 1
ATOM 2778 C C . SER A 1 331 ? -22.411 12.611 26.007 1.00 84.19 331 SER A C 1
ATOM 2780 O O . SER A 1 331 ? -21.623 12.859 26.923 1.00 84.19 331 SER A O 1
ATOM 2782 N N . LEU A 1 332 ? -22.067 12.587 24.725 1.00 86.31 332 LEU A N 1
ATOM 2783 C CA . LEU A 1 332 ? -20.778 12.999 24.189 1.00 86.31 332 LEU A CA 1
ATOM 2784 C C . LEU A 1 332 ? -21.003 14.179 23.262 1.00 86.31 332 LEU A C 1
ATOM 2786 O O . LEU A 1 332 ? -21.734 14.048 22.282 1.00 86.31 332 LEU A O 1
ATOM 2790 N N . LYS A 1 333 ? -20.358 15.310 23.543 1.00 85.94 333 LYS A N 1
ATOM 2791 C CA . LYS A 1 333 ? -20.301 16.457 22.632 1.00 85.94 333 LYS A CA 1
ATOM 2792 C C . LYS A 1 333 ? -18.874 16.638 22.132 1.00 85.94 333 LYS A C 1
ATOM 2794 O O . LYS A 1 333 ? -17.978 16.816 22.956 1.00 85.94 333 LYS A O 1
ATOM 2799 N N . SER A 1 334 ? -18.687 16.611 20.818 1.00 84.62 334 SER A N 1
ATOM 2800 C CA . SER A 1 334 ? -17.442 17.013 20.168 1.00 84.62 334 SER A CA 1
ATOM 2801 C C . SER A 1 334 ? -17.419 18.534 20.058 1.00 84.62 334 SER A C 1
ATOM 2803 O O . SER A 1 334 ? -18.427 19.140 19.712 1.00 84.62 334 SER A O 1
ATOM 2805 N N . ASN A 1 335 ? -16.283 19.155 20.359 1.00 83.12 335 ASN A N 1
ATOM 2806 C CA . ASN A 1 335 ? -15.993 20.550 20.010 1.00 83.12 335 ASN A CA 1
ATOM 2807 C C . ASN A 1 335 ? -14.820 20.624 19.008 1.00 83.12 335 ASN A C 1
ATOM 2809 O O . ASN A 1 335 ? -14.111 21.624 18.937 1.00 83.12 335 ASN A O 1
ATOM 2813 N N . CYS A 1 336 ? -14.524 19.529 18.306 1.00 79.00 336 CYS A N 1
ATOM 2814 C CA . CYS A 1 336 ? -13.431 19.454 17.337 1.00 79.00 336 CYS A CA 1
ATOM 2815 C C . CYS A 1 336 ? -13.879 19.963 15.963 1.00 79.00 336 CYS A C 1
ATOM 2817 O O . CYS A 1 336 ? -15.026 19.750 15.593 1.00 79.00 336 CYS A O 1
ATOM 2819 N N . LEU A 1 337 ? -12.961 20.568 15.197 1.00 79.81 337 LEU A N 1
ATOM 2820 C CA . LEU A 1 337 ? -13.201 21.047 13.816 1.00 79.81 337 LEU A CA 1
ATOM 2821 C C . LEU A 1 337 ? -13.016 19.961 12.745 1.00 79.81 337 LEU A C 1
ATOM 2823 O O . LEU A 1 337 ? -12.939 20.244 11.556 1.00 79.81 337 LEU A O 1
ATOM 2827 N N . PHE A 1 338 ? -12.819 18.716 13.156 1.00 79.38 338 PHE A N 1
ATOM 2828 C CA . PHE A 1 338 ? -12.585 17.595 12.257 1.00 79.38 338 PHE A CA 1
ATOM 2829 C C . PHE A 1 338 ? -13.293 16.367 12.809 1.00 79.38 338 PHE A C 1
ATOM 2831 O O . PHE A 1 338 ? -13.587 16.296 14.004 1.00 79.38 338 PHE A O 1
ATOM 2838 N N . ARG A 1 339 ? -13.554 15.402 11.924 1.00 84.25 339 ARG A N 1
ATOM 2839 C CA . ARG A 1 339 ? -14.147 14.119 12.290 1.00 84.25 339 ARG A CA 1
ATOM 2840 C C . ARG A 1 339 ? -13.237 13.379 13.260 1.00 84.25 339 ARG A C 1
ATOM 2842 O O . ARG A 1 339 ? -12.046 13.217 13.004 1.00 84.25 339 ARG A O 1
ATOM 2849 N N . VAL A 1 340 ? -13.819 12.884 14.341 1.00 82.88 340 VAL A N 1
ATOM 2850 C CA . VAL A 1 340 ? -13.100 12.164 15.387 1.00 82.88 340 VAL A CA 1
ATOM 2851 C C . VAL A 1 340 ? -13.780 10.827 15.640 1.00 82.88 340 VAL A C 1
ATOM 2853 O O . VAL A 1 340 ? -15.006 10.711 15.614 1.00 82.88 340 VAL A O 1
ATOM 2856 N N . PHE A 1 341 ? -12.976 9.809 15.902 1.00 85.50 341 PHE A N 1
ATOM 2857 C CA . PHE A 1 341 ? -13.437 8.467 16.220 1.00 85.50 341 PHE A CA 1
ATOM 2858 C C . PHE A 1 341 ? -13.180 8.205 17.686 1.00 85.50 341 PHE A C 1
ATOM 2860 O O . PHE A 1 341 ? -12.044 8.335 18.140 1.00 85.50 341 PHE A O 1
ATOM 2867 N N . THR A 1 342 ? -14.224 7.827 18.408 1.00 82.31 342 THR A N 1
ATOM 2868 C CA . THR A 1 342 ? -14.184 7.739 19.860 1.00 82.31 342 THR A CA 1
ATOM 2869 C C . THR A 1 342 ? -14.831 6.458 20.339 1.00 82.31 342 THR A C 1
ATOM 2871 O O . THR A 1 342 ? -15.908 6.093 19.882 1.00 82.31 342 THR A O 1
ATOM 2874 N N . GLN A 1 343 ? -14.204 5.807 21.307 1.00 85.31 343 GLN A N 1
ATOM 2875 C CA . GLN A 1 343 ? -14.722 4.619 21.965 1.00 85.31 343 GLN A CA 1
ATOM 2876 C C . GLN A 1 343 ? -14.855 4.895 23.461 1.00 85.31 343 GLN A C 1
ATOM 2878 O O . GLN A 1 343 ? -13.907 5.347 24.110 1.00 85.31 343 GLN A O 1
ATOM 2883 N N . VAL A 1 344 ? -16.046 4.636 23.997 1.00 83.94 344 VAL A N 1
ATOM 2884 C CA . VAL A 1 344 ? -16.369 4.785 25.419 1.00 83.94 344 VAL A CA 1
ATOM 2885 C C . VAL A 1 344 ? -16.428 3.413 26.058 1.00 83.94 344 VAL A C 1
ATOM 2887 O O . VAL A 1 344 ? -17.229 2.579 25.637 1.00 83.94 344 VAL A O 1
ATOM 2890 N N . TYR A 1 345 ? -15.661 3.225 27.126 1.00 83.31 345 TYR A N 1
ATOM 2891 C CA . TYR A 1 345 ? -15.798 2.090 28.033 1.00 83.31 345 TYR A CA 1
ATOM 2892 C C . TYR A 1 345 ? -16.314 2.570 29.377 1.00 83.31 345 TYR A C 1
ATOM 2894 O O . TYR A 1 345 ? -15.782 3.536 29.928 1.00 83.31 345 TYR A O 1
ATOM 2902 N N . LEU A 1 346 ? -17.306 1.871 29.928 1.00 80.88 346 LEU A N 1
ATOM 2903 C CA . LEU A 1 346 ? -17.759 2.097 31.297 1.00 80.88 346 LEU A CA 1
ATOM 2904 C C . LEU A 1 346 ? -17.557 0.849 32.141 1.00 80.88 346 LEU A C 1
ATOM 2906 O O . LEU A 1 346 ? -18.078 -0.233 31.852 1.00 80.88 346 LEU A O 1
ATOM 2910 N N . GLU A 1 347 ? -16.826 1.042 33.230 1.00 80.25 347 GLU A N 1
ATOM 2911 C CA . GLU A 1 347 ? -16.503 0.008 34.195 1.00 80.25 347 GLU A CA 1
ATOM 2912 C C . GLU A 1 347 ? -16.979 0.398 35.586 1.00 80.25 347 GLU A C 1
ATOM 2914 O O . GLU A 1 347 ? -16.899 1.554 36.003 1.00 80.25 347 GLU A O 1
ATOM 2919 N N . LEU A 1 348 ? -17.428 -0.594 36.344 1.00 77.31 348 LEU A N 1
ATOM 2920 C CA . LEU A 1 348 ? -17.626 -0.469 37.774 1.00 77.31 348 LEU A CA 1
ATOM 2921 C C . LEU A 1 348 ? -16.309 -0.809 38.470 1.00 77.31 348 LEU A C 1
ATOM 2923 O O . LEU A 1 348 ? -15.739 -1.886 38.262 1.00 77.31 348 LEU A O 1
ATOM 2927 N N . VAL A 1 349 ? -15.833 0.097 39.319 1.00 76.56 349 VAL A N 1
ATOM 2928 C CA . VAL A 1 349 ? -14.614 -0.096 40.109 1.00 76.56 349 VAL A CA 1
ATOM 2929 C C . VAL A 1 349 ? -14.893 0.139 41.591 1.00 76.56 349 VAL A C 1
ATOM 2931 O O . VAL A 1 349 ? -15.677 1.010 41.978 1.00 76.56 349 VAL A O 1
ATOM 2934 N N . LYS A 1 350 ? -14.234 -0.647 42.440 1.00 75.50 350 LYS A N 1
ATOM 2935 C CA . LYS A 1 350 ? -14.286 -0.529 43.895 1.00 75.50 350 LYS A CA 1
ATOM 2936 C C . LYS A 1 350 ? -13.026 0.176 44.373 1.00 75.50 350 LYS A C 1
ATOM 2938 O O . LYS A 1 350 ? -11.916 -0.272 44.089 1.00 75.50 350 LYS A O 1
ATOM 2943 N N . ARG A 1 351 ? -13.194 1.283 45.093 1.00 71.25 351 ARG A N 1
ATOM 2944 C CA . ARG A 1 351 ? -12.076 1.995 45.712 1.00 71.25 351 ARG A CA 1
ATOM 2945 C C . ARG A 1 351 ? -11.730 1.317 47.033 1.00 71.25 351 ARG A C 1
ATOM 2947 O O . ARG A 1 351 ? -12.543 1.335 47.950 1.00 71.25 351 ARG A O 1
ATOM 2954 N N . THR A 1 352 ? -10.525 0.771 47.145 1.00 65.38 352 THR A N 1
ATOM 2955 C CA . THR A 1 352 ? -9.996 0.216 48.396 1.00 65.38 352 THR A CA 1
ATOM 2956 C C . THR A 1 352 ? -8.939 1.150 48.971 1.00 65.38 352 THR A C 1
ATOM 2958 O O . THR A 1 352 ? -7.908 1.411 48.348 1.00 65.38 352 THR A O 1
ATOM 2961 N N . ALA A 1 353 ? -9.205 1.667 50.171 1.00 60.56 353 ALA A N 1
ATOM 2962 C CA . ALA A 1 353 ? -8.211 2.343 50.997 1.00 60.56 353 ALA A CA 1
ATOM 2963 C C . ALA A 1 353 ? -7.702 1.343 52.045 1.00 60.56 353 ALA A C 1
ATOM 2965 O O . ALA A 1 353 ? -8.476 0.844 52.862 1.00 60.56 353 ALA A O 1
ATOM 2966 N N . MET A 1 354 ? -6.413 1.009 51.990 1.00 56.28 354 MET A N 1
ATOM 2967 C CA . MET A 1 354 ? -5.781 0.160 53.002 1.00 56.28 354 MET A CA 1
ATOM 2968 C C . MET A 1 354 ? -5.403 1.028 54.214 1.00 56.28 354 MET A C 1
ATOM 2970 O O . MET A 1 354 ? -4.822 2.098 54.014 1.00 56.28 354 MET A O 1
ATOM 2974 N N . PRO A 1 355 ? -5.693 0.604 55.459 1.00 49.31 355 PRO A N 1
ATOM 2975 C CA . PRO A 1 355 ? -5.218 1.310 56.648 1.00 49.31 355 PRO A CA 1
ATOM 2976 C C . PRO A 1 355 ? -3.688 1.443 56.608 1.00 49.31 355 PRO A C 1
ATOM 2978 O O . PRO A 1 355 ? -2.996 0.455 56.381 1.00 49.31 355 PRO A O 1
ATOM 2981 N N . GLY A 1 356 ? -3.166 2.659 56.783 1.00 54.91 356 GLY A N 1
ATOM 2982 C CA . GLY A 1 356 ? -1.722 2.933 56.782 1.00 54.91 356 GLY A CA 1
ATOM 2983 C C . GLY A 1 356 ? -1.065 3.107 55.405 1.00 54.91 356 GLY A C 1
ATOM 2984 O O . GLY A 1 356 ? 0.126 3.395 55.352 1.00 54.91 356 GLY A O 1
ATOM 2985 N N . ASN A 1 357 ? -1.805 2.989 54.292 1.00 54.06 357 ASN A N 1
ATOM 2986 C CA . ASN A 1 357 ? -1.273 3.254 52.952 1.00 54.06 357 ASN A CA 1
ATOM 2987 C C . ASN A 1 357 ? -2.038 4.411 52.277 1.00 54.06 357 ASN A C 1
ATOM 2989 O O . ASN A 1 357 ? -3.224 4.260 51.979 1.00 54.06 357 ASN A O 1
ATOM 2993 N N . PRO A 1 358 ? -1.390 5.555 51.983 1.00 55.72 358 PRO A N 1
ATOM 2994 C CA . PRO A 1 358 ? -2.042 6.677 51.306 1.00 55.72 358 PRO A CA 1
ATOM 2995 C C . PRO A 1 358 ? -2.386 6.375 49.837 1.00 55.72 358 PRO A C 1
ATOM 2997 O O . PRO A 1 358 ? -3.139 7.127 49.215 1.00 55.72 358 PRO A O 1
ATOM 3000 N N . ARG A 1 359 ? -1.863 5.282 49.256 1.00 57.66 359 ARG A N 1
ATOM 3001 C CA . ARG A 1 359 ? -2.183 4.883 47.881 1.00 57.66 359 ARG A CA 1
ATOM 3002 C C . ARG A 1 359 ? -3.578 4.273 47.806 1.00 57.66 359 ARG A C 1
ATOM 3004 O O . ARG A 1 359 ? -3.812 3.119 48.159 1.00 57.66 359 ARG A O 1
ATOM 3011 N N . VAL A 1 360 ? -4.499 5.067 47.278 1.00 63.75 360 VAL A N 1
ATOM 3012 C CA . VAL A 1 360 ? -5.814 4.610 46.836 1.00 63.75 360 VAL A CA 1
ATOM 3013 C C . VAL A 1 360 ? -5.634 3.654 45.661 1.00 63.75 360 VAL A C 1
ATOM 3015 O O . VAL A 1 360 ? -5.026 4.018 44.658 1.00 63.75 360 VAL A O 1
ATOM 3018 N N . THR A 1 361 ? -6.192 2.451 45.765 1.00 64.00 361 THR A N 1
ATOM 3019 C CA . THR A 1 361 ? -6.230 1.491 44.656 1.00 64.00 361 THR A CA 1
ATOM 3020 C C . THR A 1 361 ? -7.669 1.298 44.195 1.00 64.00 361 THR A C 1
ATOM 3022 O O . THR A 1 361 ? -8.595 1.236 45.007 1.00 64.00 361 THR A O 1
ATOM 3025 N N . PHE A 1 362 ? -7.868 1.241 42.880 1.00 66.00 362 PHE A N 1
ATOM 3026 C CA . PHE A 1 362 ? -9.151 0.893 42.282 1.00 66.00 362 PHE A CA 1
ATOM 3027 C C . PHE A 1 362 ? -9.082 -0.554 41.813 1.00 66.00 362 PHE A C 1
ATOM 3029 O O . PHE A 1 362 ? -8.261 -0.899 40.966 1.00 66.00 362 PHE A O 1
ATOM 3036 N N . ARG A 1 363 ? -9.943 -1.404 42.369 1.00 68.50 363 ARG A N 1
ATOM 3037 C CA . ARG A 1 363 ? -10.118 -2.779 41.907 1.00 68.50 363 ARG A CA 1
ATOM 3038 C C . ARG A 1 363 ? -11.277 -2.817 40.923 1.00 68.50 363 ARG A C 1
ATOM 3040 O O . ARG A 1 363 ? -12.390 -2.416 41.265 1.00 68.50 363 ARG A O 1
ATOM 3047 N N . ARG A 1 364 ? -11.026 -3.312 39.713 1.00 67.81 364 ARG A N 1
ATOM 3048 C CA . ARG A 1 364 ? -12.070 -3.525 38.708 1.00 67.81 364 ARG A CA 1
ATOM 3049 C C . ARG A 1 364 ? -13.080 -4.556 39.214 1.00 67.81 364 ARG A C 1
ATOM 3051 O O . ARG A 1 364 ? -12.686 -5.611 39.709 1.00 67.81 364 ARG A O 1
ATOM 3058 N N . VAL A 1 365 ? -14.363 -4.214 39.121 1.00 70.00 365 VAL A N 1
ATOM 3059 C CA . VAL A 1 365 ? -15.482 -5.100 39.466 1.00 70.00 365 VAL A CA 1
ATOM 3060 C C . VAL A 1 365 ? -16.045 -5.705 38.187 1.00 70.00 365 VAL A C 1
ATOM 3062 O O . VAL A 1 365 ? -16.061 -6.923 38.054 1.00 70.00 365 VAL A O 1
ATOM 3065 N N . GLN A 1 366 ? -16.458 -4.868 37.229 1.00 72.44 366 GLN A N 1
ATOM 3066 C CA . GLN A 1 366 ? -17.090 -5.331 35.991 1.00 72.44 366 GLN A CA 1
ATOM 3067 C C . GLN A 1 366 ? -17.000 -4.274 34.880 1.00 72.44 366 GLN A C 1
ATOM 3069 O O . GLN A 1 366 ? -17.319 -3.113 35.118 1.00 72.44 366 GLN A O 1
ATOM 3074 N N . LEU A 1 367 ? -16.619 -4.672 33.660 1.00 74.31 367 LEU A N 1
ATOM 3075 C CA . LEU A 1 367 ? -16.889 -3.891 32.441 1.00 74.31 367 LEU A CA 1
ATOM 3076 C C . LEU A 1 367 ? -18.270 -4.284 31.931 1.00 74.31 367 LEU A C 1
ATOM 3078 O O . LEU A 1 367 ? -18.568 -5.475 31.847 1.00 74.31 367 LEU A O 1
ATOM 3082 N N . PHE A 1 368 ? -19.102 -3.301 31.611 1.00 75.56 368 PHE A N 1
ATOM 3083 C CA . PHE A 1 368 ? -20.500 -3.565 31.265 1.00 75.56 368 PHE A CA 1
ATOM 3084 C C . PHE A 1 368 ? -21.007 -2.790 30.058 1.00 75.56 368 PHE A C 1
ATOM 3086 O O . PHE A 1 368 ? -22.094 -3.081 29.570 1.00 75.56 368 PHE A O 1
ATOM 3093 N N . HIS A 1 369 ? -20.246 -1.810 29.579 1.00 81.56 369 HIS A N 1
ATOM 3094 C CA . HIS A 1 369 ? -20.624 -1.036 28.411 1.00 81.56 369 HIS A CA 1
ATOM 3095 C C . HIS A 1 369 ? -19.397 -0.656 27.601 1.00 81.56 369 HIS A C 1
ATOM 3097 O O . HIS A 1 369 ? -18.391 -0.206 28.151 1.00 81.56 369 HIS A O 1
ATOM 3103 N N . GLU A 1 370 ? -19.527 -0.810 26.292 1.00 81.50 370 GLU A N 1
ATOM 3104 C CA . GLU A 1 370 ? -18.543 -0.415 25.299 1.00 81.50 370 GLU A CA 1
ATOM 3105 C C . GLU A 1 370 ? -19.287 0.086 24.059 1.00 81.50 370 GLU A C 1
ATOM 3107 O O . GLU A 1 370 ? -20.203 -0.587 23.580 1.00 81.50 370 GLU A O 1
ATOM 3112 N N . ARG A 1 371 ? -18.927 1.265 23.540 1.00 84.00 371 ARG A N 1
ATOM 3113 C CA . ARG A 1 371 ? -19.556 1.802 22.325 1.00 84.00 371 ARG A CA 1
ATOM 3114 C C . ARG A 1 371 ? -18.646 2.741 21.547 1.00 84.00 371 ARG A C 1
ATOM 3116 O O . ARG A 1 371 ? -17.989 3.591 22.146 1.00 84.00 371 ARG A O 1
ATOM 3123 N N . ASP A 1 372 ? -18.693 2.613 20.224 1.00 84.12 372 ASP A N 1
ATOM 3124 C CA . ASP A 1 372 ? -18.032 3.515 19.282 1.00 84.12 372 ASP A CA 1
ATOM 3125 C C . ASP A 1 372 ? -18.934 4.647 18.820 1.00 84.12 372 ASP A C 1
ATOM 3127 O O . ASP A 1 372 ? -20.149 4.495 18.671 1.00 84.12 372 ASP A O 1
ATOM 3131 N N . TYR A 1 373 ? -18.284 5.761 18.517 1.00 85.25 373 TYR A N 1
ATOM 3132 C CA . TYR A 1 373 ? -18.858 6.944 17.918 1.00 85.25 373 TYR A CA 1
ATOM 3133 C C . TYR A 1 373 ? -17.917 7.451 16.833 1.00 85.25 373 TYR A C 1
ATOM 3135 O O . TYR A 1 373 ? -16.716 7.604 17.051 1.00 85.25 373 TYR A O 1
ATOM 3143 N N . THR A 1 374 ? -18.481 7.734 15.665 1.00 87.81 374 THR A N 1
ATOM 3144 C CA . THR A 1 374 ? -17.864 8.641 14.697 1.00 87.81 374 THR A CA 1
ATOM 3145 C C . THR A 1 374 ? -18.570 9.966 14.885 1.00 87.81 374 THR A C 1
ATOM 3147 O O . THR A 1 374 ? -19.789 9.998 14.767 1.00 87.81 374 THR A O 1
ATOM 3150 N N . MET A 1 375 ? -17.828 11.001 15.265 1.00 85.31 375 MET A N 1
ATOM 3151 C CA . MET A 1 375 ? -18.384 12.316 15.561 1.00 85.31 375 MET A CA 1
ATOM 3152 C C . MET A 1 375 ? -17.825 13.334 14.579 1.00 85.31 375 MET A C 1
ATOM 3154 O O . MET A 1 375 ? -16.609 13.543 14.532 1.00 85.31 375 MET A O 1
ATOM 3158 N N . ASP A 1 376 ? -18.707 13.957 13.810 1.00 85.69 376 ASP A N 1
ATOM 3159 C CA . ASP A 1 376 ? -18.383 15.094 12.958 1.00 85.69 376 ASP A CA 1
ATOM 3160 C C . ASP A 1 376 ? -18.177 16.374 13.791 1.00 85.69 376 ASP A C 1
ATOM 3162 O O . ASP A 1 376 ? -18.254 16.384 15.030 1.00 85.69 376 ASP A O 1
ATOM 3166 N N . GLU A 1 377 ? -17.837 17.468 13.111 1.00 83.25 377 GLU A N 1
ATOM 3167 C CA . GLU A 1 377 ? -17.585 18.752 13.755 1.00 83.25 377 GLU A CA 1
ATOM 3168 C C . GLU A 1 377 ? -18.801 19.213 14.577 1.00 83.25 377 GLU A C 1
ATOM 3170 O O . GLU A 1 377 ? -19.925 19.282 14.083 1.00 83.25 377 GLU A O 1
ATOM 3175 N N . ASN A 1 378 ? -18.562 19.550 15.849 1.00 80.31 378 ASN A N 1
ATOM 3176 C CA . ASN A 1 378 ? -19.580 20.018 16.798 1.00 80.31 378 ASN A CA 1
ATOM 3177 C C . ASN A 1 378 ? -20.765 19.056 17.047 1.00 80.31 378 ASN A C 1
ATOM 3179 O O . ASN A 1 378 ? -21.797 19.471 17.588 1.00 80.31 378 ASN A O 1
ATOM 3183 N N . GLU A 1 379 ? -20.629 17.772 16.701 1.00 86.44 379 GLU A N 1
ATOM 3184 C CA . GLU A 1 379 ? -21.696 16.785 16.871 1.00 86.44 379 GLU A CA 1
ATOM 3185 C C . GLU A 1 379 ? -21.959 16.455 18.353 1.00 86.44 379 GLU A C 1
ATOM 3187 O O . GLU A 1 379 ? -21.057 16.441 19.200 1.00 86.44 379 GLU A O 1
ATOM 3192 N N . HIS A 1 380 ? -23.219 16.158 18.676 1.00 88.56 380 HIS A N 1
ATOM 3193 C CA . HIS A 1 380 ? -23.651 15.734 20.002 1.00 88.56 380 HIS A CA 1
ATOM 3194 C C . HIS A 1 380 ? -24.457 14.440 19.921 1.00 88.56 380 HIS A C 1
ATOM 3196 O O . HIS A 1 380 ? -25.486 14.384 19.250 1.00 88.56 380 HIS A O 1
ATOM 3202 N N . VAL A 1 381 ? -24.018 13.419 20.656 1.00 86.38 381 VAL A N 1
ATOM 3203 C CA . VAL A 1 381 ? -24.636 12.091 20.643 1.00 86.38 381 VAL A CA 1
ATOM 3204 C C . VAL A 1 381 ? -24.995 11.658 22.060 1.00 86.38 381 VAL A C 1
ATOM 3206 O O . VAL A 1 381 ? -24.243 11.874 23.013 1.00 86.38 381 VAL A O 1
ATOM 3209 N N . TYR A 1 382 ? -26.148 11.007 22.200 1.00 85.19 382 TYR A N 1
ATOM 3210 C CA . TYR A 1 382 ? -26.620 10.422 23.451 1.00 85.19 382 TYR A CA 1
ATOM 3211 C C . TYR A 1 382 ? -26.571 8.896 23.381 1.00 85.19 382 TYR A C 1
ATOM 3213 O O . TYR A 1 382 ? -26.959 8.294 22.381 1.00 85.19 382 TYR A O 1
ATOM 3221 N N . SER A 1 383 ? -26.132 8.246 24.459 1.00 81.25 383 SER A N 1
ATOM 3222 C CA . SER A 1 383 ? -26.043 6.783 24.520 1.00 81.25 383 SER A CA 1
ATOM 3223 C C . SER A 1 383 ? -27.405 6.084 24.562 1.00 81.25 383 SER A C 1
ATOM 3225 O O . SER A 1 383 ? -27.482 4.899 24.247 1.00 81.25 383 SER A O 1
ATOM 3227 N N . GLY A 1 384 ? -28.463 6.787 24.977 1.00 77.56 384 GLY A N 1
ATOM 3228 C CA . GLY A 1 384 ? -29.691 6.155 25.466 1.00 77.56 384 GLY A CA 1
ATOM 3229 C C . GLY A 1 384 ? -29.488 5.498 26.843 1.00 77.56 384 GLY A C 1
ATOM 3230 O O . GLY A 1 384 ? -28.388 5.573 27.405 1.00 77.56 384 GLY A O 1
ATOM 3231 N N . PRO A 1 385 ? -30.537 4.891 27.427 1.00 73.06 385 PRO A N 1
ATOM 3232 C CA . PRO A 1 385 ? -30.430 4.191 28.701 1.00 73.06 385 PRO A CA 1
ATOM 3233 C C . PRO A 1 385 ? -29.602 2.909 28.546 1.00 73.06 385 PRO A C 1
ATOM 3235 O O . PRO A 1 385 ? -29.918 2.032 27.749 1.00 73.06 385 PRO A O 1
ATOM 3238 N N . ILE A 1 386 ? -28.547 2.804 29.342 1.00 73.12 386 ILE A N 1
ATOM 3239 C CA . ILE A 1 386 ? -27.689 1.635 29.498 1.00 73.12 386 ILE A CA 1
ATOM 3240 C C . ILE A 1 386 ? -28.118 0.959 30.793 1.00 73.12 386 ILE A C 1
ATOM 3242 O O . ILE A 1 386 ? -27.989 1.516 31.891 1.00 73.12 386 ILE A O 1
ATOM 3246 N N . LEU A 1 387 ? -28.674 -0.237 30.649 1.00 64.12 387 LEU A N 1
ATOM 3247 C CA . LEU A 1 387 ? -29.081 -1.053 31.777 1.00 64.12 387 LEU A CA 1
ATOM 3248 C C . LEU A 1 387 ? -27.839 -1.724 32.367 1.00 64.12 387 LEU A C 1
ATOM 3250 O O . LEU A 1 387 ? -27.196 -2.537 31.707 1.00 64.12 387 LEU A O 1
ATOM 3254 N N . PHE A 1 388 ? -27.498 -1.396 33.611 1.00 62.75 388 PHE A N 1
ATOM 3255 C CA . PHE A 1 388 ? -26.466 -2.119 34.345 1.00 62.75 388 PHE A CA 1
ATOM 3256 C C . PHE A 1 388 ? -27.136 -3.153 35.252 1.00 62.75 388 PHE A C 1
ATOM 3258 O O . PHE A 1 388 ? -27.638 -2.820 36.321 1.00 62.75 388 PHE A O 1
ATOM 3265 N N . LEU A 1 389 ? -27.152 -4.414 34.811 1.00 53.44 389 LEU A N 1
ATOM 3266 C CA . LEU A 1 389 ? -27.760 -5.545 35.532 1.00 53.44 389 LEU A CA 1
ATOM 3267 C C . LEU A 1 389 ? -26.860 -6.127 36.646 1.00 53.44 389 LEU A C 1
ATOM 3269 O O . LEU A 1 389 ? -27.174 -7.164 37.226 1.00 53.44 389 LEU A O 1
ATOM 3273 N N . GLY A 1 390 ? -25.731 -5.484 36.952 1.00 46.72 390 GLY A N 1
ATOM 3274 C CA . GLY A 1 390 ? -24.735 -5.998 37.890 1.00 46.72 390 GLY A CA 1
ATOM 3275 C C . GLY A 1 390 ? -25.060 -5.694 39.353 1.00 46.72 390 GLY A C 1
ATOM 3276 O O . GLY A 1 390 ? -24.814 -4.592 39.838 1.00 46.72 390 GLY A O 1
ATOM 3277 N N . CYS A 1 391 ? -25.527 -6.722 40.063 1.00 47.25 391 CYS A N 1
ATOM 3278 C CA . CYS A 1 391 ? -25.571 -6.864 41.523 1.00 47.25 391 CYS A CA 1
ATOM 3279 C C . CYS A 1 391 ? -26.592 -5.983 42.289 1.00 47.25 391 CYS A C 1
ATOM 3281 O O . CYS A 1 391 ? -26.303 -4.828 42.618 1.00 47.25 391 CYS A O 1
ATOM 3283 N N . PRO A 1 392 ? -27.730 -6.557 42.735 1.00 44.72 392 PRO A N 1
ATOM 3284 C CA . PRO A 1 392 ? -28.642 -5.938 43.710 1.00 44.72 392 PRO A CA 1
ATOM 3285 C C . PRO A 1 392 ? -27.928 -5.448 44.981 1.00 44.72 392 PRO A C 1
ATOM 3287 O O . PRO A 1 392 ? -28.261 -4.402 45.532 1.00 44.72 392 PRO A O 1
ATOM 3290 N N . GLU A 1 393 ? -26.865 -6.140 45.394 1.00 44.09 393 GLU A N 1
ATOM 3291 C CA . GLU A 1 393 ? -25.993 -5.780 46.524 1.00 44.09 393 GLU A CA 1
ATOM 3292 C C . GLU A 1 393 ? -25.294 -4.417 46.337 1.00 44.09 393 GLU A C 1
ATOM 3294 O O . GLU A 1 393 ? -25.005 -3.709 47.300 1.00 44.09 393 GLU A O 1
ATOM 3299 N N . THR A 1 394 ? -25.083 -4.002 45.086 1.00 47.44 394 THR A N 1
ATOM 3300 C CA . THR A 1 394 ? -24.411 -2.748 44.697 1.00 47.44 394 THR A CA 1
ATOM 3301 C C . THR A 1 394 ? -25.373 -1.550 44.769 1.00 47.44 394 THR A C 1
ATOM 3303 O O . THR A 1 394 ? -24.951 -0.410 44.986 1.00 47.44 394 THR A O 1
ATOM 3306 N N . PHE A 1 395 ? -26.688 -1.792 44.662 1.00 49.06 395 PHE A N 1
ATOM 3307 C CA . PHE A 1 395 ? -27.713 -0.747 44.510 1.00 49.06 395 PHE A CA 1
ATOM 3308 C C . PHE A 1 395 ? -28.876 -0.804 45.516 1.00 49.06 395 PHE A C 1
ATOM 3310 O O . PHE A 1 395 ? -29.648 0.150 45.578 1.00 49.06 395 PHE A O 1
ATOM 3317 N N . GLY A 1 396 ? -28.938 -1.820 46.382 1.00 38.75 396 GLY A N 1
ATOM 3318 C CA . GLY A 1 396 ? -29.825 -1.857 47.545 1.00 38.75 396 GLY A CA 1
ATOM 3319 C C . GLY A 1 396 ? -30.581 -3.174 47.686 1.00 38.75 396 GLY A C 1
ATOM 3320 O O . GLY A 1 396 ? -31.544 -3.422 46.971 1.00 38.75 396 GLY A O 1
ATOM 3321 N N . GLY A 1 397 ? -30.174 -3.965 48.678 1.00 34.06 397 GLY A N 1
ATOM 3322 C CA . GLY A 1 397 ? -30.871 -5.166 49.130 1.00 34.06 397 GLY A CA 1
ATOM 3323 C C . GLY A 1 397 ? -30.351 -5.671 50.475 1.00 34.06 397 GLY A C 1
ATOM 3324 O O . GLY A 1 397 ? -30.292 -6.869 50.696 1.00 34.06 397 GLY A O 1
ATOM 3325 N N . SER A 1 398 ? -29.915 -4.782 51.366 1.00 32.91 398 SER A N 1
ATOM 3326 C CA . SER A 1 398 ? -29.612 -5.149 52.748 1.00 32.91 398 SER A CA 1
ATOM 3327 C C . SER A 1 398 ? -29.795 -3.927 53.634 1.00 32.91 398 SER A C 1
ATOM 3329 O O . SER A 1 398 ? -29.232 -2.860 53.382 1.00 32.91 398 SER A O 1
ATOM 3331 N N . SER A 1 399 ? -30.642 -4.110 54.634 1.00 33.16 399 SER A N 1
ATOM 3332 C CA . SER A 1 399 ? -30.982 -3.223 55.738 1.00 33.16 399 SER A CA 1
ATOM 3333 C C . SER A 1 399 ? -29.796 -2.380 56.238 1.00 33.16 399 SER A C 1
ATOM 3335 O O . SER A 1 399 ? -28.656 -2.852 56.218 1.00 33.16 399 SER A O 1
ATOM 3337 N N . PRO A 1 400 ? -30.029 -1.168 56.777 1.00 34.84 400 PRO A N 1
ATOM 3338 C CA . PRO A 1 400 ? -29.013 -0.397 57.486 1.00 34.84 400 PRO A CA 1
ATOM 3339 C C . PRO A 1 400 ? -28.737 -1.037 58.858 1.00 34.84 400 PRO A C 1
ATOM 3341 O O . PRO A 1 400 ? -28.968 -0.439 59.899 1.00 34.84 400 PRO A O 1
ATOM 3344 N N . THR A 1 401 ? -28.268 -2.280 58.886 1.00 33.25 401 THR A N 1
ATOM 3345 C CA . THR A 1 401 ? -27.891 -2.990 60.112 1.00 33.25 401 THR A CA 1
ATOM 3346 C C . THR A 1 401 ? -26.578 -3.710 59.888 1.00 33.25 401 THR A C 1
ATOM 3348 O O . THR A 1 401 ? -26.512 -4.929 59.793 1.00 33.25 401 THR A O 1
ATOM 3351 N N . ARG A 1 402 ? -25.524 -2.911 59.764 1.00 32.25 402 ARG A N 1
ATOM 3352 C CA . ARG A 1 402 ? -24.248 -3.078 60.466 1.00 32.25 402 ARG A CA 1
ATOM 3353 C C . ARG A 1 402 ? -23.353 -1.952 59.979 1.00 32.25 402 ARG A C 1
ATOM 3355 O O . ARG A 1 402 ? -22.814 -2.000 58.878 1.00 32.25 402 ARG A O 1
ATOM 3362 N N . ARG A 1 403 ? -23.204 -0.921 60.816 1.00 35.09 403 ARG A N 1
ATOM 3363 C CA . ARG A 1 403 ? -21.965 -0.139 60.830 1.00 35.09 403 ARG A CA 1
ATOM 3364 C C . ARG A 1 403 ? -20.848 -1.178 60.867 1.00 35.09 403 ARG A C 1
ATOM 3366 O O . ARG A 1 403 ? -20.768 -1.918 61.843 1.00 35.09 403 ARG A O 1
ATOM 3373 N N . SER A 1 404 ? -20.075 -1.324 59.791 1.00 32.78 404 SER A N 1
ATOM 3374 C CA . SER A 1 404 ? -18.882 -2.151 59.882 1.00 32.78 404 SER A CA 1
ATOM 3375 C C . SER A 1 404 ? -17.985 -1.450 60.898 1.00 32.78 404 SER A C 1
ATOM 3377 O O . SER A 1 404 ? -17.602 -0.292 60.725 1.00 32.78 404 SER A O 1
ATOM 3379 N N . GLU A 1 405 ? -17.680 -2.136 61.992 1.00 34.97 405 GLU A N 1
ATOM 3380 C CA . GLU A 1 405 ? -16.790 -1.677 63.068 1.00 34.97 405 GLU A CA 1
ATOM 3381 C C . GLU A 1 405 ? -15.328 -1.515 62.597 1.00 34.97 405 GLU A C 1
ATOM 3383 O O . GLU A 1 405 ? -14.405 -1.414 63.392 1.00 34.97 405 GLU A O 1
ATOM 3388 N N . THR A 1 406 ? -15.094 -1.458 61.284 1.00 37.56 406 THR A N 1
ATOM 3389 C CA . THR A 1 406 ? -13.775 -1.353 60.658 1.00 37.56 406 THR A CA 1
ATOM 3390 C C . THR A 1 406 ? -13.554 -0.052 59.890 1.00 37.56 406 THR A C 1
ATOM 3392 O O . THR A 1 406 ? -12.480 0.121 59.318 1.00 37.56 406 THR A O 1
ATOM 3395 N N . GLY A 1 407 ? -14.524 0.873 59.844 1.00 34.59 407 GLY A N 1
ATOM 3396 C CA . GLY A 1 407 ? -14.340 2.193 59.215 1.00 34.59 407 GLY A CA 1
ATOM 3397 C C . GLY A 1 407 ? -13.956 2.157 57.725 1.00 34.59 407 GLY A C 1
ATOM 3398 O O . GLY A 1 407 ? -13.498 3.162 57.182 1.00 34.59 407 GLY A O 1
ATOM 3399 N N . ARG A 1 408 ? -14.111 1.009 57.048 1.00 43.16 408 ARG A N 1
ATOM 3400 C CA . ARG A 1 408 ? -13.785 0.844 55.626 1.00 43.16 408 ARG A CA 1
ATOM 3401 C C . ARG A 1 408 ? -14.977 1.249 54.772 1.00 43.16 408 ARG A C 1
ATOM 3403 O O . ARG A 1 408 ? -15.909 0.482 54.563 1.00 43.16 408 ARG A O 1
ATOM 3410 N N . ASP A 1 409 ? -14.918 2.478 54.283 1.00 46.72 409 ASP A N 1
ATOM 3411 C CA . ASP A 1 409 ? -15.918 3.068 53.402 1.00 46.72 409 ASP A CA 1
ATOM 3412 C C . ASP A 1 409 ? -15.692 2.568 51.958 1.00 46.72 409 ASP A C 1
ATOM 3414 O O . ASP A 1 409 ? -15.023 3.203 51.138 1.00 46.72 409 ASP A O 1
ATOM 3418 N N . ASP A 1 410 ? -16.188 1.365 51.664 1.00 52.19 410 ASP A N 1
ATOM 3419 C CA . ASP A 1 410 ? -16.101 0.721 50.350 1.00 52.19 410 ASP A CA 1
ATOM 3420 C C . ASP A 1 410 ? -16.987 1.456 49.322 1.00 52.19 410 ASP A C 1
ATOM 3422 O O . ASP A 1 410 ? -18.139 1.098 49.073 1.00 52.19 410 ASP A O 1
ATOM 3426 N N . ARG A 1 411 ? -16.454 2.524 48.714 1.00 65.94 411 ARG A N 1
ATOM 3427 C CA . ARG A 1 411 ? -17.176 3.337 47.720 1.00 65.94 411 ARG A CA 1
ATOM 3428 C C . ARG A 1 411 ? -17.006 2.784 46.306 1.00 65.94 411 ARG A C 1
ATOM 3430 O O . ARG A 1 411 ? -15.889 2.525 45.851 1.00 65.94 411 ARG A O 1
ATOM 3437 N N . LEU A 1 412 ? -18.124 2.672 45.595 1.00 68.06 412 LEU A N 1
ATOM 3438 C CA . LEU A 1 412 ? -18.197 2.264 44.192 1.00 68.06 412 LEU A CA 1
ATOM 3439 C C . LEU A 1 412 ? -18.134 3.479 43.261 1.00 68.06 412 LEU A C 1
ATOM 3441 O O . LEU A 1 412 ? -18.700 4.539 43.552 1.00 68.06 412 LEU A O 1
ATOM 3445 N N . TRP A 1 413 ? -17.442 3.313 42.138 1.00 73.56 413 TRP A N 1
ATOM 3446 C CA . TRP A 1 413 ? -17.213 4.356 41.142 1.00 73.56 413 TRP A CA 1
ATOM 3447 C C . TRP A 1 413 ? -17.483 3.817 39.741 1.00 73.56 413 TRP A C 1
ATOM 3449 O O . TRP A 1 413 ? -17.198 2.654 39.455 1.00 73.56 413 TRP A O 1
ATOM 3459 N N . PHE A 1 414 ? -17.975 4.685 38.861 1.00 75.06 414 PHE A N 1
ATOM 3460 C CA . PHE A 1 414 ? -17.963 4.440 37.424 1.00 75.06 414 PHE A CA 1
ATOM 3461 C C . PHE A 1 414 ? -16.657 4.971 36.857 1.00 75.06 414 PHE A C 1
ATOM 3463 O O . PHE A 1 414 ? -16.419 6.175 36.910 1.00 75.06 414 PHE A O 1
ATOM 3470 N N . ASN A 1 415 ? -15.812 4.095 36.335 1.00 77.69 415 ASN A N 1
ATOM 3471 C CA . ASN A 1 415 ? -14.664 4.498 35.545 1.00 77.69 415 ASN A CA 1
ATOM 3472 C C . ASN A 1 415 ? -15.086 4.587 34.078 1.00 77.69 415 ASN A C 1
ATOM 3474 O O . ASN A 1 415 ? -15.550 3.602 33.508 1.00 77.69 415 ASN A O 1
ATOM 3478 N N . SER A 1 416 ? -14.951 5.772 33.493 1.00 78.06 416 SER A N 1
ATOM 3479 C CA . SER A 1 416 ? -15.156 6.009 32.071 1.00 78.06 416 SER A CA 1
ATOM 3480 C C . SER A 1 416 ? -13.803 6.140 31.401 1.00 78.06 416 SER A C 1
ATOM 3482 O O . SER A 1 416 ? -13.061 7.069 31.718 1.00 78.06 416 SER A O 1
ATOM 3484 N N . THR A 1 417 ? -13.506 5.256 30.458 1.00 79.62 417 THR A N 1
ATOM 3485 C CA . THR A 1 417 ? -12.322 5.357 29.603 1.00 79.62 417 THR A CA 1
ATOM 3486 C C . THR A 1 417 ? -12.748 5.835 28.228 1.00 79.62 417 THR A C 1
ATOM 3488 O O . THR A 1 417 ? -13.678 5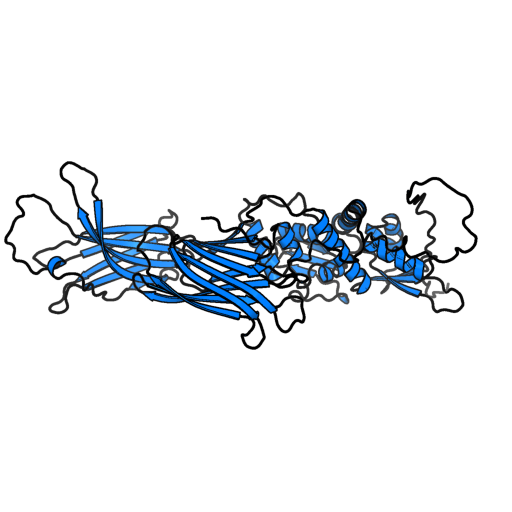.283 27.637 1.00 79.62 417 THR A O 1
ATOM 3491 N N . LEU A 1 418 ? -12.077 6.873 27.740 1.00 78.50 418 LEU A N 1
ATOM 3492 C CA . LEU A 1 418 ? -12.276 7.422 26.411 1.00 78.50 418 LEU A CA 1
ATOM 3493 C C . LEU A 1 418 ? -11.022 7.163 25.581 1.00 78.50 418 LEU A C 1
ATOM 3495 O O . LEU A 1 418 ? -9.951 7.673 25.911 1.00 78.50 418 LEU A O 1
ATOM 3499 N N . ASN A 1 419 ? -11.174 6.401 24.504 1.00 79.50 419 ASN A N 1
ATOM 3500 C CA . ASN A 1 419 ? -10.177 6.317 23.443 1.00 79.50 419 ASN A CA 1
ATOM 3501 C C . ASN A 1 419 ? -10.626 7.232 22.314 1.00 79.50 419 ASN A C 1
ATOM 3503 O O . ASN A 1 419 ? -11.763 7.091 21.871 1.00 79.50 419 ASN A O 1
ATOM 3507 N N . PHE A 1 420 ? -9.771 8.123 21.820 1.00 78.69 420 PHE A N 1
ATOM 3508 C CA . PHE A 1 420 ? -10.097 8.929 20.644 1.00 78.69 420 PHE A CA 1
ATOM 3509 C C . PHE A 1 420 ? -8.960 8.981 19.626 1.00 78.69 420 PHE A C 1
ATOM 3511 O O . PHE A 1 420 ? -7.785 8.939 19.989 1.00 78.69 420 PHE A O 1
ATOM 3518 N N . SER A 1 421 ? -9.324 9.111 18.352 1.00 79.50 421 SER A N 1
ATOM 3519 C CA . SER A 1 421 ? -8.420 9.241 17.209 1.00 79.50 421 SER A CA 1
ATOM 3520 C C . SER A 1 421 ? -8.973 10.235 16.190 1.00 79.50 421 SER A C 1
ATOM 3522 O O . SER A 1 421 ? -10.179 10.295 15.967 1.00 79.50 421 SER A O 1
ATOM 3524 N N . ASP A 1 422 ? -8.088 10.963 15.518 1.00 72.50 422 ASP A N 1
ATOM 3525 C CA . ASP A 1 422 ? -8.399 11.763 14.324 1.00 72.50 422 ASP A CA 1
ATOM 3526 C C . ASP A 1 422 ? -8.557 10.900 13.052 1.00 72.50 422 ASP A C 1
ATOM 3528 O O . ASP A 1 422 ? -8.826 11.411 11.967 1.00 72.50 422 ASP A O 1
ATOM 3532 N N . GLY A 1 423 ? -8.391 9.577 13.167 1.00 71.50 423 GLY A N 1
ATOM 3533 C CA . GLY A 1 423 ? -8.482 8.637 12.052 1.00 71.50 423 GLY A CA 1
ATOM 3534 C C . GLY A 1 423 ? -7.231 8.586 11.175 1.00 71.50 423 GLY A C 1
ATOM 3535 O O . GLY A 1 423 ? -7.212 7.819 10.200 1.00 71.50 423 GLY A O 1
ATOM 3536 N N . ILE A 1 424 ? -6.187 9.348 11.515 1.00 73.06 424 ILE A N 1
ATOM 3537 C CA . ILE A 1 424 ? -4.908 9.310 10.816 1.00 73.06 424 ILE A CA 1
ATOM 3538 C C . ILE A 1 424 ? -4.200 8.005 11.183 1.00 73.06 424 ILE A C 1
ATOM 3540 O O . ILE A 1 424 ? -3.834 7.742 12.332 1.00 73.06 424 ILE A O 1
ATOM 3544 N N . THR A 1 425 ? -3.982 7.180 10.164 1.00 71.06 425 THR A N 1
ATOM 3545 C CA . THR A 1 425 ? -3.156 5.981 10.269 1.00 71.06 425 THR A CA 1
ATOM 3546 C C . THR A 1 425 ? -1.781 6.283 9.713 1.00 71.06 425 THR A C 1
ATOM 3548 O O . THR A 1 425 ? -1.643 6.731 8.576 1.00 71.06 425 THR A O 1
ATOM 3551 N N . THR A 1 426 ? -0.755 5.990 10.501 1.00 69.31 426 THR A N 1
ATOM 3552 C CA . THR A 1 426 ? 0.625 6.015 10.019 1.00 69.31 426 THR A CA 1
ATOM 3553 C C . THR A 1 426 ? 1.048 4.605 9.634 1.00 69.31 426 THR A C 1
ATOM 3555 O O . THR A 1 426 ? 0.874 3.652 10.400 1.00 69.31 426 THR A O 1
ATOM 3558 N N . TYR A 1 427 ? 1.594 4.475 8.428 1.00 72.00 427 TYR A N 1
ATOM 3559 C CA . TYR A 1 427 ? 2.151 3.230 7.917 1.00 72.00 427 TYR A CA 1
ATOM 3560 C C . TYR A 1 427 ? 3.669 3.313 7.994 1.00 72.00 427 TYR A C 1
ATOM 3562 O O . TYR A 1 427 ? 4.279 4.242 7.471 1.00 72.00 427 TYR A O 1
ATOM 3570 N N . GLN A 1 428 ? 4.279 2.339 8.655 1.00 70.81 428 GLN A N 1
ATOM 3571 C CA . GLN A 1 428 ? 5.723 2.177 8.692 1.00 70.81 428 GLN A CA 1
ATOM 3572 C C . GLN A 1 428 ? 6.087 0.835 8.077 1.00 70.81 428 GLN A C 1
ATOM 3574 O O . GLN A 1 428 ? 5.519 -0.208 8.408 1.00 70.81 428 GLN A O 1
ATOM 3579 N N . ILE A 1 429 ? 7.077 0.871 7.199 1.00 69.19 429 ILE A N 1
ATOM 3580 C CA . ILE A 1 429 ? 7.710 -0.317 6.649 1.00 69.19 429 ILE A CA 1
ATOM 3581 C C . ILE A 1 429 ? 8.999 -0.519 7.429 1.00 69.19 429 ILE A C 1
ATOM 3583 O O . ILE A 1 429 ? 9.806 0.401 7.531 1.00 69.19 429 ILE A O 1
ATOM 3587 N N . ARG A 1 430 ? 9.161 -1.700 8.028 1.00 66.25 430 ARG A N 1
ATOM 3588 C CA . ARG A 1 430 ? 10.397 -2.077 8.714 1.00 66.25 430 ARG A CA 1
ATOM 3589 C C . ARG A 1 430 ? 11.065 -3.196 7.931 1.00 66.25 430 ARG A C 1
ATOM 3591 O O . ARG A 1 430 ? 10.424 -4.202 7.627 1.00 66.25 430 ARG A O 1
ATOM 3598 N N . SER A 1 431 ? 12.346 -3.019 7.640 1.00 56.47 431 SER A N 1
ATOM 3599 C CA . SER A 1 431 ? 13.232 -4.134 7.324 1.00 56.47 431 SER A CA 1
ATOM 3600 C C . SER A 1 431 ? 13.790 -4.669 8.644 1.00 56.47 431 SER A C 1
ATOM 3602 O O . SER A 1 431 ? 14.080 -3.888 9.547 1.00 56.47 431 SER A O 1
ATOM 3604 N N . LEU A 1 432 ? 13.884 -5.991 8.794 1.00 52.91 432 LEU A N 1
ATOM 3605 C CA . LEU A 1 432 ? 14.561 -6.614 9.943 1.00 52.91 432 LEU A CA 1
ATOM 3606 C C . LEU A 1 432 ? 16.094 -6.543 9.811 1.00 52.91 432 LEU A C 1
ATOM 3608 O O . LEU A 1 432 ? 16.783 -6.722 10.807 1.00 52.91 432 LEU A O 1
ATOM 3612 N N . ASP A 1 433 ? 16.595 -6.232 8.610 1.00 52.47 433 ASP A N 1
ATOM 3613 C CA . ASP A 1 433 ? 18.007 -6.021 8.295 1.00 52.47 433 ASP A CA 1
ATOM 3614 C C . ASP A 1 433 ? 18.213 -4.612 7.714 1.00 52.47 433 ASP A C 1
ATOM 3616 O O . ASP A 1 433 ? 17.646 -4.282 6.670 1.00 52.47 433 ASP A O 1
ATOM 3620 N N . ASP A 1 434 ? 19.071 -3.803 8.344 1.00 49.97 434 ASP A N 1
ATOM 3621 C CA . ASP A 1 434 ? 19.429 -2.439 7.899 1.00 49.97 434 ASP A CA 1
ATOM 3622 C C . ASP A 1 434 ? 20.417 -2.415 6.716 1.00 49.97 434 ASP A C 1
ATOM 3624 O O . ASP A 1 434 ? 20.875 -1.359 6.275 1.00 49.97 434 ASP A O 1
ATOM 3628 N N . THR A 1 435 ? 20.780 -3.579 6.179 1.00 52.84 435 THR A N 1
ATOM 3629 C CA . THR A 1 435 ? 21.739 -3.660 5.076 1.00 52.84 435 THR A CA 1
ATOM 3630 C C . THR A 1 435 ? 21.018 -3.514 3.737 1.00 52.84 435 THR A C 1
ATOM 3632 O O . THR A 1 435 ? 20.141 -4.304 3.402 1.00 52.84 435 THR A O 1
ATOM 3635 N N . LEU A 1 436 ? 21.387 -2.494 2.958 1.00 56.84 436 LEU A N 1
ATOM 3636 C CA . LEU A 1 436 ? 20.853 -2.265 1.610 1.00 56.84 436 LEU A CA 1
ATOM 3637 C C . LEU A 1 436 ? 21.064 -3.506 0.711 1.00 56.84 436 LEU A C 1
ATOM 3639 O O . LEU A 1 436 ? 22.036 -4.248 0.920 1.00 56.84 436 LEU A O 1
ATOM 3643 N N . PRO A 1 437 ? 20.183 -3.761 -0.278 1.00 58.09 437 PRO A N 1
ATOM 3644 C CA . PRO A 1 437 ? 20.406 -4.819 -1.259 1.00 58.09 437 PRO A CA 1
ATOM 3645 C C . PRO A 1 437 ? 21.731 -4.604 -2.008 1.00 58.09 437 PRO A C 1
ATOM 3647 O O . PRO A 1 437 ? 22.201 -3.464 -2.118 1.00 58.09 437 PRO A O 1
ATOM 3650 N N . PRO A 1 438 ? 22.364 -5.678 -2.513 1.00 66.00 438 PRO A N 1
ATOM 3651 C CA . PRO A 1 438 ? 23.604 -5.558 -3.264 1.00 66.00 438 PRO A CA 1
ATOM 3652 C C . PRO A 1 438 ? 23.391 -4.662 -4.486 1.00 66.00 438 PRO A C 1
ATOM 3654 O O . PRO A 1 438 ? 22.467 -4.881 -5.266 1.00 66.00 438 PRO A O 1
ATOM 3657 N N . LEU A 1 439 ? 24.285 -3.691 -4.694 1.00 71.69 439 LEU A N 1
ATOM 3658 C CA . LEU A 1 439 ? 24.282 -2.808 -5.870 1.00 71.69 439 LEU A CA 1
ATOM 3659 C C . LEU A 1 439 ? 24.191 -3.588 -7.196 1.00 71.69 439 LEU A C 1
ATOM 3661 O O . LEU A 1 439 ? 23.647 -3.092 -8.175 1.00 71.69 439 LEU A O 1
ATOM 3665 N N . SER A 1 440 ? 24.699 -4.822 -7.228 1.00 71.25 440 SER A N 1
ATOM 3666 C CA . SER A 1 440 ? 24.612 -5.697 -8.394 1.00 71.25 440 SER A CA 1
ATOM 3667 C C . SER A 1 440 ? 23.172 -5.999 -8.806 1.00 71.25 440 SER A C 1
ATOM 3669 O O . SER A 1 440 ? 22.893 -5.949 -9.996 1.00 71.25 440 SER A O 1
ATOM 3671 N N . GLU A 1 441 ? 22.250 -6.269 -7.878 1.00 72.94 441 GLU A N 1
ATOM 3672 C CA . GLU A 1 441 ? 20.867 -6.641 -8.220 1.00 72.94 441 GLU A CA 1
ATOM 3673 C C . GLU A 1 441 ? 20.142 -5.484 -8.920 1.00 72.94 441 GLU A C 1
ATOM 3675 O O . GLU A 1 441 ? 19.540 -5.661 -9.977 1.00 72.94 441 GLU A O 1
ATOM 3680 N N . SER A 1 442 ? 20.276 -4.264 -8.392 1.00 75.62 442 SER A N 1
ATOM 3681 C CA . SER A 1 442 ? 19.624 -3.087 -8.976 1.00 75.62 442 SER A CA 1
ATOM 3682 C C . SER A 1 442 ? 20.195 -2.714 -10.349 1.00 75.62 442 SER A C 1
ATOM 3684 O O . SER A 1 442 ? 19.472 -2.223 -11.218 1.00 75.62 442 SER A O 1
ATOM 3686 N N . LEU A 1 443 ? 21.482 -2.987 -10.564 1.00 80.69 443 LEU A N 1
ATOM 3687 C CA . LEU A 1 443 ? 22.150 -2.810 -11.847 1.00 80.69 443 LEU A CA 1
ATOM 3688 C C . LEU A 1 443 ? 21.759 -3.881 -12.882 1.00 80.69 443 LEU A C 1
ATOM 3690 O O . LEU A 1 443 ? 21.652 -3.559 -14.064 1.00 80.69 443 LEU A O 1
ATOM 3694 N N . HIS A 1 444 ? 21.493 -5.120 -12.460 1.00 78.38 444 HIS A N 1
ATOM 3695 C CA . HIS A 1 444 ? 20.960 -6.156 -13.355 1.00 78.38 444 HIS A CA 1
ATOM 3696 C C . HIS A 1 444 ? 19.546 -5.805 -13.824 1.00 78.38 444 HIS A C 1
ATOM 3698 O O . HIS A 1 444 ? 19.266 -5.894 -15.016 1.00 78.38 444 HIS A O 1
ATOM 3704 N N . VAL A 1 445 ? 18.684 -5.314 -12.922 1.00 80.12 445 VAL A N 1
ATOM 3705 C CA . VAL A 1 445 ? 17.343 -4.824 -13.291 1.00 80.12 445 VAL A CA 1
ATOM 3706 C C . VAL A 1 445 ? 17.429 -3.682 -14.306 1.00 80.12 445 VAL A C 1
ATOM 3708 O O . VAL A 1 445 ? 16.684 -3.675 -15.282 1.00 80.12 445 VAL A O 1
ATOM 3711 N N . LEU A 1 446 ? 18.360 -2.735 -14.115 1.00 86.25 446 LEU A N 1
ATOM 3712 C CA . LEU A 1 446 ? 18.610 -1.682 -15.103 1.00 86.25 446 LEU A CA 1
ATOM 3713 C C . LEU A 1 446 ? 18.936 -2.287 -16.474 1.00 86.25 446 LEU A C 1
ATOM 3715 O O . LEU A 1 446 ? 18.298 -1.916 -17.453 1.00 86.25 446 LEU A O 1
ATOM 3719 N N . SER A 1 447 ? 19.902 -3.206 -16.550 1.00 83.31 447 SER A N 1
ATOM 3720 C CA . SER A 1 447 ? 20.307 -3.794 -17.832 1.00 83.31 447 SER A CA 1
ATOM 3721 C C . SER A 1 447 ? 19.181 -4.591 -18.496 1.00 83.31 447 SER A C 1
ATOM 3723 O O . SER A 1 447 ? 18.944 -4.419 -19.691 1.00 83.31 447 SER A O 1
ATOM 3725 N N . GLY A 1 448 ? 18.417 -5.371 -17.722 1.00 82.31 448 GLY A N 1
ATOM 3726 C CA . GLY A 1 448 ? 17.242 -6.096 -18.215 1.00 82.31 448 GLY A CA 1
ATOM 3727 C C . GLY A 1 448 ? 16.187 -5.167 -18.821 1.00 82.31 448 GLY A C 1
ATOM 3728 O O . GLY A 1 448 ? 15.722 -5.398 -19.934 1.00 82.31 448 GLY A O 1
ATOM 3729 N N . HIS A 1 449 ? 15.876 -4.052 -18.158 1.00 85.75 449 HIS A N 1
ATOM 3730 C CA . HIS A 1 449 ? 14.963 -3.050 -18.713 1.00 85.75 449 HIS A CA 1
ATOM 3731 C C . HIS A 1 449 ? 15.530 -2.372 -19.970 1.00 85.75 449 HIS A C 1
ATOM 3733 O O . HIS A 1 449 ? 14.804 -2.153 -20.936 1.00 85.75 449 HIS A O 1
ATOM 3739 N N . MET A 1 450 ? 16.830 -2.069 -20.015 1.00 87.44 450 MET A N 1
ATOM 3740 C CA . MET A 1 450 ? 17.434 -1.500 -21.226 1.00 87.44 450 MET A CA 1
ATOM 3741 C C . MET A 1 450 ? 17.444 -2.492 -22.397 1.00 87.44 450 MET A C 1
ATOM 3743 O O . MET A 1 450 ? 17.319 -2.076 -23.551 1.00 87.44 450 MET A O 1
ATOM 3747 N N . HIS A 1 451 ? 17.558 -3.791 -22.115 1.00 85.81 451 HIS A N 1
ATOM 3748 C CA . HIS A 1 451 ? 17.416 -4.847 -23.112 1.00 85.81 451 HIS A CA 1
ATOM 3749 C C . HIS A 1 451 ? 15.994 -4.888 -23.685 1.00 85.81 451 HIS A C 1
ATOM 3751 O O . HIS A 1 451 ? 15.826 -4.908 -24.904 1.00 85.81 451 HIS A O 1
ATOM 3757 N N . GLU A 1 452 ? 14.970 -4.822 -22.832 1.00 85.50 452 GLU A N 1
ATOM 3758 C CA . GLU A 1 452 ? 13.577 -4.759 -23.290 1.00 85.50 452 GLU A CA 1
ATOM 3759 C C . GLU A 1 452 ? 13.302 -3.487 -24.101 1.00 85.50 452 GLU A C 1
ATOM 3761 O O . GLU A 1 452 ? 12.720 -3.566 -25.182 1.00 85.50 452 GLU A O 1
ATOM 3766 N N . LEU A 1 453 ? 13.826 -2.329 -23.686 1.00 88.94 453 LEU A N 1
ATOM 3767 C CA . LEU A 1 453 ? 13.730 -1.099 -24.478 1.00 88.94 453 LEU A CA 1
ATOM 3768 C C . LEU A 1 453 ? 14.353 -1.260 -25.876 1.00 88.94 453 LEU A C 1
ATOM 3770 O O . LEU A 1 453 ? 13.767 -0.850 -26.880 1.00 88.94 453 LEU A O 1
ATOM 3774 N N . ARG A 1 454 ? 15.536 -1.881 -25.952 1.00 87.31 454 ARG A N 1
ATOM 3775 C CA . ARG A 1 454 ? 16.243 -2.171 -27.210 1.00 87.31 454 ARG A CA 1
ATOM 3776 C C . ARG A 1 454 ? 15.434 -3.091 -28.126 1.00 87.31 454 ARG A C 1
ATOM 3778 O O . ARG A 1 454 ? 15.408 -2.880 -29.340 1.00 87.31 454 ARG A O 1
ATOM 3785 N N . LYS A 1 455 ? 14.794 -4.101 -27.547 1.00 85.00 455 LYS A N 1
ATOM 3786 C CA . LYS A 1 455 ? 14.004 -5.113 -28.251 1.00 85.00 455 LYS A CA 1
ATOM 3787 C C . LYS A 1 455 ? 12.671 -4.560 -28.756 1.00 85.00 455 LYS A C 1
ATOM 3789 O O . LYS A 1 455 ? 12.313 -4.814 -29.904 1.00 85.00 455 LYS A O 1
ATOM 3794 N N . LEU A 1 456 ? 11.965 -3.792 -27.926 1.00 83.25 456 LEU A N 1
ATOM 3795 C CA . LEU A 1 456 ? 10.646 -3.237 -28.242 1.00 83.25 456 LEU A CA 1
ATOM 3796 C C . LEU A 1 456 ? 10.725 -1.982 -29.128 1.00 83.25 456 LEU A C 1
ATOM 3798 O O . LEU A 1 456 ? 9.779 -1.698 -29.858 1.00 83.25 456 LEU A O 1
ATOM 3802 N N . LYS A 1 457 ? 11.851 -1.250 -29.094 1.00 84.56 457 LYS A N 1
ATOM 3803 C CA . LYS A 1 457 ? 12.104 -0.020 -29.878 1.00 84.56 457 LYS A CA 1
ATOM 3804 C C . LYS A 1 457 ? 11.034 1.068 -29.682 1.00 84.56 457 LYS A C 1
ATOM 3806 O O . LYS A 1 457 ? 10.789 1.874 -30.580 1.00 84.56 457 LYS A O 1
ATOM 3811 N N . ILE A 1 458 ? 10.387 1.079 -28.519 1.00 79.94 458 ILE A N 1
ATOM 3812 C CA . ILE A 1 458 ? 9.298 2.005 -28.194 1.00 79.94 458 ILE A CA 1
ATOM 3813 C C . ILE A 1 458 ? 9.848 3.423 -28.080 1.00 79.94 458 ILE A C 1
ATOM 3815 O O . ILE A 1 458 ? 10.735 3.658 -27.273 1.00 79.94 458 ILE A O 1
ATOM 3819 N N . GLY A 1 459 ? 9.292 4.365 -28.846 1.00 78.00 459 GLY A N 1
ATOM 3820 C CA . GLY A 1 459 ? 9.693 5.775 -28.784 1.00 78.00 459 GLY A CA 1
ATOM 3821 C C . GLY A 1 459 ? 11.046 6.084 -29.434 1.00 78.00 459 GLY A C 1
ATOM 3822 O O . GLY A 1 459 ? 11.602 7.152 -29.193 1.00 78.00 459 GLY A O 1
ATOM 3823 N N . ALA A 1 460 ? 11.582 5.177 -30.260 1.00 85.88 460 ALA A N 1
ATOM 3824 C CA . ALA A 1 460 ? 12.820 5.412 -30.996 1.00 85.88 460 ALA A CA 1
ATOM 3825 C C . ALA A 1 460 ? 12.666 6.557 -32.015 1.00 85.88 460 ALA A C 1
ATOM 3827 O O . ALA A 1 460 ? 11.731 6.575 -32.817 1.00 85.88 460 ALA A O 1
ATOM 3828 N N . ASP A 1 461 ? 13.618 7.488 -32.010 1.00 83.69 461 ASP A N 1
ATOM 3829 C CA . ASP A 1 461 ? 13.589 8.755 -32.753 1.00 83.69 461 ASP A CA 1
ATOM 3830 C C . ASP A 1 461 ? 14.714 8.879 -33.802 1.00 83.69 461 ASP A C 1
ATOM 3832 O O . ASP A 1 461 ? 14.832 9.904 -34.484 1.00 83.69 461 ASP A O 1
ATOM 3836 N N . LEU A 1 462 ? 15.529 7.829 -33.955 1.00 83.38 462 LEU A N 1
ATOM 3837 C CA . LEU A 1 462 ? 16.630 7.735 -34.912 1.00 83.38 462 LEU A CA 1
ATOM 3838 C C . LEU A 1 462 ? 16.605 6.391 -35.645 1.00 83.38 462 LEU A C 1
ATOM 3840 O O . LEU A 1 462 ? 16.663 5.330 -35.020 1.00 83.38 462 LEU A O 1
ATOM 3844 N N . GLN A 1 463 ? 16.594 6.430 -36.977 1.00 84.06 463 GLN A N 1
ATOM 3845 C CA . GLN A 1 463 ? 16.788 5.252 -37.817 1.00 84.06 463 GLN A CA 1
ATOM 3846 C C . GLN A 1 463 ? 18.256 5.135 -38.238 1.00 84.06 463 GLN A C 1
ATOM 3848 O O . GLN A 1 463 ? 18.844 6.062 -38.790 1.00 84.06 463 GLN A O 1
ATOM 3853 N N . VAL A 1 464 ? 18.848 3.968 -38.011 1.00 80.94 464 VAL A N 1
ATOM 3854 C CA . VAL A 1 464 ? 20.193 3.617 -38.457 1.00 80.94 464 VAL A CA 1
ATOM 3855 C C . VAL A 1 464 ? 20.106 2.673 -39.649 1.00 80.94 464 VAL A C 1
ATOM 3857 O O . VAL A 1 464 ? 19.509 1.601 -39.562 1.00 80.94 464 VAL A O 1
ATOM 3860 N N . LEU A 1 465 ? 20.751 3.051 -40.748 1.00 78.88 465 LEU A N 1
ATOM 3861 C CA . LEU A 1 465 ? 20.893 2.230 -41.945 1.00 78.88 465 LEU A CA 1
ATOM 3862 C C . LEU A 1 465 ? 22.300 1.636 -42.010 1.00 78.88 465 LEU A C 1
ATOM 3864 O O . LEU A 1 465 ? 23.293 2.361 -41.949 1.00 78.88 465 LEU A O 1
ATOM 3868 N N . SER A 1 466 ? 22.386 0.322 -42.171 1.00 78.25 466 SER A N 1
ATOM 3869 C CA . SER A 1 466 ? 23.629 -0.406 -42.420 1.00 78.25 466 SER A CA 1
ATOM 3870 C C . SER A 1 466 ? 23.792 -0.703 -43.920 1.00 78.25 466 SER A C 1
ATOM 3872 O O . SER A 1 466 ? 22.793 -0.968 -44.600 1.00 78.25 466 SER A O 1
ATOM 3874 N N . PRO A 1 467 ? 25.026 -0.659 -44.461 1.00 73.50 467 PRO A N 1
ATOM 3875 C CA . PRO A 1 467 ? 25.302 -0.910 -45.868 1.00 73.50 467 PRO A CA 1
ATOM 3876 C C . PRO A 1 467 ? 24.861 -2.314 -46.287 1.00 73.50 467 PRO A C 1
ATOM 3878 O O . PRO A 1 467 ? 25.100 -3.300 -45.589 1.00 73.50 467 PRO A O 1
ATOM 3881 N N . SER A 1 468 ? 24.256 -2.410 -47.472 1.00 72.81 468 SER A N 1
ATOM 3882 C CA . SER A 1 468 ? 23.913 -3.692 -48.087 1.00 72.81 468 SER A CA 1
ATOM 3883 C C . SER A 1 468 ? 25.175 -4.468 -48.463 1.00 72.81 468 SER A C 1
ATOM 3885 O O . SER A 1 468 ? 26.003 -3.968 -49.229 1.00 72.81 468 SER A O 1
ATOM 3887 N N . ILE A 1 469 ? 25.286 -5.719 -48.021 1.00 67.75 469 ILE A N 1
ATOM 3888 C CA . ILE A 1 469 ? 26.276 -6.668 -48.542 1.00 67.75 469 ILE A CA 1
ATOM 3889 C C . 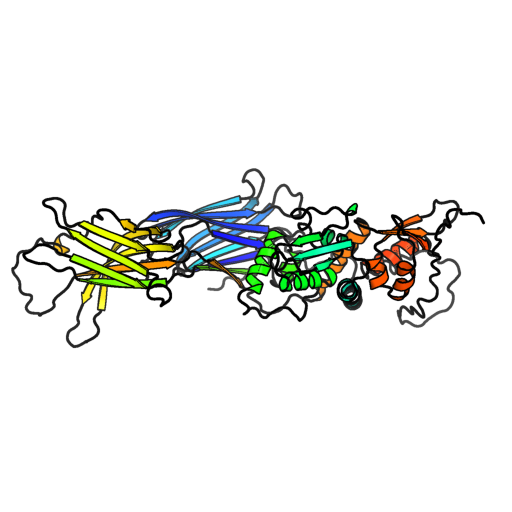ILE A 1 469 ? 25.558 -7.667 -49.452 1.00 67.75 469 ILE A C 1
ATOM 3891 O O . ILE A 1 469 ? 24.514 -8.205 -49.095 1.00 67.75 469 ILE A O 1
ATOM 3895 N N . ASN A 1 470 ? 26.122 -7.927 -50.636 1.00 59.75 470 ASN A N 1
ATOM 3896 C CA . ASN A 1 470 ? 25.693 -8.997 -51.546 1.00 59.75 470 ASN A CA 1
ATOM 3897 C C . ASN A 1 470 ? 24.201 -8.969 -51.950 1.00 59.75 470 ASN A C 1
ATOM 3899 O O . ASN A 1 470 ? 23.527 -9.992 -51.894 1.00 59.75 470 ASN A O 1
ATOM 3903 N N . ARG A 1 471 ? 23.687 -7.813 -52.405 1.00 57.34 471 ARG A N 1
ATOM 3904 C CA . ARG A 1 471 ? 22.298 -7.632 -52.901 1.00 57.34 471 ARG A CA 1
ATOM 3905 C C . ARG A 1 471 ? 21.186 -7.893 -51.870 1.00 57.34 471 ARG A C 1
ATOM 3907 O O . ARG A 1 471 ? 20.018 -7.936 -52.248 1.00 57.34 471 ARG A O 1
ATOM 3914 N N . LEU A 1 472 ? 21.521 -8.034 -50.590 1.00 61.38 472 LEU A N 1
ATOM 3915 C CA . LEU A 1 472 ? 20.537 -8.022 -49.511 1.00 61.38 472 LEU A CA 1
ATOM 3916 C C . LEU A 1 472 ? 20.023 -6.590 -49.278 1.00 61.38 472 LEU A C 1
ATOM 3918 O O . LEU A 1 472 ? 20.776 -5.637 -49.492 1.00 61.38 472 LEU A O 1
ATOM 3922 N N . PRO A 1 473 ? 18.760 -6.414 -48.852 1.00 68.50 473 PRO A N 1
ATOM 3923 C CA . PRO A 1 473 ? 18.237 -5.097 -48.502 1.00 68.50 473 PRO A CA 1
ATOM 3924 C C . PRO A 1 473 ? 19.063 -4.446 -47.379 1.00 68.50 473 PRO A C 1
ATOM 3926 O O . PRO A 1 473 ? 19.593 -5.142 -46.512 1.00 68.50 473 PRO A O 1
ATOM 3929 N N . GLU A 1 474 ? 19.173 -3.110 -47.401 1.00 73.88 474 GLU A N 1
ATOM 3930 C CA . GLU A 1 474 ? 19.803 -2.332 -46.322 1.00 73.88 474 GLU A CA 1
ATOM 3931 C C . GLU A 1 474 ? 19.180 -2.725 -44.974 1.00 73.88 474 GLU A C 1
ATOM 3933 O O . GLU A 1 474 ? 17.957 -2.674 -44.803 1.00 73.88 474 GLU A O 1
ATOM 3938 N N . HIS A 1 475 ? 20.015 -3.117 -44.011 1.00 79.88 475 HIS A N 1
ATOM 3939 C CA . HIS A 1 475 ? 19.535 -3.439 -42.674 1.00 79.88 475 HIS A CA 1
ATOM 3940 C C . HIS A 1 475 ? 19.179 -2.140 -41.946 1.00 79.88 475 HIS A C 1
ATOM 3942 O O . HIS A 1 475 ? 19.988 -1.211 -41.891 1.00 79.88 475 HIS A O 1
ATOM 3948 N N . ARG A 1 476 ? 17.958 -2.077 -41.407 1.00 82.81 476 ARG A N 1
ATOM 3949 C CA . ARG A 1 476 ? 17.423 -0.900 -40.719 1.00 82.81 476 ARG A CA 1
ATOM 3950 C C . ARG A 1 476 ? 17.212 -1.206 -39.252 1.00 82.81 476 ARG A C 1
ATOM 3952 O O . ARG A 1 476 ? 16.540 -2.180 -38.914 1.00 82.81 476 ARG A O 1
ATOM 3959 N N . ASP A 1 477 ? 17.717 -0.328 -38.403 1.00 83.81 477 ASP A N 1
ATOM 3960 C CA . ASP A 1 477 ? 17.485 -0.389 -36.970 1.00 83.81 477 ASP A CA 1
ATOM 3961 C C . ASP A 1 477 ? 16.969 0.945 -36.429 1.00 83.81 477 ASP A C 1
ATOM 3963 O O . ASP A 1 477 ? 17.198 1.987 -37.036 1.00 83.81 477 ASP A O 1
ATOM 3967 N N . CYS A 1 478 ? 16.262 0.918 -35.302 1.00 86.94 478 CYS A N 1
ATOM 3968 C CA . CYS A 1 478 ? 15.735 2.117 -34.654 1.00 86.94 478 CYS A CA 1
ATOM 3969 C C . CYS A 1 478 ? 16.330 2.233 -33.253 1.00 86.94 478 CYS A C 1
ATOM 3971 O O . CYS A 1 478 ? 16.378 1.252 -32.506 1.00 86.94 478 CYS A O 1
ATOM 3973 N N . VAL A 1 479 ? 16.797 3.430 -32.907 1.00 87.44 479 VAL A N 1
ATOM 3974 C CA . VAL A 1 479 ? 17.476 3.729 -31.643 1.00 87.44 479 VAL A CA 1
ATOM 3975 C C . VAL A 1 479 ? 17.019 5.079 -31.084 1.00 87.44 479 VAL A C 1
ATOM 3977 O O . VAL A 1 479 ? 16.405 5.872 -31.790 1.00 87.44 479 VAL A O 1
ATOM 3980 N N . HIS A 1 480 ? 17.347 5.341 -29.819 1.00 89.81 480 HIS A N 1
ATOM 3981 C CA . HIS A 1 480 ? 17.048 6.593 -29.130 1.00 89.81 480 HIS A CA 1
ATOM 3982 C C . HIS A 1 480 ? 18.275 7.516 -29.144 1.00 89.81 480 HIS A C 1
ATOM 3984 O O . HIS A 1 480 ? 19.333 7.133 -28.623 1.00 89.81 480 HIS A O 1
ATOM 3990 N N . LYS A 1 481 ? 18.149 8.737 -29.682 1.00 85.88 481 LYS A N 1
ATOM 3991 C CA . LYS A 1 481 ? 19.236 9.738 -29.736 1.00 85.88 481 LYS A CA 1
ATOM 3992 C C . LYS A 1 481 ? 19.797 10.033 -28.355 1.00 85.88 481 LYS A C 1
ATOM 3994 O O . LYS A 1 481 ? 21.014 10.045 -28.181 1.00 85.88 481 LYS A O 1
ATOM 3999 N N . GLY A 1 482 ? 18.915 10.207 -27.367 1.00 87.31 482 GLY A N 1
ATOM 4000 C CA . GLY A 1 482 ? 19.303 10.445 -25.980 1.00 87.31 482 GLY A CA 1
ATOM 4001 C C . GLY A 1 482 ? 20.256 9.365 -25.468 1.00 87.31 482 GLY A C 1
ATOM 4002 O O . GLY A 1 482 ? 21.344 9.683 -24.987 1.00 87.31 482 GLY A O 1
ATOM 4003 N N . ILE A 1 483 ? 19.895 8.084 -25.620 1.00 88.38 483 ILE A N 1
ATOM 4004 C CA . ILE A 1 483 ? 20.734 6.955 -25.173 1.00 88.38 483 ILE A CA 1
ATOM 4005 C C . ILE A 1 483 ? 22.065 6.950 -25.924 1.00 88.38 483 ILE A C 1
ATOM 4007 O O . ILE A 1 483 ? 23.117 6.824 -25.301 1.00 88.38 483 ILE A O 1
ATOM 4011 N N . LEU A 1 484 ? 22.040 7.134 -27.245 1.00 86.12 484 LEU A N 1
ATOM 4012 C CA . LEU A 1 484 ? 23.257 7.142 -28.051 1.00 86.12 484 LEU A CA 1
ATOM 4013 C C . LEU A 1 484 ? 24.219 8.262 -27.626 1.00 86.12 484 LEU A C 1
ATOM 4015 O O . LEU A 1 484 ? 25.408 8.005 -27.464 1.00 86.12 484 LEU A O 1
ATOM 4019 N N . VAL A 1 485 ? 23.719 9.474 -27.374 1.00 84.62 485 VAL A N 1
ATOM 4020 C CA . VAL A 1 485 ? 24.534 10.617 -26.927 1.00 84.62 485 VAL A CA 1
ATOM 4021 C C . VAL A 1 485 ? 25.008 10.457 -25.488 1.00 84.62 485 VAL A C 1
ATOM 4023 O O . VAL A 1 485 ? 26.156 10.771 -25.188 1.00 84.62 485 VAL A O 1
ATOM 4026 N N . ALA A 1 486 ? 24.179 9.915 -24.597 1.00 86.06 486 ALA A N 1
ATOM 4027 C CA . ALA A 1 486 ? 24.597 9.625 -23.228 1.00 86.06 486 ALA A CA 1
ATOM 4028 C C . ALA A 1 486 ? 25.797 8.663 -23.184 1.00 86.06 486 ALA A C 1
ATOM 4030 O O . ALA A 1 486 ? 26.661 8.796 -22.317 1.00 86.06 486 ALA A O 1
ATOM 4031 N N . ARG A 1 487 ? 25.852 7.730 -24.141 1.00 83.56 487 ARG A N 1
ATOM 4032 C CA . ARG A 1 487 ? 26.863 6.668 -24.249 1.00 83.56 487 ARG A CA 1
ATOM 4033 C C . ARG A 1 487 ? 28.043 7.066 -25.137 1.00 83.56 487 ARG A C 1
ATOM 4035 O O . ARG A 1 487 ? 29.166 6.617 -24.921 1.00 83.56 487 ARG A O 1
ATOM 4042 N N . VAL A 1 488 ? 27.810 7.952 -26.105 1.00 82.56 488 VAL A N 1
ATOM 4043 C CA . VAL A 1 488 ? 28.816 8.496 -27.023 1.00 82.56 488 VAL A CA 1
ATOM 4044 C C . VAL A 1 488 ? 28.653 10.024 -27.136 1.00 82.56 488 VAL A C 1
ATOM 4046 O O . VAL A 1 488 ? 28.190 10.532 -28.159 1.00 82.56 488 VAL A O 1
ATOM 4049 N N . PRO A 1 489 ? 29.086 10.807 -26.125 1.00 78.19 489 PRO A N 1
ATOM 4050 C CA . PRO A 1 489 ? 28.816 12.253 -26.059 1.00 78.19 489 PRO A CA 1
ATOM 4051 C C . PRO A 1 489 ? 29.336 13.071 -27.244 1.00 78.19 489 PRO A C 1
ATOM 4053 O O . PRO A 1 489 ? 28.787 14.120 -27.568 1.00 78.19 489 PRO A O 1
ATOM 4056 N N . ARG A 1 490 ? 30.365 12.577 -27.949 1.00 76.31 490 ARG A N 1
ATOM 4057 C CA . ARG A 1 490 ? 30.919 13.214 -29.160 1.00 76.31 490 ARG A CA 1
ATOM 4058 C C . ARG A 1 490 ? 29.893 13.396 -30.283 1.00 76.31 490 ARG A C 1
ATOM 4060 O O . ARG A 1 490 ? 30.126 14.193 -31.183 1.00 76.31 490 ARG A O 1
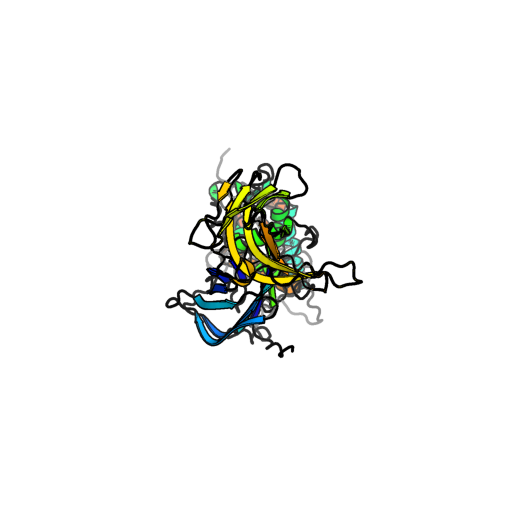ATOM 4067 N N . TRP A 1 491 ? 28.781 12.670 -30.234 1.00 72.06 491 TRP A N 1
ATOM 4068 C CA . TRP A 1 491 ? 27.710 12.742 -31.220 1.00 72.06 491 TRP A CA 1
ATOM 4069 C C . TRP A 1 491 ? 26.694 13.845 -30.956 1.00 72.06 491 TRP A C 1
ATOM 4071 O O . TRP A 1 491 ? 25.916 14.170 -31.849 1.00 72.06 491 TRP A O 1
ATOM 4081 N N . GLN A 1 492 ? 26.717 14.458 -29.771 1.00 75.88 492 GLN A N 1
ATOM 4082 C CA . GLN A 1 492 ? 25.804 15.544 -29.425 1.00 75.88 492 GLN A CA 1
ATOM 4083 C C . GLN A 1 492 ? 25.760 16.652 -30.500 1.00 75.88 492 GLN A C 1
ATOM 4085 O O . GLN A 1 492 ? 24.663 16.938 -30.984 1.00 75.88 492 GLN A O 1
ATOM 4090 N N . PRO A 1 493 ? 26.897 17.203 -30.983 1.00 74.00 493 PRO A N 1
ATOM 4091 C CA . PRO A 1 493 ? 26.865 18.270 -31.984 1.00 74.00 493 PRO A CA 1
ATOM 4092 C C . PRO A 1 493 ? 26.310 17.805 -33.335 1.00 74.00 493 PRO A C 1
ATOM 4094 O O . PRO A 1 493 ? 25.858 18.617 -34.132 1.00 74.00 493 PRO A O 1
ATOM 4097 N N . THR A 1 494 ? 26.358 16.503 -33.623 1.00 69.50 494 THR A N 1
ATOM 4098 C CA . THR A 1 494 ? 25.854 15.956 -34.890 1.00 69.50 494 THR A CA 1
ATOM 4099 C C . THR A 1 494 ? 24.329 16.020 -34.937 1.00 69.50 494 THR A C 1
ATOM 4101 O O . THR A 1 494 ? 23.767 16.388 -35.962 1.00 69.50 494 THR A O 1
ATOM 4104 N N . PHE A 1 495 ? 23.667 15.729 -33.815 1.00 72.44 495 PHE A N 1
ATOM 4105 C CA . PHE A 1 495 ? 22.207 15.770 -33.709 1.00 72.44 495 PHE A CA 1
ATOM 4106 C C . PHE A 1 495 ? 21.661 17.177 -33.447 1.00 72.44 495 PHE A C 1
ATOM 4108 O O . PHE A 1 495 ? 20.590 17.515 -33.933 1.00 72.44 495 PHE A O 1
ATOM 4115 N N . GLU A 1 496 ? 22.394 18.033 -32.730 1.00 70.69 496 GLU A N 1
ATOM 4116 C CA . GLU A 1 496 ? 21.979 19.432 -32.521 1.00 70.69 496 GLU A CA 1
ATOM 4117 C C . GLU A 1 496 ? 21.933 20.240 -33.827 1.00 70.69 496 GLU A C 1
ATOM 4119 O O . GLU A 1 496 ? 21.130 21.162 -33.953 1.00 70.69 496 GLU A O 1
ATOM 4124 N N . ASN A 1 497 ? 22.769 19.871 -34.801 1.00 62.81 497 ASN A N 1
ATOM 4125 C CA . ASN A 1 497 ? 22.860 20.533 -36.102 1.00 62.81 497 ASN A CA 1
ATOM 4126 C C . ASN A 1 497 ? 22.011 19.857 -37.199 1.00 62.81 497 ASN A C 1
ATOM 4128 O O . ASN A 1 497 ? 22.032 20.310 -38.346 1.00 62.81 497 ASN A O 1
ATOM 4132 N N . ALA A 1 498 ? 21.281 18.782 -36.880 1.00 57.78 498 ALA A N 1
ATOM 4133 C CA . ALA A 1 498 ? 20.435 18.073 -37.835 1.00 57.78 498 ALA A CA 1
ATOM 4134 C C . ALA A 1 498 ? 19.052 18.751 -37.986 1.00 57.78 498 ALA A C 1
ATOM 4136 O O . ALA A 1 498 ? 18.495 19.261 -37.008 1.00 57.78 498 ALA A O 1
ATOM 4137 N N . PRO A 1 499 ? 18.469 18.791 -39.201 1.00 54.44 499 PRO A N 1
ATOM 4138 C CA . PRO A 1 499 ? 17.121 19.318 -39.402 1.00 54.44 499 PRO A CA 1
ATOM 4139 C C . PRO A 1 499 ? 16.069 18.434 -38.713 1.00 54.44 499 PRO A C 1
ATOM 4141 O O . PRO A 1 499 ? 16.101 17.211 -38.822 1.00 54.44 499 PRO A O 1
ATOM 4144 N N . ARG A 1 500 ? 15.114 19.072 -38.022 1.00 54.50 500 ARG A N 1
ATOM 4145 C CA . ARG A 1 500 ? 14.084 18.444 -37.169 1.00 54.50 500 ARG A CA 1
ATOM 4146 C C . ARG A 1 500 ? 12.940 17.773 -37.954 1.00 54.50 500 ARG A C 1
ATOM 4148 O O . ARG A 1 500 ? 11.773 18.073 -37.705 1.00 54.50 500 ARG A O 1
ATOM 4155 N N . GLU A 1 501 ? 13.242 16.908 -38.916 1.00 46.84 501 GLU A N 1
ATOM 4156 C CA . GLU A 1 501 ? 12.220 16.085 -39.583 1.00 46.84 501 GLU A CA 1
ATOM 4157 C C . GLU A 1 501 ? 11.923 14.788 -38.804 1.00 46.84 501 GLU A C 1
ATOM 4159 O O . GLU A 1 501 ? 12.705 14.338 -37.965 1.00 46.84 501 GLU A O 1
ATOM 4164 N N . ILE A 1 502 ? 10.737 14.217 -39.046 1.00 51.78 502 ILE A N 1
ATOM 4165 C CA . ILE A 1 502 ? 10.184 13.063 -38.324 1.00 51.78 502 ILE A CA 1
ATOM 4166 C C . ILE A 1 502 ? 10.999 11.811 -38.690 1.00 51.78 502 ILE A C 1
ATOM 4168 O O . ILE A 1 502 ? 10.919 11.313 -39.808 1.00 51.78 502 ILE A O 1
ATOM 4172 N N . VAL A 1 503 ? 11.768 11.326 -37.709 1.00 54.19 503 VAL A N 1
ATOM 4173 C CA . VAL A 1 503 ? 12.784 10.259 -37.780 1.00 54.19 503 VAL A CA 1
ATOM 4174 C C . VAL A 1 503 ? 14.009 10.652 -38.610 1.00 54.19 503 VAL A C 1
ATOM 4176 O O . VAL A 1 503 ? 14.094 10.437 -39.819 1.00 54.19 503 VAL A O 1
ATOM 4179 N N . GLU A 1 504 ? 15.021 11.176 -37.919 1.00 68.00 504 GLU A N 1
ATOM 4180 C CA . GLU A 1 504 ? 16.343 11.357 -38.514 1.00 68.00 504 GLU A CA 1
ATOM 4181 C C . GLU A 1 504 ? 16.901 9.994 -38.929 1.00 68.00 504 GLU A C 1
ATOM 4183 O O . GLU A 1 504 ? 16.784 9.006 -38.203 1.00 68.00 504 GLU A O 1
ATOM 4188 N N . THR A 1 505 ? 17.500 9.935 -40.114 1.00 70.88 505 THR A N 1
ATOM 4189 C CA . THR A 1 505 ? 18.110 8.717 -40.646 1.00 70.88 505 THR A CA 1
ATOM 4190 C C . THR A 1 505 ? 19.618 8.905 -40.748 1.00 70.88 505 THR A C 1
ATOM 4192 O O . THR A 1 505 ? 20.092 9.865 -41.353 1.00 70.88 505 THR A O 1
ATOM 4195 N N . VAL A 1 506 ? 20.390 7.980 -40.178 1.00 73.06 506 VAL A N 1
ATOM 4196 C CA . VAL A 1 506 ? 21.859 7.999 -40.197 1.00 73.06 506 VAL A CA 1
ATOM 4197 C C . VAL A 1 506 ? 22.388 6.726 -40.839 1.00 73.06 506 VAL A C 1
ATOM 4199 O O . VAL A 1 506 ? 21.897 5.632 -40.569 1.00 73.06 506 VAL A O 1
ATOM 4202 N N . ARG A 1 507 ? 23.422 6.851 -41.679 1.00 69.00 507 ARG A N 1
ATOM 4203 C CA . ARG A 1 507 ? 24.100 5.701 -42.282 1.00 69.00 507 ARG A CA 1
ATOM 4204 C C . ARG A 1 507 ? 25.338 5.311 -41.480 1.00 69.00 507 ARG A C 1
ATOM 4206 O O . ARG A 1 507 ? 26.203 6.132 -41.176 1.00 69.00 507 ARG A O 1
ATOM 4213 N N . CYS A 1 508 ? 25.410 4.032 -41.150 1.00 72.44 508 CYS A N 1
ATOM 4214 C CA . CYS A 1 508 ? 26.542 3.380 -40.508 1.00 72.44 508 CYS A CA 1
ATOM 4215 C C . CYS A 1 508 ? 27.503 2.791 -41.551 1.00 72.44 508 CYS A C 1
ATOM 4217 O O . CYS A 1 508 ? 27.098 2.553 -42.682 1.00 72.44 508 CYS A O 1
ATOM 4219 N N . THR A 1 509 ? 28.746 2.490 -41.175 1.00 71.62 509 THR A N 1
ATOM 4220 C CA . THR A 1 509 ? 29.637 1.609 -41.957 1.00 71.62 509 THR A CA 1
ATOM 4221 C C . THR A 1 509 ? 29.638 0.163 -41.472 1.00 71.62 509 THR A C 1
ATOM 4223 O O . THR A 1 509 ? 30.106 -0.723 -42.183 1.00 71.62 509 THR A O 1
ATOM 4226 N N . LEU A 1 510 ? 29.101 -0.109 -40.281 1.00 71.38 510 LEU A N 1
ATOM 4227 C CA . LEU A 1 510 ? 28.997 -1.458 -39.730 1.00 71.38 510 LEU A CA 1
ATOM 4228 C C . LEU A 1 510 ? 27.943 -2.266 -40.481 1.00 71.38 510 LEU A C 1
ATOM 4230 O O . LEU A 1 510 ? 26.840 -1.787 -40.735 1.00 71.38 510 LEU A O 1
ATOM 4234 N N . VAL A 1 511 ? 28.273 -3.519 -40.769 1.00 76.25 511 VAL A N 1
ATOM 4235 C CA . VAL A 1 511 ? 27.361 -4.515 -41.344 1.00 76.25 511 VAL A CA 1
ATOM 4236 C C . VAL A 1 511 ? 26.259 -4.882 -40.347 1.00 76.25 511 VAL A C 1
ATOM 4238 O O . VAL A 1 511 ? 26.485 -4.786 -39.143 1.00 76.25 511 VAL A O 1
ATOM 4241 N N . GLY A 1 512 ? 25.090 -5.323 -40.823 1.00 73.00 512 GLY A N 1
ATOM 4242 C CA . GLY A 1 512 ? 23.893 -5.502 -39.986 1.00 73.00 512 GLY A CA 1
ATOM 4243 C C . GLY A 1 512 ? 24.112 -6.326 -38.709 1.00 73.00 512 GLY A C 1
ATOM 4244 O O . GLY A 1 512 ? 23.696 -5.909 -37.632 1.00 73.00 512 GLY A O 1
ATOM 4245 N N . GLU A 1 513 ? 24.843 -7.441 -38.795 1.00 73.62 513 GLU A N 1
ATOM 4246 C CA . GLU A 1 513 ? 25.171 -8.270 -37.622 1.00 73.62 513 GLU A CA 1
ATOM 4247 C C . GLU A 1 513 ? 26.054 -7.523 -36.611 1.00 73.62 513 GLU A C 1
ATOM 4249 O O . GLU A 1 513 ? 25.748 -7.483 -35.420 1.00 73.62 513 GLU A O 1
ATOM 4254 N N . ALA A 1 514 ? 27.120 -6.866 -37.080 1.00 72.56 514 ALA A N 1
ATOM 4255 C CA . ALA A 1 514 ? 28.012 -6.081 -36.229 1.00 72.56 514 ALA A CA 1
ATOM 4256 C C . ALA A 1 514 ? 27.297 -4.870 -35.611 1.00 72.56 514 ALA A C 1
ATOM 4258 O O . ALA A 1 514 ? 27.528 -4.545 -34.447 1.00 72.56 514 ALA A O 1
ATOM 4259 N N . LEU A 1 515 ? 26.405 -4.228 -36.373 1.00 77.94 515 LEU A N 1
ATOM 4260 C CA . LEU A 1 515 ? 25.575 -3.131 -35.894 1.00 77.94 515 LEU A CA 1
ATOM 4261 C C . LEU A 1 515 ? 24.677 -3.592 -34.742 1.00 77.94 515 LEU A C 1
ATOM 4263 O O . LEU A 1 515 ? 24.658 -2.927 -33.709 1.00 77.94 515 LEU A O 1
ATOM 4267 N N . SER A 1 516 ? 23.996 -4.736 -34.876 1.00 77.81 516 SER A N 1
ATOM 4268 C CA . SER A 1 516 ? 23.140 -5.263 -33.806 1.00 77.81 516 SER A CA 1
ATOM 4269 C C . SER A 1 516 ? 23.923 -5.463 -32.509 1.00 77.81 516 SER A C 1
ATOM 4271 O O . SER A 1 516 ? 23.485 -4.988 -31.466 1.00 77.81 516 SER A O 1
ATOM 4273 N N . TYR A 1 517 ? 25.118 -6.064 -32.570 1.00 74.62 517 TYR A N 1
ATOM 4274 C CA . TYR A 1 517 ? 25.955 -6.265 -31.381 1.00 74.62 517 TYR A CA 1
ATOM 4275 C C . TYR A 1 517 ? 26.407 -4.956 -30.729 1.00 74.62 517 TYR A C 1
ATOM 4277 O O . TYR A 1 517 ? 26.408 -4.843 -29.503 1.00 74.62 517 TYR A O 1
ATOM 4285 N N . VAL A 1 518 ? 26.793 -3.961 -31.532 1.00 79.62 518 VAL A N 1
ATOM 4286 C CA . VAL A 1 518 ? 27.194 -2.644 -31.015 1.00 79.62 518 VAL A CA 1
ATOM 4287 C C . VAL A 1 518 ? 26.009 -1.938 -30.361 1.00 79.62 518 VAL A C 1
ATOM 4289 O O . VAL A 1 518 ? 26.164 -1.358 -29.287 1.00 79.62 518 VAL A O 1
ATOM 4292 N N . LEU A 1 519 ? 24.822 -2.009 -30.964 1.00 83.19 519 LEU A N 1
ATOM 4293 C CA . LEU A 1 519 ? 23.610 -1.436 -30.384 1.00 83.19 519 LEU A CA 1
ATOM 4294 C C . LEU A 1 519 ? 23.209 -2.155 -29.094 1.00 83.19 519 LEU A C 1
ATOM 4296 O O . LEU A 1 519 ? 22.905 -1.493 -28.106 1.00 83.19 519 LEU A O 1
ATOM 4300 N N . ASP A 1 520 ? 23.291 -3.481 -29.043 1.00 79.50 520 ASP A N 1
ATOM 4301 C CA . ASP A 1 520 ? 23.002 -4.234 -27.820 1.00 79.50 520 ASP A CA 1
ATOM 4302 C C . ASP A 1 520 ? 23.979 -3.863 -26.696 1.00 79.50 520 ASP A C 1
ATOM 4304 O O . ASP A 1 520 ? 23.561 -3.651 -25.555 1.00 79.50 520 ASP A O 1
ATOM 4308 N N . TYR A 1 521 ? 25.261 -3.668 -27.019 1.00 80.25 521 TYR A N 1
ATOM 4309 C CA . TYR A 1 521 ? 26.263 -3.165 -26.078 1.00 80.25 521 TYR A CA 1
ATOM 4310 C C . TYR A 1 521 ? 25.966 -1.730 -25.602 1.00 80.25 521 TYR A C 1
ATOM 4312 O O . TYR A 1 521 ? 26.083 -1.427 -24.411 1.00 80.25 521 TYR A O 1
ATOM 4320 N N . ILE A 1 522 ? 25.524 -0.839 -26.497 1.00 83.44 522 ILE A N 1
ATOM 4321 C CA . ILE A 1 522 ? 25.137 0.537 -26.144 1.00 83.44 522 ILE A CA 1
ATOM 4322 C C . ILE A 1 522 ? 23.991 0.543 -25.126 1.00 83.44 522 ILE A C 1
ATOM 4324 O O . ILE A 1 522 ? 24.032 1.358 -24.206 1.00 83.44 522 ILE A O 1
ATOM 4328 N N . TYR A 1 523 ? 23.013 -0.357 -25.245 1.00 84.75 523 TYR A N 1
ATOM 4329 C CA . TYR A 1 523 ? 21.866 -0.396 -24.332 1.00 84.75 523 TYR A CA 1
ATOM 4330 C C . TYR A 1 523 ? 22.151 -1.168 -23.041 1.00 84.75 523 TYR A C 1
ATOM 4332 O O . TYR A 1 523 ? 21.707 -0.747 -21.979 1.00 84.75 523 TYR A O 1
ATOM 4340 N N . THR A 1 524 ? 22.881 -2.283 -23.111 1.00 76.12 524 THR A N 1
ATOM 4341 C CA . THR A 1 524 ? 22.914 -3.272 -22.015 1.00 76.12 524 THR A CA 1
ATOM 4342 C C . THR A 1 524 ? 24.286 -3.479 -21.375 1.00 76.12 524 THR A C 1
ATOM 4344 O O . THR A 1 524 ? 24.356 -4.113 -20.322 1.00 76.12 524 THR A O 1
ATOM 4347 N N . GLU A 1 525 ? 25.374 -2.979 -21.986 1.00 72.19 525 GLU A N 1
ATOM 4348 C CA . GLU A 1 525 ? 26.769 -3.309 -21.616 1.00 72.19 525 GLU A CA 1
ATOM 4349 C C . GLU A 1 525 ? 27.069 -4.825 -21.611 1.00 72.19 525 GLU A C 1
ATOM 4351 O O . GLU A 1 525 ? 28.081 -5.277 -21.072 1.00 72.19 525 GLU A O 1
ATOM 4356 N N . CYS A 1 526 ? 26.214 -5.650 -22.230 1.00 59.94 526 CYS A N 1
ATOM 4357 C CA . CYS A 1 526 ? 26.404 -7.091 -22.244 1.00 59.94 526 CYS A CA 1
ATOM 4358 C C . CYS A 1 526 ? 27.394 -7.532 -23.326 1.00 59.94 526 CYS A C 1
ATOM 4360 O O . CYS A 1 526 ? 27.223 -7.244 -24.513 1.00 59.94 526 CYS A O 1
ATOM 4362 N N . LYS A 1 527 ? 28.398 -8.327 -22.944 1.00 52.78 527 LYS A N 1
ATOM 4363 C CA . LYS A 1 527 ? 29.290 -9.011 -23.890 1.00 52.78 527 LYS A CA 1
ATOM 4364 C C . LYS A 1 527 ? 28.585 -10.216 -24.516 1.00 52.78 527 LYS A C 1
ATOM 4366 O O . LYS A 1 527 ? 28.828 -11.347 -24.115 1.00 52.78 527 LYS A O 1
ATOM 4371 N N . ILE A 1 528 ? 27.753 -10.011 -25.534 1.00 44.91 528 ILE A N 1
ATOM 4372 C CA . ILE A 1 528 ? 27.226 -11.150 -26.315 1.00 44.91 528 ILE A CA 1
ATOM 4373 C C . ILE A 1 528 ? 28.296 -11.720 -27.280 1.00 44.91 528 ILE A C 1
ATOM 4375 O O . ILE A 1 528 ? 28.241 -12.883 -27.667 1.00 44.91 528 ILE A O 1
ATOM 4379 N N . ALA A 1 529 ? 29.353 -10.975 -27.618 1.00 37.31 529 ALA A N 1
ATOM 4380 C CA . ALA A 1 529 ? 30.202 -11.294 -28.773 1.00 37.31 529 ALA A CA 1
ATOM 4381 C C . ALA A 1 529 ? 31.662 -11.686 -28.452 1.00 37.31 529 ALA A C 1
ATOM 4383 O O . ALA A 1 529 ? 32.594 -11.132 -29.026 1.00 37.31 529 ALA A O 1
ATOM 4384 N N . ALA A 1 530 ? 31.887 -12.664 -27.569 1.00 35.41 530 ALA A N 1
ATOM 4385 C CA . ALA A 1 530 ? 33.186 -13.361 -27.508 1.00 35.41 530 ALA A CA 1
ATOM 4386 C C . ALA A 1 530 ? 33.075 -14.895 -27.594 1.00 35.41 530 ALA A C 1
ATOM 4388 O O . ALA A 1 530 ? 34.030 -15.551 -27.995 1.00 35.41 530 ALA A O 1
ATOM 4389 N N . ALA A 1 531 ? 31.915 -15.478 -27.270 1.00 34.44 531 ALA A N 1
ATOM 4390 C CA . ALA A 1 531 ? 31.752 -16.933 -27.183 1.00 34.44 531 ALA A CA 1
ATOM 4391 C C . ALA A 1 531 ? 31.204 -17.608 -28.461 1.00 34.44 531 ALA A C 1
ATOM 4393 O O . ALA A 1 531 ? 31.335 -18.821 -28.600 1.00 34.44 531 ALA A O 1
ATOM 4394 N N . LEU A 1 532 ? 30.625 -16.857 -29.409 1.00 32.97 532 LEU A N 1
ATOM 4395 C CA . LEU A 1 532 ? 29.949 -17.423 -30.594 1.00 32.97 532 LEU A CA 1
ATOM 4396 C C . LEU A 1 532 ? 30.813 -17.510 -31.869 1.00 32.97 532 LEU A C 1
ATOM 4398 O O . LEU A 1 532 ? 30.361 -18.034 -32.883 1.00 32.97 532 LEU A O 1
ATOM 4402 N N . TRP A 1 533 ? 32.079 -17.085 -31.833 1.00 34.25 533 TRP A N 1
ATOM 4403 C CA . TRP A 1 533 ? 33.011 -17.284 -32.952 1.00 34.25 533 TRP A CA 1
ATOM 4404 C C . TRP A 1 533 ? 33.692 -18.665 -32.868 1.00 34.25 533 TRP A C 1
ATOM 4406 O O . TRP A 1 533 ? 34.792 -18.805 -32.338 1.00 34.25 533 TRP A O 1
ATOM 4416 N N . ARG A 1 534 ? 33.042 -19.703 -33.414 1.00 29.98 534 ARG A N 1
ATOM 4417 C CA . ARG A 1 534 ? 33.657 -21.010 -33.751 1.00 29.98 534 ARG A CA 1
ATOM 4418 C C . ARG A 1 534 ? 33.562 -21.303 -35.257 1.00 29.98 534 ARG A C 1
ATOM 4420 O O . ARG A 1 534 ? 33.102 -22.362 -35.667 1.00 29.98 534 ARG A O 1
ATOM 4427 N N . GLY A 1 535 ? 33.992 -20.354 -36.086 1.00 30.47 535 GLY A N 1
ATOM 4428 C CA . GLY A 1 535 ? 34.159 -20.528 -37.534 1.00 30.47 535 GLY A CA 1
ATOM 4429 C C . GLY A 1 535 ? 35.529 -20.012 -37.986 1.00 30.47 535 GLY A C 1
ATOM 4430 O O . GLY A 1 535 ? 36.098 -19.157 -37.301 1.00 30.47 535 GLY A O 1
ATOM 4431 N N . PRO A 1 536 ? 36.102 -20.528 -39.091 1.00 27.39 536 PRO A N 1
ATOM 4432 C CA . PRO A 1 536 ? 37.416 -20.100 -39.550 1.00 27.39 536 PRO A CA 1
ATOM 4433 C C . PRO A 1 536 ? 37.346 -18.628 -39.965 1.00 27.39 536 PRO A C 1
ATOM 4435 O O . PRO A 1 536 ? 36.569 -18.249 -40.839 1.00 27.39 536 PRO A O 1
ATOM 4438 N N . ALA A 1 537 ? 38.152 -17.798 -39.307 1.00 29.91 537 ALA A N 1
ATOM 4439 C CA . ALA A 1 537 ? 38.232 -16.375 -39.586 1.00 29.91 537 ALA A CA 1
ATOM 4440 C C . ALA A 1 537 ? 38.612 -16.118 -41.060 1.00 29.91 537 ALA A C 1
ATOM 4442 O O . ALA A 1 537 ? 39.523 -16.778 -41.579 1.00 29.91 537 ALA A O 1
ATOM 4443 N N . PRO A 1 538 ? 37.994 -15.135 -41.740 1.00 27.56 538 PRO A N 1
ATOM 4444 C CA . PRO A 1 538 ? 38.575 -14.596 -42.958 1.00 27.56 538 PRO A CA 1
ATOM 4445 C C . PRO A 1 538 ? 39.952 -14.010 -42.613 1.00 27.56 538 PRO A C 1
ATOM 4447 O O . PRO A 1 538 ? 40.138 -13.402 -41.560 1.00 27.56 538 PRO A O 1
ATOM 4450 N N . ARG A 1 539 ? 40.932 -14.271 -43.483 1.00 24.58 539 ARG A N 1
ATOM 4451 C CA . ARG A 1 539 ? 42.381 -14.050 -43.317 1.00 24.58 539 ARG A CA 1
ATOM 4452 C C . ARG A 1 539 ? 42.787 -12.584 -43.057 1.00 24.58 539 ARG A C 1
ATOM 4454 O O . ARG A 1 539 ? 43.444 -11.976 -43.894 1.00 24.58 539 ARG A O 1
ATOM 4461 N N . LEU A 1 540 ? 42.442 -12.024 -41.900 1.00 26.19 540 LEU A N 1
ATOM 4462 C CA . LEU A 1 540 ? 42.894 -10.695 -41.464 1.00 26.19 540 LEU A CA 1
ATOM 4463 C C . LEU A 1 540 ? 43.650 -10.695 -40.129 1.00 26.19 540 LEU A C 1
ATOM 4465 O O . LEU A 1 540 ? 44.152 -9.655 -39.725 1.00 26.19 540 LEU A O 1
ATOM 4469 N N . PHE A 1 541 ? 43.814 -11.847 -39.473 1.00 29.06 541 PHE A N 1
ATOM 4470 C CA . PHE A 1 541 ? 44.525 -11.925 -38.195 1.00 29.06 541 PHE A CA 1
ATOM 4471 C C . PHE A 1 541 ? 45.481 -13.124 -38.147 1.00 29.06 541 PHE A C 1
ATOM 4473 O O . PHE A 1 541 ? 45.107 -14.232 -37.772 1.00 29.06 541 PHE A O 1
ATOM 4480 N N . GLN A 1 542 ? 46.743 -12.889 -38.516 1.00 23.00 542 GLN A N 1
ATOM 4481 C CA . GLN A 1 542 ? 47.882 -13.726 -38.136 1.00 23.00 542 GLN A CA 1
ATOM 4482 C C . GLN A 1 542 ? 48.931 -12.852 -37.440 1.00 23.00 542 GLN A C 1
ATOM 4484 O O . GLN A 1 542 ? 49.656 -12.124 -38.104 1.00 23.00 542 GLN A O 1
ATOM 4489 N N . ALA A 1 543 ? 49.001 -12.947 -36.109 1.00 24.62 543 ALA A N 1
ATOM 4490 C CA . ALA A 1 543 ? 50.234 -12.924 -35.313 1.00 24.62 543 ALA A CA 1
ATOM 4491 C C . ALA A 1 543 ? 49.892 -13.211 -33.836 1.00 24.62 543 ALA A C 1
ATOM 4493 O O . ALA A 1 543 ? 49.034 -12.564 -33.242 1.00 24.62 543 ALA A O 1
ATOM 4494 N N . GLN A 1 544 ? 50.543 -14.229 -33.274 1.00 21.62 544 GLN A N 1
ATOM 4495 C CA . GLN A 1 544 ? 50.457 -14.689 -31.880 1.00 21.62 544 GLN A CA 1
ATOM 4496 C C . GLN A 1 544 ? 51.267 -13.774 -30.909 1.00 21.62 544 GLN A C 1
ATOM 4498 O O . GLN A 1 544 ? 51.892 -12.821 -31.362 1.00 21.62 544 GLN A O 1
ATOM 4503 N N . PRO A 1 545 ? 51.474 -14.132 -29.621 1.00 30.50 545 PRO A N 1
ATOM 4504 C CA . PRO A 1 545 ? 50.501 -14.280 -28.537 1.00 30.50 545 PRO A CA 1
ATOM 4505 C C . PRO A 1 545 ? 50.965 -13.515 -27.272 1.00 30.50 545 PRO A C 1
ATOM 4507 O O . PRO A 1 545 ? 52.092 -13.689 -26.814 1.00 30.50 545 PRO A O 1
ATOM 4510 N N . ARG A 1 546 ? 50.095 -12.741 -26.614 1.00 21.59 546 ARG A N 1
ATOM 4511 C CA . ARG A 1 546 ? 50.185 -12.511 -25.158 1.00 21.59 546 ARG A CA 1
ATOM 4512 C C . ARG A 1 546 ? 48.862 -11.973 -24.632 1.00 21.59 546 ARG A C 1
ATOM 4514 O O . ARG A 1 546 ? 48.317 -10.991 -25.116 1.00 21.59 546 ARG A O 1
ATOM 4521 N N . VAL A 1 547 ? 48.343 -12.710 -23.663 1.00 26.89 547 VAL A N 1
ATOM 4522 C CA . VAL A 1 547 ? 47.039 -12.561 -23.032 1.00 26.89 547 VAL A CA 1
ATOM 4523 C C . VAL A 1 547 ? 47.003 -11.278 -22.203 1.00 26.89 547 VAL A C 1
ATOM 4525 O O . VAL A 1 547 ? 47.513 -11.228 -21.091 1.00 26.89 547 VAL A O 1
ATOM 4528 N N . GLN A 1 548 ? 46.357 -10.258 -22.755 1.00 20.34 548 GLN A N 1
ATOM 4529 C CA . GLN A 1 548 ? 45.553 -9.278 -22.034 1.00 20.34 548 GLN A CA 1
ATOM 4530 C C . GLN A 1 548 ? 44.334 -9.034 -22.926 1.00 20.34 548 GLN A C 1
ATOM 4532 O O . GLN A 1 548 ? 44.459 -8.418 -23.980 1.00 20.34 548 GLN A O 1
ATOM 4537 N N . MET A 1 549 ? 43.147 -9.509 -22.530 1.00 23.95 549 MET A N 1
ATOM 4538 C CA . MET A 1 549 ? 41.875 -9.010 -23.078 1.00 23.95 549 MET A CA 1
ATOM 4539 C C . MET A 1 549 ? 41.643 -7.583 -22.551 1.00 23.95 549 MET A C 1
ATOM 4541 O O . MET A 1 549 ? 40.665 -7.285 -21.873 1.00 23.95 549 MET A O 1
ATOM 4545 N N . GLY A 1 550 ? 42.585 -6.687 -22.840 1.00 21.14 550 GLY A N 1
ATOM 4546 C CA . GLY A 1 550 ? 42.265 -5.292 -23.016 1.00 21.14 550 GLY A CA 1
ATOM 4547 C C . GLY A 1 550 ? 41.516 -5.225 -24.333 1.00 21.14 550 GLY A C 1
ATOM 4548 O O . GLY A 1 550 ? 42.102 -5.445 -25.392 1.00 21.14 550 GLY A O 1
ATOM 4549 N N . LEU A 1 551 ? 40.217 -4.937 -24.273 1.00 27.30 551 LEU A N 1
ATOM 4550 C CA . LEU A 1 551 ? 39.577 -4.223 -25.365 1.00 27.30 551 LEU A CA 1
ATOM 4551 C C . LEU A 1 551 ? 40.361 -2.910 -25.494 1.00 27.30 551 LEU A C 1
ATOM 4553 O O . LEU A 1 551 ? 40.046 -1.908 -24.855 1.00 27.30 551 LEU A O 1
ATOM 4557 N N . TYR A 1 552 ? 41.437 -2.934 -26.278 1.00 22.70 552 TYR A N 1
ATOM 4558 C CA . TYR A 1 552 ? 42.017 -1.741 -26.856 1.00 22.70 552 TYR A CA 1
ATOM 4559 C C . TYR A 1 552 ? 40.980 -1.231 -27.858 1.00 22.70 552 TYR A C 1
ATOM 4561 O O . TYR A 1 552 ? 41.085 -1.411 -29.066 1.00 22.70 552 TYR A O 1
ATOM 4569 N N . ILE A 1 553 ? 39.965 -0.559 -27.315 1.00 31.02 553 ILE A N 1
ATOM 4570 C CA . ILE A 1 553 ? 39.280 0.560 -27.954 1.00 31.02 553 ILE A CA 1
ATOM 4571 C C . ILE A 1 553 ? 40.332 1.680 -28.009 1.00 31.02 553 ILE A C 1
ATOM 4573 O O . ILE A 1 553 ? 40.240 2.688 -27.312 1.00 31.02 553 ILE A O 1
ATOM 4577 N N . ASN A 1 554 ? 41.422 1.450 -28.748 1.00 21.19 554 ASN A N 1
ATOM 4578 C CA . ASN A 1 554 ? 42.401 2.483 -29.033 1.00 21.19 554 ASN A CA 1
ATOM 4579 C C . ASN A 1 554 ? 41.739 3.347 -30.094 1.00 21.19 554 ASN A C 1
ATOM 4581 O O . ASN A 1 554 ? 41.663 2.966 -31.256 1.00 21.19 554 ASN A O 1
ATOM 4585 N N . ASN A 1 555 ? 41.192 4.464 -29.626 1.00 27.91 555 ASN A N 1
ATOM 4586 C CA . ASN A 1 555 ? 40.430 5.437 -30.385 1.00 27.91 555 ASN A CA 1
ATOM 4587 C C . ASN A 1 555 ? 39.112 4.892 -30.977 1.00 27.91 555 ASN A C 1
ATOM 4589 O O . ASN A 1 555 ? 39.072 4.297 -32.048 1.00 27.91 555 ASN A O 1
ATOM 4593 N N . MET A 1 556 ? 37.979 5.238 -30.347 1.00 30.91 556 MET A N 1
ATOM 4594 C CA . MET A 1 556 ? 36.719 5.432 -31.085 1.00 30.91 556 MET A CA 1
ATOM 4595 C C . MET A 1 556 ? 36.865 6.629 -32.057 1.00 30.91 556 MET A C 1
ATOM 4597 O O . MET A 1 556 ? 36.209 7.660 -31.886 1.00 30.91 556 MET A O 1
ATOM 4601 N N . THR A 1 557 ? 37.793 6.556 -33.012 1.00 29.28 557 THR A N 1
ATOM 4602 C CA . THR A 1 557 ? 37.937 7.517 -34.117 1.00 29.28 557 THR A CA 1
ATOM 4603 C C . THR A 1 557 ? 37.479 6.945 -35.447 1.00 29.28 557 THR A C 1
ATOM 4605 O O . THR A 1 557 ? 37.186 7.732 -36.331 1.00 29.28 557 THR A O 1
ATOM 4608 N N . ASP A 1 558 ? 37.320 5.625 -35.584 1.00 31.77 558 ASP A N 1
ATOM 4609 C CA . ASP A 1 558 ? 37.085 5.019 -36.901 1.00 31.77 558 ASP A CA 1
ATOM 4610 C C . ASP A 1 558 ? 35.957 3.978 -36.917 1.00 31.77 558 ASP A C 1
ATOM 4612 O O . ASP A 1 558 ? 36.072 2.923 -37.533 1.00 31.77 558 ASP A O 1
ATOM 4616 N N . ILE A 1 559 ? 34.815 4.288 -36.292 1.00 35.81 559 ILE A N 1
ATOM 4617 C CA . ILE A 1 559 ? 33.548 3.846 -36.890 1.00 35.81 559 ILE A CA 1
ATOM 4618 C C . ILE A 1 559 ? 33.071 5.042 -37.699 1.00 35.81 559 ILE A C 1
ATOM 4620 O O . ILE A 1 559 ? 32.652 6.049 -37.133 1.00 35.81 559 ILE A O 1
ATOM 4624 N N . TRP A 1 560 ? 33.208 4.971 -39.016 1.00 32.44 560 TRP A N 1
ATOM 4625 C CA . TRP A 1 560 ? 32.743 6.029 -39.897 1.00 32.44 560 TRP A CA 1
ATOM 4626 C C . TRP A 1 560 ? 31.216 5.950 -39.933 1.00 32.44 560 TRP A C 1
ATOM 4628 O O . TRP A 1 560 ? 30.641 4.950 -40.354 1.00 32.44 560 TRP A O 1
ATOM 4638 N N . TRP A 1 561 ? 30.534 6.969 -39.434 1.00 37.12 561 TRP A N 1
ATOM 4639 C CA . TRP A 1 561 ? 29.094 7.117 -39.604 1.00 37.12 561 TRP A CA 1
ATOM 4640 C C . TRP A 1 561 ? 28.883 8.362 -40.445 1.00 37.12 561 TRP A C 1
ATOM 4642 O O . TRP A 1 561 ? 29.298 9.453 -40.061 1.00 37.12 561 TRP A O 1
ATOM 4652 N N . HIS A 1 562 ? 28.293 8.193 -41.621 1.00 30.34 562 HIS A N 1
ATOM 4653 C CA . HIS A 1 562 ? 27.993 9.308 -42.504 1.00 30.34 562 HIS A CA 1
ATOM 4654 C C . HIS A 1 562 ? 26.526 9.681 -42.304 1.00 30.34 562 HIS A C 1
ATOM 4656 O O . HIS A 1 562 ? 25.621 8.927 -42.664 1.00 30.34 562 HIS A O 1
ATOM 4662 N N . VAL A 1 563 ? 26.272 10.855 -41.728 1.00 28.38 563 VAL A N 1
ATOM 4663 C CA . VAL A 1 563 ? 24.927 11.437 -41.717 1.00 28.38 563 VAL A CA 1
ATOM 4664 C C . VAL A 1 563 ? 24.662 12.000 -43.109 1.00 28.38 563 VAL A C 1
ATOM 4666 O O . VAL A 1 563 ? 25.277 12.982 -43.517 1.00 28.38 563 VAL A O 1
ATOM 4669 N N . TYR A 1 564 ? 23.772 11.356 -43.860 1.00 27.12 564 TYR A N 1
ATOM 4670 C CA . TYR A 1 564 ? 23.265 11.888 -45.121 1.00 27.12 564 TYR A CA 1
ATOM 4671 C C . TYR A 1 564 ? 21.943 12.598 -44.832 1.00 27.12 564 TYR A C 1
ATOM 4673 O O . TYR A 1 564 ? 20.921 11.948 -44.638 1.00 27.12 564 TYR A O 1
ATOM 4681 N N . VAL A 1 565 ? 21.966 13.930 -44.800 1.00 27.00 565 VAL A N 1
ATOM 4682 C CA . VAL A 1 565 ? 20.745 14.745 -44.830 1.00 27.00 565 VAL A CA 1
ATOM 4683 C C . VAL A 1 565 ? 20.325 14.868 -46.299 1.00 27.00 565 VAL A C 1
ATOM 4685 O O . VAL A 1 565 ? 21.127 15.363 -47.100 1.00 27.00 565 VAL A O 1
ATOM 4688 N N . PRO A 1 566 ? 19.121 14.428 -46.707 1.00 25.52 566 PRO A N 1
ATOM 4689 C CA . PRO A 1 566 ? 18.649 14.674 -48.060 1.00 25.52 566 PRO A CA 1
ATOM 4690 C C . PRO A 1 566 ? 18.511 16.188 -48.260 1.00 25.52 566 PRO A C 1
ATOM 4692 O O . PRO A 1 566 ? 17.677 16.834 -47.630 1.00 25.52 566 PRO A O 1
ATOM 4695 N N . LYS A 1 567 ? 19.328 16.783 -49.137 1.00 27.52 567 LYS A N 1
ATOM 4696 C CA . LYS A 1 567 ? 19.018 18.108 -49.686 1.00 27.52 567 LYS A CA 1
ATOM 4697 C C . LYS A 1 567 ? 17.799 17.939 -50.586 1.00 27.52 567 LYS A C 1
ATOM 4699 O O . LYS A 1 567 ? 17.939 17.506 -51.727 1.00 27.52 567 LYS A O 1
ATOM 4704 N N . ASN A 1 568 ? 16.616 18.266 -50.076 1.00 29.67 568 ASN A N 1
ATOM 4705 C CA . ASN A 1 568 ? 15.468 18.486 -50.941 1.00 29.67 568 ASN A CA 1
ATOM 4706 C C . ASN A 1 568 ? 15.723 19.733 -51.799 1.00 29.67 568 ASN A C 1
ATOM 4708 O O . ASN A 1 568 ? 16.192 20.764 -51.319 1.00 29.67 568 ASN A O 1
ATOM 4712 N N . ASN A 1 569 ? 15.460 19.564 -53.091 1.00 32.00 569 ASN A N 1
ATOM 4713 C CA . ASN A 1 569 ? 15.607 20.528 -54.171 1.00 32.00 569 ASN A CA 1
ATOM 4714 C C . ASN A 1 569 ? 15.153 21.948 -53.804 1.00 32.00 569 ASN A C 1
ATOM 4716 O O . ASN A 1 569 ? 13.973 22.156 -53.543 1.00 32.00 569 ASN A O 1
ATOM 4720 N N . CYS A 1 570 ? 16.052 22.920 -53.957 1.00 23.20 570 CYS A N 1
ATOM 4721 C CA . CYS A 1 570 ? 15.712 24.273 -54.391 1.00 23.20 570 CYS A CA 1
ATOM 4722 C C . CYS A 1 570 ? 16.840 24.773 -55.302 1.00 23.20 570 CYS A C 1
ATOM 4724 O O . CYS A 1 570 ? 17.966 24.973 -54.852 1.00 23.20 570 CYS A O 1
ATOM 4726 N N . ASN A 1 571 ? 16.518 24.929 -56.587 1.00 25.36 571 ASN A N 1
ATOM 4727 C CA . ASN A 1 571 ? 17.305 25.679 -57.562 1.00 25.36 571 ASN A CA 1
ATOM 4728 C C . ASN A 1 571 ? 17.415 27.144 -57.116 1.00 25.36 571 ASN A C 1
ATOM 4730 O O . ASN A 1 571 ? 16.370 27.760 -56.910 1.00 25.36 571 ASN A O 1
ATOM 4734 N N . VAL A 1 572 ? 18.638 27.680 -57.037 1.00 27.80 572 VAL A N 1
ATOM 4735 C CA . VAL A 1 572 ? 19.154 28.789 -57.874 1.00 27.80 572 VAL A CA 1
ATOM 4736 C C . VAL A 1 572 ? 20.649 28.563 -58.057 1.00 27.80 572 VAL A C 1
ATOM 4738 O O . VAL A 1 572 ? 21.318 28.288 -57.034 1.00 27.80 572 VAL A O 1
#

Mean predicted aligned error: 16.73 Å

Solvent-accessible surface area (backbone atoms only — not comparable to full-atom values): 33254 Å² total; per-residue (Å²): 134,87,72,82,76,65,91,62,39,29,33,40,36,39,38,28,37,34,70,62,46,50,78,52,74,44,74,50,76,52,54,59,58,60,97,49,67,27,39,34,38,38,37,40,38,74,72,48,76,52,80,50,35,40,33,33,35,41,36,44,32,58,51,90,43,94,62,97,65,74,61,48,57,26,57,33,37,35,41,38,35,26,50,74,81,45,82,58,48,75,51,77,42,68,60,46,72,34,25,73,90,55,68,22,46,50,74,50,76,50,57,43,75,48,78,92,62,95,61,78,48,36,39,39,39,38,39,35,42,26,50,75,64,56,86,50,86,86,60,82,73,97,62,82,80,68,53,67,68,44,39,54,47,51,22,57,28,36,41,39,42,71,76,68,53,47,75,53,59,28,34,39,22,18,66,82,40,80,81,45,75,42,76,36,46,60,49,55,40,56,60,65,31,74,40,49,63,78,77,39,84,78,50,84,90,69,56,40,74,40,77,40,91,41,49,64,71,58,46,54,52,51,49,50,27,64,51,28,35,42,87,59,90,85,61,77,63,92,82,48,82,66,60,57,55,50,49,53,50,48,30,63,75,36,61,36,54,78,65,49,41,62,73,40,62,43,60,42,51,41,36,39,36,39,39,34,59,61,51,76,53,74,48,74,45,72,70,42,71,57,96,92,38,61,55,37,83,51,72,49,72,49,69,46,90,88,40,97,67,29,28,40,38,40,35,40,40,42,45,67,56,95,88,79,55,59,32,36,33,40,36,43,33,38,44,29,94,50,55,34,23,37,37,43,36,40,28,40,27,39,42,48,73,52,91,97,45,91,67,74,43,74,44,80,73,46,79,80,45,63,49,78,44,80,37,49,57,60,32,73,51,69,69,54,82,42,77,62,87,76,53,58,81,79,79,68,76,73,76,101,78,69,83,66,94,73,80,75,77,78,46,51,26,44,33,39,34,41,38,38,16,71,66,60,67,48,73,43,81,46,55,91,59,93,59,70,48,62,70,63,60,39,34,49,53,41,29,54,38,29,44,50,44,63,73,68,42,60,81,45,53,29,35,39,36,17,57,58,64,90,90,44,76,62,38,75,47,61,40,45,61,35,62,52,28,37,72,40,59,87,45,46,68,61,60,75,73,48,80,94,57,92,60,45,54,35,35,43,68,46,44,52,71,59,40,51,55,52,51,49,31,72,52,36,51,45,78,75,83,77,83,77,80,87,65,88,73,76,97,79,83,89,82,88,88,80,96,64,94,64,83,75,74,74,64,94,75,75,78,61,63,54,74,63,76,82,80,75,89,76,94,130